Protein AF-X6LJD5-F1 (afdb_monomer)

Solvent-accessible surface area (backbone atoms only — not comparable to full-atom values): 22774 Å² total; per-residue (Å²): 135,84,76,80,78,73,80,87,36,70,39,71,50,74,57,59,37,59,50,50,46,93,69,74,92,61,77,74,78,74,80,47,69,43,42,95,90,68,90,72,65,92,68,79,80,82,81,84,75,85,82,82,77,88,67,82,54,56,49,48,67,54,49,52,54,51,50,50,54,23,37,72,70,34,62,83,60,67,82,80,71,64,46,36,28,45,28,48,35,59,25,42,84,76,27,38,60,53,32,19,40,25,50,44,54,56,55,65,33,93,60,47,68,59,33,41,37,35,39,29,30,8,36,51,85,74,55,70,45,66,94,49,94,23,44,32,32,32,64,65,44,46,30,37,45,39,74,74,50,71,45,42,37,40,56,67,60,49,54,56,49,41,72,70,65,64,33,35,75,34,52,72,66,55,53,65,66,45,49,38,47,54,56,46,46,52,57,50,46,58,54,42,64,95,46,71,55,24,34,41,51,31,35,28,32,88,71,54,75,75,49,45,72,59,48,25,67,67,46,46,65,48,65,71,34,85,35,33,35,39,38,37,26,34,46,50,57,49,73,32,81,92,62,78,33,74,85,50,56,76,77,40,55,66,54,47,50,53,46,50,54,55,51,54,52,56,50,54,55,53,55,48,56,56,54,58,52,61,64,57,66,78,75,73,88,78,88,84,90,87,83,90,83,88,85,82,88,84,86,82,88,84,87,82,84,87,85,88,78,90,88,88,83,86,87,88,87,80,89,79,83,86,78,84,76,80,86,78,88,70,54,92,87,58,56,71,68,58,52,52,48,38,50,48,52,52,51,50,52,25,57,77,66,53,34,36,70,59,36,56,49,49,38,72,75,65,62,61,49,35,62,15,50,50,44,51,43,44,72,39,91

Radius of gyration: 26.69 Å; Cα contacts (8 Å, |Δi|>4): 543; chains: 1; bounding box: 66×70×93 Å

Structure (mmCIF, N/CA/C/O backbone):
data_AF-X6LJD5-F1
#
_entry.id   AF-X6LJD5-F1
#
loop_
_atom_site.group_PDB
_atom_site.id
_atom_site.type_symbol
_atom_site.label_atom_id
_atom_site.label_alt_id
_atom_site.label_comp_id
_atom_site.label_asym_id
_atom_site.label_entity_id
_atom_site.label_seq_id
_atom_site.pdbx_PDB_ins_code
_atom_site.Cartn_x
_atom_site.Cartn_y
_atom_site.Cartn_z
_atom_site.occupancy
_atom_site.B_iso_or_equiv
_atom_site.auth_seq_id
_atom_site.auth_comp_id
_atom_site.auth_asym_id
_atom_site.auth_atom_id
_atom_site.pdbx_PDB_model_num
ATOM 1 N N . MET A 1 1 ? -13.697 -5.268 37.445 1.00 39.12 1 MET A N 1
ATOM 2 C CA . MET A 1 1 ? -13.071 -5.410 36.113 1.00 39.12 1 MET A CA 1
ATOM 3 C C . MET A 1 1 ? -12.189 -4.197 35.870 1.00 39.12 1 MET A C 1
ATOM 5 O O . MET A 1 1 ? -12.675 -3.156 35.453 1.00 39.12 1 MET A O 1
ATOM 9 N N . THR A 1 2 ? -10.912 -4.281 36.231 1.00 38.78 2 THR A N 1
ATOM 10 C CA . THR A 1 2 ? -9.931 -3.222 35.969 1.00 38.78 2 THR A CA 1
ATOM 11 C C . THR A 1 2 ? -9.509 -3.324 34.509 1.00 38.78 2 THR A C 1
ATOM 13 O O . THR A 1 2 ? -8.689 -4.169 34.158 1.00 38.78 2 THR A O 1
ATOM 16 N N . GLY A 1 3 ? -10.136 -2.522 33.646 1.00 41.16 3 GLY A N 1
ATOM 17 C CA . GLY A 1 3 ? -9.721 -2.390 32.254 1.00 41.16 3 GLY A CA 1
ATOM 18 C C . GLY A 1 3 ? -8.264 -1.947 32.214 1.00 41.16 3 GLY A C 1
ATOM 19 O O . GLY A 1 3 ? -7.924 -0.895 32.755 1.00 41.16 3 GLY A O 1
ATOM 20 N N . ILE A 1 4 ? -7.397 -2.770 31.628 1.00 44.53 4 ILE A N 1
ATOM 21 C CA . ILE A 1 4 ? -6.012 -2.397 31.354 1.00 44.53 4 ILE A CA 1
ATOM 22 C C . ILE A 1 4 ? -6.088 -1.174 30.436 1.00 44.53 4 ILE A C 1
ATOM 24 O O . ILE A 1 4 ? -6.460 -1.300 29.271 1.00 44.53 4 ILE A O 1
ATOM 28 N N . LYS A 1 5 ? -5.801 0.020 30.969 1.00 49.12 5 LYS A N 1
ATOM 29 C CA . LYS A 1 5 ? -5.597 1.212 30.145 1.00 49.12 5 LYS A CA 1
ATOM 30 C C . LYS A 1 5 ? -4.369 0.922 29.291 1.00 49.12 5 LYS A C 1
ATOM 32 O O . LYS A 1 5 ? -3.257 0.895 29.809 1.00 49.12 5 LYS A O 1
ATOM 37 N N . HIS A 1 6 ? -4.576 0.623 28.013 1.00 58.28 6 HIS A N 1
ATOM 38 C CA . HIS A 1 6 ? -3.475 0.599 27.066 1.00 58.28 6 HIS A CA 1
ATOM 39 C C . HIS A 1 6 ? -2.863 1.999 27.047 1.00 58.28 6 HIS A C 1
ATOM 41 O O . HIS A 1 6 ? -3.581 2.980 26.862 1.00 58.28 6 HIS A O 1
ATOM 47 N N . GLU A 1 7 ? -1.563 2.082 27.319 1.00 78.62 7 GLU A N 1
ATOM 48 C CA . GLU A 1 7 ? -0.821 3.332 27.228 1.00 78.62 7 GLU A CA 1
ATOM 49 C C . GLU A 1 7 ? -0.948 3.863 25.797 1.00 78.62 7 GLU A C 1
ATOM 51 O O . GLU A 1 7 ? -0.690 3.141 24.829 1.00 78.62 7 GLU A O 1
ATOM 56 N N . GLU A 1 8 ? -1.445 5.092 25.665 1.00 87.94 8 GLU A N 1
ATOM 57 C CA . GLU A 1 8 ? -1.649 5.713 24.364 1.00 87.94 8 GLU A CA 1
ATOM 58 C C . GLU A 1 8 ? -0.285 6.075 23.775 1.00 87.94 8 GLU A C 1
ATOM 60 O O . GLU A 1 8 ? 0.452 6.899 24.311 1.00 87.94 8 GLU A O 1
ATOM 65 N N . VAL A 1 9 ? 0.055 5.434 22.659 1.00 92.69 9 VAL A N 1
ATOM 66 C CA . VAL A 1 9 ? 1.277 5.707 21.898 1.00 92.69 9 VAL A CA 1
ATOM 67 C C . VAL A 1 9 ? 0.865 6.285 20.555 1.00 92.69 9 VAL A C 1
ATOM 69 O O . VAL A 1 9 ? 0.168 5.621 19.779 1.00 92.69 9 VAL A O 1
ATOM 72 N N . ILE A 1 10 ? 1.279 7.519 20.286 1.00 93.19 10 ILE A N 1
ATOM 73 C CA . ILE A 1 10 ? 0.919 8.257 19.075 1.00 93.19 10 ILE A CA 1
ATOM 74 C C . ILE A 1 10 ? 2.155 8.377 18.186 1.00 93.19 10 ILE A C 1
ATOM 76 O O . ILE A 1 10 ? 3.173 8.931 18.605 1.00 93.19 10 ILE A O 1
ATOM 80 N N . ARG A 1 11 ? 2.061 7.887 16.946 1.00 92.81 11 ARG A N 1
ATOM 81 C CA . ARG A 1 11 ? 3.062 8.164 15.912 1.00 92.81 11 ARG A CA 1
ATOM 82 C C . ARG A 1 11 ? 2.845 9.591 15.400 1.00 92.81 11 ARG A C 1
ATOM 84 O O . ARG A 1 11 ? 1.759 9.866 14.878 1.00 92.81 11 ARG A O 1
ATOM 91 N N . PRO A 1 12 ? 3.825 10.500 15.531 1.00 87.06 12 PRO A N 1
ATOM 92 C CA . PRO A 1 12 ? 3.684 11.842 14.993 1.00 87.06 12 PRO A CA 1
ATOM 93 C C . PRO A 1 12 ? 3.614 11.799 13.465 1.00 87.06 12 PRO A C 1
ATOM 95 O O . PRO A 1 12 ? 4.232 10.944 12.829 1.00 87.06 12 PRO A O 1
ATOM 98 N N . ALA A 1 13 ? 2.879 12.740 12.878 1.00 77.50 13 ALA A N 1
ATOM 99 C CA . ALA A 1 13 ? 2.909 12.951 11.439 1.00 77.50 13 ALA A CA 1
ATOM 100 C C . ALA A 1 13 ? 4.280 13.518 11.074 1.00 77.50 13 ALA A C 1
ATOM 102 O O . ALA A 1 13 ? 4.769 14.449 11.731 1.00 77.50 13 ALA A O 1
ATOM 103 N N . ALA A 1 14 ? 4.880 13.046 9.990 1.00 64.50 14 ALA A N 1
ATOM 104 C CA . ALA A 1 14 ? 5.957 13.784 9.370 1.00 64.50 14 ALA A CA 1
ATOM 105 C C . ALA A 1 14 ? 5.403 15.165 8.971 1.00 64.50 14 ALA A C 1
ATOM 107 O O . ALA A 1 14 ? 4.273 15.304 8.485 1.00 64.50 14 ALA A O 1
ATOM 108 N N . LYS A 1 15 ? 6.168 16.232 9.253 1.00 50.97 15 LYS A N 1
ATOM 109 C CA . LYS A 1 15 ? 5.730 17.631 9.046 1.00 50.97 15 LYS A CA 1
ATOM 110 C C . LYS A 1 15 ? 5.130 17.773 7.650 1.00 50.97 15 LYS A C 1
ATOM 112 O O . LYS A 1 15 ? 5.701 17.219 6.726 1.00 50.97 15 LYS A O 1
ATOM 117 N N . ALA A 1 16 ? 4.048 18.525 7.448 1.00 44.28 16 ALA A N 1
ATOM 118 C CA . ALA A 1 16 ? 3.340 18.571 6.159 1.00 44.28 16 ALA A CA 1
ATOM 119 C C . ALA A 1 16 ? 4.232 18.850 4.914 1.00 44.28 16 ALA A C 1
ATOM 121 O O . ALA A 1 16 ? 3.904 18.424 3.816 1.00 44.28 16 ALA A O 1
ATOM 122 N N . GLY A 1 17 ? 5.401 19.491 5.067 1.00 42.09 17 GLY A N 1
ATOM 123 C CA . GLY A 1 17 ? 6.412 19.625 4.002 1.00 42.09 17 GLY A CA 1
ATOM 124 C C . GLY A 1 17 ? 7.191 18.347 3.627 1.00 42.09 17 GLY A C 1
ATOM 125 O O . GLY A 1 17 ? 7.777 18.299 2.551 1.00 42.09 17 GLY A O 1
ATOM 126 N N . SER A 1 18 ? 7.192 17.314 4.471 1.00 49.75 18 SER A N 1
ATOM 127 C CA . SER A 1 18 ? 7.808 15.997 4.228 1.00 49.75 18 SER A CA 1
ATOM 128 C C . SER A 1 18 ? 7.077 15.189 3.147 1.00 49.75 18 SER A C 1
ATOM 130 O O . SER A 1 18 ? 7.711 14.499 2.357 1.00 49.75 18 SER A O 1
ATOM 132 N N . TRP A 1 19 ? 5.761 15.376 3.027 1.00 51.38 19 TRP A N 1
ATOM 133 C CA . TRP A 1 19 ? 4.908 14.781 1.992 1.00 51.38 19 TRP A CA 1
ATOM 134 C C . TRP A 1 19 ? 5.185 15.355 0.599 1.00 51.38 19 TRP A C 1
ATOM 136 O O . TRP A 1 19 ? 4.778 14.779 -0.399 1.00 51.38 19 TRP A O 1
ATOM 146 N N . TYR A 1 20 ? 5.889 16.487 0.521 1.00 50.53 20 TYR A N 1
ATOM 147 C CA . TYR A 1 20 ? 6.281 17.159 -0.721 1.00 50.53 20 TYR A CA 1
ATOM 148 C C . TYR A 1 20 ? 7.810 17.094 -0.941 1.00 50.53 20 TYR A C 1
ATOM 150 O O . TYR A 1 20 ? 8.375 17.963 -1.611 1.00 50.53 20 TYR A O 1
ATOM 158 N N . THR A 1 21 ? 8.492 16.100 -0.350 1.00 41.84 21 THR A N 1
ATOM 159 C CA . THR A 1 21 ? 9.958 15.919 -0.405 1.00 41.84 21 THR A CA 1
ATOM 160 C C . THR A 1 21 ? 10.517 15.663 -1.807 1.00 41.84 21 THR A C 1
ATOM 162 O O . THR A 1 21 ? 9.790 15.467 -2.775 1.00 41.84 21 THR A O 1
ATOM 165 N N . LYS A 1 22 ? 11.848 15.797 -1.901 1.00 39.88 22 LYS A N 1
ATOM 166 C CA . LYS A 1 22 ? 12.652 16.084 -3.099 1.00 39.88 22 LYS A CA 1
ATOM 167 C C . LYS A 1 22 ? 13.256 14.871 -3.808 1.00 39.88 22 LYS A C 1
ATOM 169 O O . LYS A 1 22 ? 13.949 15.084 -4.800 1.00 39.88 22 LYS A O 1
ATOM 174 N N . GLU A 1 23 ? 13.064 13.657 -3.317 1.00 32.75 23 GLU A N 1
ATOM 175 C CA . GLU A 1 23 ? 13.794 12.506 -3.849 1.00 32.75 23 GLU A CA 1
ATOM 176 C C . GLU A 1 23 ? 12.858 11.523 -4.539 1.00 32.75 23 GLU A C 1
ATOM 178 O O . GLU A 1 23 ? 11.751 11.256 -4.082 1.00 32.75 23 GLU A O 1
ATOM 183 N N . SER A 1 24 ? 13.357 11.020 -5.666 1.00 30.23 24 SER A N 1
ATOM 184 C CA . SER A 1 24 ? 12.703 10.177 -6.665 1.00 30.23 24 SER A CA 1
ATOM 185 C C . SER A 1 24 ? 11.920 10.954 -7.729 1.00 30.23 24 SER A C 1
ATOM 187 O O . SER A 1 24 ? 10.724 11.220 -7.619 1.00 30.23 24 SER A O 1
ATOM 189 N N . MET A 1 25 ? 12.604 11.242 -8.844 1.00 25.05 25 MET A N 1
ATOM 190 C CA . MET A 1 25 ? 11.950 11.240 -10.155 1.00 25.05 25 MET A CA 1
ATOM 191 C C . MET A 1 25 ? 11.404 9.824 -10.388 1.00 25.05 25 MET A C 1
ATOM 193 O O . MET A 1 25 ? 12.063 8.990 -10.998 1.00 25.05 25 MET A O 1
ATOM 197 N N . CYS A 1 26 ? 10.221 9.537 -9.854 1.00 29.11 26 CYS A N 1
ATOM 198 C CA . CYS A 1 26 ? 9.515 8.299 -10.132 1.00 29.11 26 CYS A CA 1
ATOM 199 C C . CYS A 1 26 ? 8.613 8.544 -11.344 1.00 29.11 26 CYS A C 1
ATOM 201 O O . CYS A 1 26 ? 7.690 9.362 -11.299 1.00 29.11 26 CYS A O 1
ATOM 203 N N . ILE A 1 27 ? 8.902 7.869 -12.454 1.00 25.69 27 ILE A N 1
ATOM 204 C CA . ILE A 1 27 ? 8.014 7.806 -13.617 1.00 25.69 27 ILE A CA 1
ATOM 205 C C . ILE A 1 27 ? 6.958 6.740 -13.282 1.00 25.69 27 ILE A C 1
ATOM 207 O O . ILE A 1 27 ? 6.940 5.662 -13.853 1.00 25.69 27 ILE A O 1
ATOM 211 N N . SER A 1 28 ? 6.102 7.011 -12.291 1.00 30.06 28 SER A N 1
ATOM 212 C CA . SER A 1 28 ? 4.979 6.127 -11.962 1.00 30.06 28 SER A CA 1
ATOM 213 C C . SER A 1 28 ? 3.838 6.422 -12.929 1.00 30.06 28 SER A C 1
ATOM 215 O O . SER A 1 28 ? 3.144 7.440 -12.833 1.00 30.06 28 SER A O 1
ATOM 217 N N . LEU A 1 29 ? 3.719 5.561 -13.933 1.00 34.31 29 LEU A N 1
ATOM 218 C CA . LEU A 1 29 ? 2.813 5.693 -15.063 1.00 34.31 29 LEU A CA 1
ATOM 219 C C . LEU A 1 29 ? 2.005 4.398 -15.208 1.00 34.31 29 LEU A C 1
ATOM 221 O O . LEU A 1 29 ? 2.274 3.638 -16.132 1.00 34.31 29 LEU A O 1
ATOM 225 N N . THR A 1 30 ? 1.078 4.155 -14.260 1.00 34.88 30 THR A N 1
ATOM 226 C CA . THR A 1 30 ? -0.235 3.462 -14.410 1.00 34.88 30 THR A CA 1
ATOM 227 C C . THR A 1 30 ? -0.776 2.938 -13.051 1.00 34.88 30 THR A C 1
ATOM 229 O O . THR A 1 30 ? -0.007 2.612 -12.151 1.00 34.88 30 THR A O 1
ATOM 232 N N . PHE A 1 31 ? -2.112 2.900 -12.895 1.00 38.41 31 PHE A N 1
ATOM 233 C CA . PHE A 1 31 ? -2.878 2.560 -11.674 1.00 38.41 31 PHE A CA 1
ATOM 234 C C . PHE A 1 31 ? -3.517 1.182 -11.712 1.00 38.41 31 PHE A C 1
ATOM 236 O O . PHE A 1 31 ? -3.938 0.757 -12.783 1.00 38.41 31 PHE A O 1
ATOM 243 N N . PHE A 1 32 ? -3.726 0.573 -10.535 1.00 35.97 32 PHE A N 1
ATOM 244 C CA . PHE A 1 32 ? -4.471 -0.684 -10.395 1.00 35.97 32 PHE A CA 1
ATOM 245 C C . PHE A 1 32 ? -5.455 -0.659 -9.231 1.00 35.97 32 PHE A C 1
ATOM 247 O O . PHE A 1 32 ? -5.144 -0.208 -8.125 1.00 35.97 32 PHE A O 1
ATOM 254 N N . CYS A 1 33 ? -6.630 -1.226 -9.490 1.00 29.69 33 CYS A N 1
ATOM 255 C CA . CYS A 1 33 ? -7.629 -1.605 -8.500 1.00 29.69 33 CYS A CA 1
ATOM 256 C C . CYS A 1 33 ? -8.037 -3.057 -8.749 1.00 29.69 33 CYS A C 1
ATOM 258 O O . CYS A 1 33 ? -8.190 -3.458 -9.899 1.00 29.69 33 CYS A O 1
ATOM 260 N N . PHE A 1 34 ? -8.215 -3.838 -7.682 1.00 31.08 34 PHE A N 1
ATOM 261 C CA . PHE A 1 34 ? -8.641 -5.236 -7.775 1.00 31.08 34 PHE A CA 1
ATOM 262 C C . PHE A 1 34 ? -10.114 -5.387 -7.382 1.00 31.08 34 PHE A C 1
ATOM 264 O O . PHE A 1 34 ? -10.491 -5.043 -6.257 1.00 31.08 34 PHE A O 1
ATOM 271 N N . SER A 1 35 ? -10.927 -5.977 -8.261 1.00 29.59 35 SER A N 1
ATOM 272 C CA . SER A 1 35 ? -12.205 -6.615 -7.912 1.00 29.59 35 SER A CA 1
ATOM 273 C C . SER A 1 35 ? -12.211 -8.056 -8.447 1.00 29.59 35 SER A C 1
ATOM 275 O O . SER A 1 35 ? -11.518 -8.375 -9.415 1.00 29.59 35 SER A O 1
ATOM 277 N N . LYS A 1 36 ? -12.931 -8.969 -7.779 1.00 30.44 36 LYS A N 1
ATOM 278 C CA . LYS A 1 36 ? -13.043 -10.374 -8.206 1.00 30.44 36 LYS A CA 1
ATOM 279 C C . LYS A 1 36 ? -13.657 -10.441 -9.613 1.00 30.44 36 LYS A C 1
ATOM 281 O O . LYS A 1 36 ? -14.845 -10.190 -9.765 1.00 30.44 36 LYS A O 1
ATOM 286 N N . GLY A 1 37 ? -12.872 -10.882 -10.597 1.00 31.94 37 GLY A N 1
ATOM 287 C CA . GLY A 1 37 ? -13.390 -11.462 -11.839 1.00 31.94 37 GLY A CA 1
ATOM 288 C C . GLY A 1 37 ? -13.687 -10.520 -13.010 1.00 31.94 37 GLY A C 1
ATOM 289 O O . GLY A 1 37 ? -14.293 -10.985 -13.972 1.00 31.94 37 GLY A O 1
ATOM 290 N N . GLU A 1 38 ? -13.248 -9.258 -13.002 1.00 31.59 38 GLU A N 1
ATOM 291 C CA . GLU A 1 38 ? -13.459 -8.350 -14.143 1.00 31.59 38 GLU A CA 1
ATOM 292 C C . GLU A 1 38 ? -12.146 -7.839 -14.754 1.00 31.59 38 GLU A C 1
ATOM 294 O O . GLU A 1 38 ? -11.171 -7.553 -14.060 1.00 31.59 38 GLU A O 1
ATOM 299 N N . LYS A 1 39 ? -12.115 -7.762 -16.093 1.00 28.97 39 LYS A N 1
ATOM 300 C CA . LYS A 1 39 ? -10.963 -7.298 -16.877 1.00 28.97 39 LYS A CA 1
ATOM 301 C C . LYS A 1 39 ? -10.792 -5.784 -16.722 1.00 28.97 39 LYS A C 1
ATOM 303 O O . LYS A 1 39 ? -11.724 -5.032 -16.993 1.00 28.97 39 LYS A O 1
ATOM 308 N N . VAL A 1 40 ? -9.58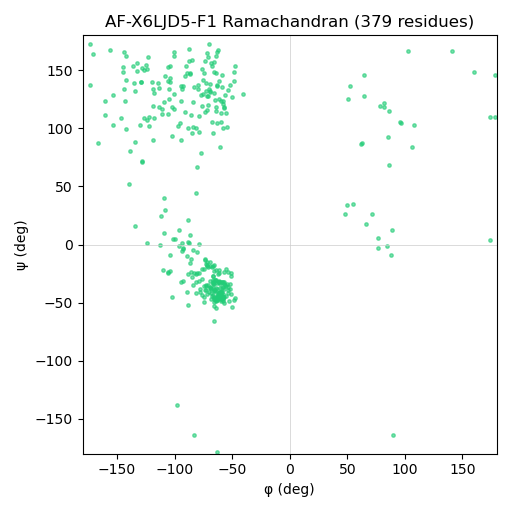8 -5.355 -16.356 1.00 39.88 40 VAL A N 1
ATOM 309 C CA . VAL A 1 40 ? -9.192 -3.944 -16.212 1.00 39.88 40 VAL A CA 1
ATOM 310 C C . VAL A 1 40 ? -8.621 -3.422 -17.539 1.00 39.88 40 VAL A C 1
ATOM 312 O O . VAL A 1 40 ? -7.986 -4.177 -18.274 1.00 39.88 40 VAL A O 1
ATOM 315 N N . GLN A 1 41 ? -8.860 -2.146 -17.873 1.00 29.62 41 GLN A N 1
ATOM 316 C CA . GLN A 1 41 ? -8.243 -1.482 -19.031 1.00 29.62 41 GLN A CA 1
ATOM 317 C C . GLN A 1 41 ? -7.134 -0.505 -18.596 1.00 29.62 41 GLN A C 1
ATOM 319 O O . GLN A 1 41 ? -7.374 0.331 -17.717 1.00 29.62 41 GLN A O 1
ATOM 324 N N . PRO A 1 42 ? -5.949 -0.524 -19.237 1.00 34.81 42 PRO A N 1
ATOM 325 C CA . PRO A 1 42 ? -4.886 0.430 -18.949 1.00 34.81 42 PRO A CA 1
ATOM 326 C C . PRO A 1 42 ? -5.256 1.826 -19.464 1.00 34.81 42 PRO A C 1
ATOM 328 O O . PRO A 1 42 ? -5.571 2.028 -20.636 1.00 34.81 42 PRO A O 1
ATOM 331 N N . LEU A 1 43 ? -5.170 2.828 -18.589 1.00 38.06 43 LEU A N 1
ATOM 332 C CA . LEU A 1 43 ? -5.357 4.230 -18.957 1.00 38.06 43 LEU A CA 1
ATOM 333 C C . LEU A 1 43 ? -3.982 4.891 -19.103 1.00 38.06 43 LEU A C 1
ATOM 335 O O . LEU A 1 43 ? -3.210 4.953 -18.150 1.00 38.06 43 LEU A O 1
ATOM 339 N N . GLY A 1 44 ? -3.685 5.331 -20.330 1.00 29.80 44 GLY A N 1
ATOM 340 C CA . GLY A 1 44 ? -2.371 5.803 -20.773 1.00 29.80 44 GLY A CA 1
ATOM 341 C C . GLY A 1 44 ? -1.814 7.051 -20.076 1.00 29.80 44 GLY A C 1
ATOM 342 O O . GLY A 1 44 ? -2.411 7.631 -19.170 1.00 29.80 44 GLY A O 1
ATOM 343 N N . ALA A 1 45 ? -0.631 7.456 -20.541 1.00 34.56 45 ALA A N 1
ATOM 344 C CA . ALA A 1 45 ? 0.258 8.373 -19.847 1.00 34.56 45 ALA A CA 1
ATOM 345 C C . ALA A 1 45 ? -0.277 9.799 -19.617 1.00 34.56 45 ALA A C 1
ATOM 347 O O . ALA A 1 45 ? -0.815 10.432 -20.526 1.00 34.56 45 ALA A O 1
ATOM 348 N N . LEU A 1 46 ? -0.047 10.348 -18.416 1.00 32.28 46 LEU A N 1
ATOM 349 C CA . LEU A 1 46 ? -0.247 11.772 -18.125 1.00 32.28 46 LEU A CA 1
ATOM 350 C C . LEU A 1 46 ? 0.899 12.605 -18.728 1.00 32.28 46 LEU A C 1
ATOM 352 O O . LEU A 1 46 ? 2.077 12.322 -18.510 1.00 32.28 46 LEU A O 1
ATOM 356 N N . LYS A 1 47 ? 0.555 13.659 -19.482 1.00 30.30 47 LYS A N 1
ATOM 357 C CA . LYS A 1 47 ? 1.527 14.593 -20.076 1.00 30.30 47 LYS A CA 1
ATOM 358 C C . LYS A 1 47 ? 2.321 15.330 -18.987 1.00 30.30 47 LYS A C 1
ATOM 360 O O . LYS A 1 47 ? 1.761 15.841 -18.018 1.00 30.30 47 LYS A O 1
ATOM 365 N N . LYS A 1 48 ? 3.634 15.438 -19.203 1.00 32.28 48 LYS A N 1
ATOM 366 C CA . LYS A 1 48 ? 4.613 16.141 -18.358 1.00 32.28 48 LYS A CA 1
ATOM 367 C C . LYS A 1 48 ? 4.196 17.608 -18.149 1.00 32.28 48 LYS A C 1
ATOM 369 O O . LYS A 1 48 ? 4.241 18.396 -19.092 1.00 32.28 48 LYS A O 1
ATOM 374 N N . LYS A 1 49 ? 3.832 18.011 -16.925 1.00 34.19 49 LYS A N 1
ATOM 375 C CA . LYS A 1 49 ? 3.736 19.439 -16.571 1.00 34.19 49 LYS A CA 1
ATOM 376 C C . LYS A 1 49 ? 5.145 19.979 -16.311 1.00 34.19 49 LYS A C 1
ATOM 378 O O . LYS A 1 49 ? 5.783 19.607 -15.329 1.00 34.19 49 LYS A O 1
ATOM 383 N N . LYS A 1 50 ? 5.642 20.850 -17.197 1.00 35.06 50 LYS A N 1
ATOM 384 C CA . LYS A 1 50 ? 6.811 21.697 -16.915 1.00 35.06 50 LYS A CA 1
ATOM 385 C C . LYS A 1 50 ? 6.387 22.743 -15.870 1.00 35.06 50 LYS A C 1
ATOM 387 O O . LYS A 1 50 ? 5.329 23.343 -16.022 1.00 35.06 50 LYS A O 1
ATOM 392 N N . ASN A 1 51 ? 7.211 22.938 -14.837 1.00 33.12 51 ASN A N 1
ATOM 393 C CA . ASN A 1 51 ? 7.063 23.892 -13.719 1.00 33.12 51 ASN A CA 1
ATOM 394 C C . ASN A 1 51 ? 6.238 23.431 -12.498 1.00 33.12 51 ASN A C 1
ATOM 396 O O . ASN A 1 51 ? 5.215 24.025 -12.164 1.00 33.12 51 ASN A O 1
ATOM 400 N N . LEU A 1 52 ? 6.747 22.454 -11.734 1.00 41.25 52 LEU A N 1
ATOM 401 C CA . LEU A 1 52 ? 6.366 22.317 -10.322 1.00 41.25 52 LEU A CA 1
ATOM 402 C C . LEU A 1 52 ? 7.229 23.253 -9.460 1.00 41.25 52 LEU A C 1
ATOM 404 O O . LEU A 1 52 ? 8.388 22.961 -9.160 1.00 41.25 52 LEU A O 1
ATOM 408 N N . LYS A 1 53 ? 6.671 24.404 -9.064 1.00 38.16 53 LYS A N 1
ATOM 409 C CA . LYS A 1 53 ? 7.295 25.294 -8.070 1.00 38.16 53 LYS A CA 1
ATOM 410 C C . LYS A 1 53 ? 7.329 24.590 -6.705 1.00 38.16 53 LYS A C 1
ATOM 412 O O . LYS A 1 53 ? 6.311 24.082 -6.242 1.00 38.16 53 LYS A O 1
ATOM 417 N N . LYS A 1 54 ? 8.497 24.585 -6.049 1.00 37.53 54 LYS A N 1
ATOM 418 C CA . LYS A 1 54 ? 8.699 24.051 -4.688 1.00 37.53 54 LYS A CA 1
ATOM 419 C C . LYS A 1 54 ? 7.751 24.749 -3.704 1.00 37.53 54 LYS A C 1
ATOM 421 O O . LYS A 1 54 ? 7.894 25.949 -3.486 1.00 37.53 54 LYS A O 1
ATOM 426 N N . LYS A 1 55 ? 6.840 24.010 -3.065 1.00 45.53 55 LYS A N 1
ATOM 427 C CA . LYS A 1 55 ? 6.033 24.521 -1.945 1.00 45.53 55 LYS A CA 1
ATOM 428 C C . LYS A 1 55 ? 6.594 23.988 -0.627 1.00 45.53 55 LYS A C 1
ATOM 430 O O . LYS A 1 55 ? 6.632 22.782 -0.408 1.00 45.53 55 LYS A O 1
ATOM 435 N N . LYS A 1 56 ? 7.051 24.883 0.254 1.00 42.09 56 LYS A N 1
ATOM 436 C CA . LYS A 1 56 ? 7.360 24.542 1.651 1.00 42.09 56 LYS A CA 1
ATOM 437 C C . LYS A 1 56 ? 6.055 24.604 2.451 1.00 42.09 56 LYS A C 1
ATOM 439 O O . LYS A 1 56 ? 5.437 25.659 2.497 1.00 42.09 56 LYS A O 1
ATOM 444 N N . ASN A 1 57 ? 5.701 23.487 3.088 1.00 48.97 57 ASN A N 1
ATOM 445 C CA . ASN A 1 57 ? 4.603 23.317 4.049 1.00 48.97 57 ASN A CA 1
ATOM 446 C C . ASN A 1 57 ? 3.195 23.592 3.494 1.00 48.97 57 ASN A C 1
ATOM 448 O O . ASN A 1 57 ? 2.657 24.682 3.666 1.00 48.97 57 ASN A O 1
ATOM 452 N N . ALA A 1 58 ? 2.565 22.576 2.895 1.00 58.66 58 ALA A N 1
ATOM 453 C CA . ALA A 1 58 ? 1.129 22.629 2.643 1.00 58.66 58 ALA A CA 1
ATOM 454 C C . ALA A 1 58 ? 0.358 22.538 3.971 1.00 58.66 58 ALA A C 1
ATOM 456 O O . ALA A 1 58 ? 0.643 21.690 4.812 1.00 58.66 58 ALA A O 1
ATOM 457 N N . THR A 1 59 ? -0.619 23.412 4.183 1.00 78.31 59 THR A N 1
ATOM 458 C CA . THR A 1 59 ? -1.575 23.281 5.294 1.00 78.31 59 THR A CA 1
ATOM 459 C C . THR A 1 59 ? -2.532 22.113 5.039 1.00 78.31 59 THR A C 1
ATOM 461 O O . THR A 1 59 ? -2.729 21.707 3.894 1.00 78.31 59 THR A O 1
ATOM 464 N N . ALA A 1 60 ? -3.197 21.606 6.083 1.00 83.62 60 ALA A N 1
ATOM 465 C CA . ALA A 1 60 ? -4.250 20.593 5.936 1.00 83.62 60 ALA A CA 1
ATOM 466 C C . ALA A 1 60 ? -5.327 21.001 4.911 1.00 83.62 60 ALA A C 1
ATOM 468 O O . ALA A 1 60 ? -5.773 20.183 4.111 1.00 83.62 60 ALA A O 1
ATOM 469 N N . LYS A 1 61 ? -5.691 22.292 4.887 1.00 86.56 61 LYS A N 1
ATOM 470 C CA . LYS A 1 61 ? -6.641 22.858 3.922 1.00 86.56 61 LYS A CA 1
ATOM 471 C C . LYS A 1 61 ? -6.126 22.757 2.482 1.00 86.56 61 LYS A C 1
ATOM 473 O O . LYS A 1 61 ? -6.851 22.283 1.617 1.00 86.56 61 LYS A O 1
ATOM 478 N N . GLN A 1 62 ? -4.876 23.151 2.239 1.00 87.62 62 GLN A N 1
ATOM 479 C CA . GLN A 1 62 ? -4.266 23.063 0.907 1.00 87.62 62 GLN A CA 1
ATOM 480 C C . GLN A 1 62 ? -4.165 21.614 0.426 1.00 87.62 62 GLN A C 1
ATOM 482 O O . GLN A 1 62 ? -4.504 21.328 -0.718 1.00 87.62 62 GLN A O 1
ATOM 487 N N . LEU A 1 63 ? -3.761 20.693 1.307 1.00 89.81 63 LEU A N 1
ATOM 488 C CA . LEU A 1 63 ? -3.713 19.272 0.971 1.00 89.81 63 LEU A CA 1
ATOM 489 C C . LEU A 1 63 ? -5.107 18.734 0.616 1.00 89.81 63 LEU A C 1
ATOM 491 O O . LEU A 1 63 ? -5.259 18.028 -0.376 1.00 89.81 63 LEU A O 1
ATOM 495 N N . SER A 1 64 ? -6.136 19.111 1.380 1.00 92.50 64 SER A N 1
ATOM 496 C CA . SER A 1 64 ? -7.529 18.760 1.085 1.00 92.50 64 SER A CA 1
ATOM 497 C C . SER A 1 64 ? -8.006 19.287 -0.275 1.00 92.50 64 SER A C 1
ATOM 499 O O . SER A 1 64 ? -8.721 18.582 -0.985 1.00 92.50 64 SER A O 1
ATOM 501 N N . GLU A 1 65 ? -7.636 20.515 -0.649 1.00 94.44 65 GLU A N 1
ATOM 502 C CA . GLU A 1 65 ? -7.977 21.115 -1.948 1.00 94.44 65 GLU A CA 1
ATOM 503 C C . GLU A 1 65 ? -7.278 20.396 -3.113 1.00 94.44 65 GLU A C 1
ATOM 505 O O . GLU A 1 65 ? -7.915 20.092 -4.129 1.00 94.44 65 GLU A O 1
ATOM 510 N N . GLU A 1 66 ? -5.992 20.073 -2.956 1.00 94.56 66 GLU A N 1
ATOM 511 C CA . GLU A 1 66 ? -5.213 19.320 -3.945 1.00 94.56 66 GLU A CA 1
ATOM 512 C C . GLU A 1 66 ? -5.769 17.895 -4.111 1.00 94.56 66 GLU A C 1
ATOM 514 O O . GLU A 1 66 ? -6.089 17.496 -5.233 1.00 94.56 66 GLU A O 1
ATOM 519 N N . MET A 1 67 ? -6.019 17.173 -3.011 1.00 95.56 67 MET A N 1
ATOM 520 C CA . MET A 1 67 ? -6.630 15.838 -3.044 1.00 95.56 67 MET A CA 1
ATOM 521 C C . MET A 1 67 ? -8.013 15.838 -3.690 1.00 95.56 67 MET A C 1
ATOM 523 O O . MET A 1 67 ? -8.286 14.974 -4.521 1.00 95.56 67 MET A O 1
ATOM 527 N N . ASN A 1 68 ? -8.872 16.812 -3.370 1.00 97.00 68 ASN A N 1
ATOM 528 C CA . ASN A 1 68 ? -10.180 16.956 -4.016 1.00 97.00 68 ASN A CA 1
ATOM 529 C C . ASN A 1 68 ? -10.039 17.123 -5.534 1.00 97.00 68 ASN A C 1
ATOM 531 O O . ASN A 1 68 ? -10.757 16.496 -6.309 1.00 97.00 68 ASN A O 1
ATOM 535 N N . THR A 1 69 ? -9.102 17.972 -5.960 1.00 97.56 69 THR A N 1
ATOM 536 C CA . THR A 1 69 ? -8.842 18.245 -7.378 1.00 97.56 69 THR A CA 1
ATOM 537 C C . THR A 1 69 ? -8.363 16.988 -8.099 1.00 97.56 69 THR A C 1
ATOM 539 O O . THR A 1 69 ? -8.861 16.658 -9.179 1.00 97.56 69 THR A O 1
ATOM 542 N N . TRP A 1 70 ? -7.432 16.255 -7.488 1.00 97.81 70 TRP A N 1
ATOM 543 C CA . TRP A 1 70 ? -6.920 15.005 -8.033 1.00 97.81 70 TRP A CA 1
ATOM 544 C C . TRP A 1 70 ? -8.000 13.922 -8.099 1.00 97.81 70 TRP A C 1
ATOM 546 O O . TRP A 1 70 ? -8.167 13.311 -9.148 1.00 97.81 70 TRP A O 1
ATOM 556 N N . LEU A 1 71 ? -8.793 13.733 -7.039 1.00 97.50 71 LEU A N 1
ATOM 557 C CA . LEU A 1 71 ? -9.878 12.743 -6.996 1.00 97.50 71 LEU A CA 1
ATOM 558 C C . LEU A 1 71 ? -10.988 13.038 -8.011 1.00 97.50 71 LEU A C 1
ATOM 560 O O . LEU A 1 71 ? -11.504 12.112 -8.625 1.00 97.50 71 LEU A O 1
ATOM 564 N N . LYS A 1 72 ? -11.331 14.311 -8.237 1.00 96.94 72 LYS A N 1
ATOM 565 C CA . LYS A 1 72 ? -12.295 14.701 -9.283 1.00 96.94 72 LYS A CA 1
ATOM 566 C C . LYS A 1 72 ? -11.798 14.400 -10.696 1.00 96.94 72 LYS A C 1
ATOM 568 O O . LYS A 1 72 ? -12.608 14.146 -11.579 1.00 96.94 72 LYS A O 1
ATOM 573 N N . SER A 1 73 ? -10.484 14.450 -10.903 1.00 95.12 73 SER A N 1
ATOM 574 C CA . SER A 1 73 ? -9.847 14.163 -12.196 1.00 95.12 73 SER A CA 1
ATOM 575 C C . SER A 1 73 ? -9.496 12.680 -12.365 1.00 95.12 73 SER A C 1
ATOM 577 O O . SER A 1 73 ? -9.093 12.258 -13.450 1.00 95.12 73 SER A O 1
ATOM 579 N N . ALA A 1 74 ? -9.614 11.896 -11.291 1.00 94.50 74 ALA A N 1
ATOM 580 C CA . ALA A 1 74 ? -9.260 10.493 -11.275 1.00 94.50 74 ALA A CA 1
ATOM 581 C C . ALA A 1 74 ? -10.240 9.684 -12.128 1.00 94.50 74 ALA A C 1
ATOM 583 O O . ALA A 1 74 ? -11.461 9.777 -12.006 1.00 94.50 74 ALA A O 1
ATOM 584 N N . LYS A 1 75 ? -9.676 8.844 -12.988 1.00 90.44 75 LYS A N 1
ATOM 585 C CA . LYS A 1 75 ? -10.427 7.870 -13.773 1.00 90.44 75 LYS A CA 1
ATOM 586 C C . LYS A 1 75 ? -10.756 6.667 -12.903 1.00 90.44 75 LYS A C 1
ATOM 588 O O . LYS A 1 75 ? -9.880 6.171 -12.200 1.00 90.44 75 LYS A O 1
ATOM 593 N N . VAL A 1 76 ? -11.988 6.188 -13.014 1.00 85.75 76 VAL A N 1
ATOM 594 C CA . VAL A 1 76 ? -12.451 4.966 -12.355 1.00 85.75 76 VAL A CA 1
ATOM 595 C C . VAL A 1 76 ? -12.360 3.843 -13.371 1.00 85.75 76 VAL A C 1
ATOM 597 O O . VAL A 1 76 ? -13.149 3.793 -14.307 1.00 85.75 76 VAL A O 1
ATOM 600 N N . GLY A 1 77 ? -11.319 3.021 -13.241 1.00 75.81 77 GLY A N 1
ATOM 601 C CA . GLY A 1 77 ? -10.958 2.008 -14.243 1.00 75.81 77 GLY A CA 1
ATOM 602 C C . GLY A 1 77 ? -11.564 0.623 -14.007 1.00 75.81 77 GLY A C 1
ATOM 603 O O . GLY A 1 77 ? -11.333 -0.282 -14.799 1.00 75.81 77 GLY A O 1
ATOM 604 N N . VAL A 1 78 ? -12.297 0.452 -12.908 1.00 76.94 78 VAL A N 1
ATOM 605 C CA . VAL A 1 78 ? -12.858 -0.818 -12.435 1.00 76.94 78 VAL A CA 1
ATOM 606 C C . VAL A 1 78 ? -14.227 -0.536 -11.840 1.00 76.94 78 VAL A C 1
ATOM 608 O O . VAL A 1 78 ? -14.349 0.282 -10.922 1.00 76.94 78 VAL A O 1
ATOM 611 N N . GLU A 1 79 ? -15.237 -1.214 -12.370 1.00 70.38 79 GLU A N 1
ATOM 612 C CA . GLU A 1 79 ? -16.583 -1.218 -11.813 1.00 70.38 79 GLU A CA 1
ATOM 613 C C . GLU A 1 79 ? -16.708 -2.329 -10.753 1.00 70.38 79 GLU A C 1
ATOM 615 O O . GLU A 1 79 ? -15.910 -3.264 -10.675 1.00 70.38 79 GLU A O 1
ATOM 620 N N . GLY A 1 80 ? -17.679 -2.194 -9.852 1.00 72.00 80 GLY A N 1
ATOM 621 C CA . GLY A 1 80 ? -17.913 -3.181 -8.794 1.00 72.00 80 GLY A CA 1
ATOM 622 C C . GLY A 1 80 ? -17.147 -2.941 -7.487 1.00 72.00 80 GLY A C 1
ATOM 623 O O . GLY A 1 80 ? -16.717 -1.831 -7.168 1.00 72.00 80 GLY A O 1
ATOM 624 N N . GLN A 1 81 ? -17.087 -3.983 -6.652 1.00 79.62 81 GLN A N 1
ATOM 625 C CA . GLN A 1 81 ? -16.568 -3.888 -5.288 1.00 79.62 81 GLN A CA 1
ATOM 626 C C . GLN A 1 81 ? -15.052 -4.116 -5.267 1.00 79.62 81 GLN A C 1
ATOM 628 O O . GLN A 1 81 ? -14.575 -5.249 -5.325 1.00 79.62 81 GLN A O 1
ATOM 633 N N . VAL A 1 82 ? -14.294 -3.022 -5.186 1.00 90.38 82 VAL A N 1
ATOM 634 C CA . VAL A 1 82 ? -12.832 -3.060 -5.052 1.00 90.38 82 VAL A CA 1
ATOM 635 C C . VAL A 1 82 ? -12.451 -3.402 -3.613 1.00 90.38 82 VAL A C 1
ATOM 637 O O . VAL A 1 82 ? -12.933 -2.763 -2.683 1.00 90.38 82 VAL A O 1
ATOM 640 N N . LYS A 1 83 ? -11.580 -4.398 -3.426 1.00 91.19 83 LYS A N 1
ATOM 641 C CA . LYS A 1 83 ? -11.117 -4.860 -2.097 1.00 91.19 83 LYS A CA 1
ATOM 642 C C . LYS A 1 83 ? -9.691 -4.437 -1.770 1.00 91.19 83 LYS A C 1
ATOM 644 O O . LYS A 1 83 ? -9.321 -4.363 -0.597 1.00 91.19 83 LYS A O 1
ATOM 649 N N . ALA A 1 84 ? -8.905 -4.173 -2.807 1.00 95.94 84 ALA A N 1
ATOM 650 C CA . ALA A 1 84 ? -7.524 -3.765 -2.681 1.00 95.94 84 ALA A CA 1
ATOM 651 C C . ALA A 1 84 ? -7.141 -2.770 -3.773 1.00 95.94 84 ALA A C 1
ATOM 653 O O . ALA A 1 84 ? -7.631 -2.852 -4.903 1.00 95.94 84 ALA A O 1
ATOM 654 N N . VAL A 1 85 ? -6.226 -1.864 -3.440 1.00 96.69 85 VAL A N 1
ATOM 655 C CA . VAL A 1 85 ? -5.637 -0.916 -4.390 1.00 96.69 85 VAL A CA 1
ATOM 656 C C . VAL A 1 85 ? -4.126 -0.879 -4.237 1.00 96.69 85 VAL A C 1
ATOM 658 O O . VAL A 1 85 ? -3.606 -1.046 -3.134 1.00 96.69 85 VAL A O 1
ATOM 661 N N . ILE A 1 86 ? -3.430 -0.614 -5.340 1.00 97.88 86 ILE A N 1
ATOM 662 C CA . ILE A 1 86 ? -1.994 -0.324 -5.330 1.00 97.88 86 ILE A CA 1
ATOM 663 C C . ILE A 1 86 ? -1.841 1.190 -5.431 1.00 97.88 86 ILE A C 1
ATOM 665 O O . ILE A 1 86 ? -2.461 1.809 -6.296 1.00 97.88 86 ILE A O 1
ATOM 669 N N . SER A 1 87 ? -1.058 1.801 -4.547 1.00 96.19 87 SER A N 1
ATOM 670 C CA . SER A 1 87 ? -0.815 3.247 -4.543 1.00 96.19 87 SER A CA 1
ATOM 671 C C . SER A 1 87 ? 0.683 3.538 -4.498 1.00 96.19 87 SER A C 1
ATOM 673 O O . SER A 1 87 ? 1.386 2.885 -3.725 1.00 96.19 87 SER A O 1
ATOM 675 N N . PRO A 1 88 ? 1.167 4.547 -5.245 1.00 95.62 88 PRO A N 1
ATOM 676 C CA . PRO A 1 88 ? 2.529 5.044 -5.083 1.00 95.62 88 PRO A CA 1
ATOM 677 C C . PRO A 1 88 ? 2.743 5.655 -3.693 1.00 95.62 88 PRO A C 1
ATOM 679 O O . PRO A 1 88 ? 1.780 6.052 -3.020 1.00 95.62 88 PRO A O 1
ATOM 682 N N . HIS A 1 89 ? 4.012 5.799 -3.318 1.00 94.44 89 HIS A N 1
ATOM 683 C CA . HIS A 1 89 ? 4.448 6.448 -2.080 1.00 94.44 89 HIS A CA 1
ATOM 684 C C . HIS A 1 89 ? 5.610 7.431 -2.249 1.00 94.44 89 HIS A C 1
ATOM 686 O O . HIS A 1 89 ? 6.200 7.851 -1.257 1.00 94.44 89 HIS A O 1
ATOM 692 N N . ALA A 1 90 ? 5.923 7.879 -3.464 1.00 89.06 90 ALA A N 1
ATOM 693 C CA . ALA A 1 90 ? 6.708 9.103 -3.619 1.00 89.06 90 ALA A CA 1
ATOM 694 C C . ALA A 1 90 ? 5.957 10.323 -3.034 1.00 89.06 90 ALA A C 1
ATOM 696 O O . ALA A 1 90 ? 4.753 10.267 -2.771 1.00 89.06 90 ALA A O 1
ATOM 697 N N . GLY A 1 91 ? 6.638 11.462 -2.873 1.00 87.25 91 GLY A N 1
ATOM 698 C CA . GLY A 1 91 ? 5.992 12.694 -2.405 1.00 87.25 91 GLY A CA 1
ATOM 699 C C . GLY A 1 91 ? 4.844 13.161 -3.319 1.00 87.25 91 GLY A C 1
ATOM 700 O O . GLY A 1 91 ? 4.917 13.042 -4.545 1.00 87.25 91 GLY A O 1
ATOM 701 N N . TYR A 1 92 ? 3.796 13.759 -2.745 1.00 88.88 92 TYR A N 1
ATOM 702 C CA . TYR A 1 92 ? 2.546 14.122 -3.428 1.00 88.88 92 TYR A CA 1
ATOM 703 C C . TYR A 1 92 ? 2.697 15.120 -4.579 1.00 88.88 92 TYR A C 1
ATOM 705 O O . TYR A 1 92 ? 1.868 15.114 -5.488 1.00 88.88 92 TYR A O 1
ATOM 713 N N . SER A 1 93 ? 3.772 15.914 -4.612 1.00 86.44 93 SER A N 1
ATOM 714 C CA . SER A 1 93 ? 4.132 16.705 -5.801 1.00 86.44 93 SER A CA 1
ATOM 715 C C . SER A 1 93 ? 4.251 15.842 -7.064 1.00 86.44 93 SER A C 1
ATOM 717 O O . SER A 1 93 ? 3.949 16.310 -8.158 1.00 86.44 93 SER A O 1
ATOM 719 N N . PHE A 1 94 ? 4.710 14.599 -6.918 1.00 85.06 94 PHE A N 1
ATOM 720 C CA . PHE A 1 94 ? 4.948 13.661 -8.014 1.00 85.06 94 PHE A CA 1
ATOM 721 C C . PHE A 1 94 ? 3.830 12.627 -8.121 1.00 85.06 94 PHE A C 1
ATOM 723 O O . PHE A 1 94 ? 3.334 12.358 -9.210 1.00 85.06 94 PHE A O 1
ATOM 730 N N . SER A 1 95 ? 3.428 12.064 -6.983 1.00 90.88 95 SER A N 1
ATOM 731 C CA . SER A 1 95 ? 2.558 10.889 -6.920 1.00 90.88 95 SER A CA 1
ATOM 732 C C . SER A 1 95 ? 1.114 11.199 -6.533 1.00 90.88 95 SER A C 1
ATOM 734 O O . SER A 1 95 ? 0.282 10.305 -6.613 1.00 90.88 95 SER A O 1
ATOM 736 N N . GLY A 1 96 ? 0.785 12.426 -6.111 1.00 93.38 96 GLY A N 1
ATOM 737 C CA . GLY A 1 96 ? -0.524 12.742 -5.527 1.00 93.38 96 GLY A CA 1
ATOM 738 C C . GLY A 1 96 ? -1.662 12.548 -6.525 1.00 93.38 96 GLY A C 1
ATOM 739 O O . GLY A 1 96 ? -2.569 11.751 -6.299 1.00 93.38 96 GLY A O 1
ATOM 740 N N . ALA A 1 97 ? -1.554 13.196 -7.691 1.00 95.06 97 ALA A N 1
ATOM 741 C CA . ALA A 1 97 ? -2.490 12.999 -8.801 1.00 95.06 97 ALA A CA 1
ATOM 742 C C . ALA A 1 97 ? -2.582 11.531 -9.221 1.00 95.06 97 ALA A C 1
ATOM 744 O O . ALA A 1 97 ? -3.656 11.054 -9.577 1.00 95.06 97 ALA A O 1
ATOM 745 N N . THR A 1 98 ? -1.452 10.832 -9.130 1.00 93.25 98 THR A N 1
ATOM 746 C CA . THR A 1 98 ? -1.343 9.421 -9.439 1.00 93.25 98 THR A CA 1
ATOM 747 C C . THR A 1 98 ? -2.178 8.625 -8.417 1.00 93.25 98 THR A C 1
ATOM 749 O O . THR A 1 98 ? -3.244 8.119 -8.763 1.00 93.25 98 THR A O 1
ATOM 752 N N . GLY A 1 99 ? -1.828 8.614 -7.132 1.00 95.50 99 GLY A N 1
ATOM 753 C CA . GLY A 1 99 ? -2.564 7.883 -6.090 1.00 95.50 99 GLY A CA 1
ATOM 754 C C . GLY A 1 99 ? -4.079 8.141 -6.048 1.00 95.50 99 GLY A C 1
ATOM 755 O O . GLY A 1 99 ? -4.838 7.245 -5.680 1.00 95.50 99 GLY A O 1
ATOM 756 N N . ALA A 1 100 ? -4.564 9.306 -6.494 1.00 97.62 100 ALA A N 1
ATOM 757 C CA . ALA A 1 100 ? -5.998 9.593 -6.611 1.00 97.62 100 ALA A CA 1
ATOM 758 C C . ALA A 1 100 ? -6.788 8.551 -7.421 1.00 97.62 100 ALA A C 1
ATOM 760 O O . ALA A 1 100 ? -7.923 8.234 -7.065 1.00 97.62 100 ALA A O 1
ATOM 761 N N . HIS A 1 101 ? -6.191 7.996 -8.476 1.00 95.75 101 HIS A N 1
ATOM 762 C CA . HIS A 1 101 ? -6.791 6.935 -9.287 1.00 95.75 101 HIS A CA 1
ATOM 763 C C . HIS A 1 101 ? -6.962 5.611 -8.537 1.00 95.75 101 HIS A C 1
ATOM 765 O O . HIS A 1 101 ? -7.777 4.795 -8.943 1.00 95.75 101 HIS A O 1
ATOM 771 N N . SER A 1 102 ? -6.256 5.414 -7.426 1.00 95.44 102 SER A N 1
ATOM 772 C CA . SER A 1 102 ? -6.444 4.278 -6.522 1.00 95.44 102 SER A CA 1
ATOM 773 C C . SER A 1 102 ? -7.514 4.606 -5.478 1.00 95.44 102 SER A C 1
ATOM 775 O O . SER A 1 102 ? -8.507 3.895 -5.321 1.00 95.44 102 SER A O 1
ATOM 777 N N . TYR A 1 103 ? -7.375 5.745 -4.795 1.00 97.38 103 TYR A N 1
ATOM 778 C CA . TYR A 1 103 ? -8.266 6.110 -3.688 1.00 97.38 103 TYR A CA 1
ATOM 779 C C . TYR A 1 103 ? -9.685 6.503 -4.117 1.00 97.38 103 TYR A C 1
ATOM 781 O O . TYR A 1 103 ? -10.601 6.431 -3.294 1.00 97.38 103 TYR A O 1
ATOM 789 N N . ILE A 1 104 ? -9.914 6.847 -5.391 1.00 96.06 104 ILE A N 1
ATOM 790 C CA . ILE A 1 104 ? -11.266 7.081 -5.921 1.00 96.06 104 ILE A CA 1
ATOM 791 C C . ILE A 1 104 ? -12.160 5.840 -5.789 1.00 96.06 104 ILE A C 1
ATOM 793 O O . ILE A 1 104 ? -13.357 5.970 -5.531 1.00 96.06 104 ILE A O 1
ATOM 797 N N . HIS A 1 105 ? -11.584 4.638 -5.882 1.00 94.62 105 HIS A N 1
ATOM 798 C CA . HIS A 1 105 ? -12.322 3.388 -5.717 1.00 94.62 105 HIS A CA 1
ATOM 799 C C . HIS A 1 105 ? -12.734 3.152 -4.266 1.00 94.62 105 HIS A C 1
ATOM 801 O O . HIS A 1 105 ? -13.837 2.671 -4.017 1.00 94.62 105 HIS A O 1
ATOM 807 N N . MET A 1 106 ? -11.902 3.564 -3.305 1.00 94.69 106 MET A N 1
ATOM 808 C CA . MET A 1 106 ? -12.273 3.528 -1.891 1.00 94.69 106 MET A CA 1
ATOM 809 C C . MET A 1 106 ? -13.346 4.580 -1.571 1.00 94.69 106 MET A C 1
ATOM 811 O O . MET A 1 106 ? -14.322 4.278 -0.887 1.00 94.69 106 MET A O 1
ATOM 815 N N . LEU A 1 107 ? -13.226 5.791 -2.132 1.00 95.12 107 LEU A N 1
ATOM 816 C CA . LEU A 1 107 ? -14.216 6.862 -1.970 1.00 95.12 107 LEU A CA 1
ATOM 817 C C . LEU A 1 107 ? -15.600 6.471 -2.515 1.00 95.12 107 LEU A C 1
ATOM 819 O O . LEU A 1 107 ? -16.615 6.781 -1.891 1.00 95.12 107 LEU A O 1
ATOM 823 N N . ARG A 1 108 ? -15.637 5.794 -3.670 1.00 92.88 108 ARG A N 1
ATOM 824 C CA . ARG A 1 108 ? -16.862 5.334 -4.350 1.00 92.88 108 ARG A CA 1
ATOM 825 C C . ARG A 1 108 ? -17.334 3.947 -3.906 1.00 92.88 108 ARG A C 1
ATOM 827 O O . ARG A 1 108 ? -18.316 3.441 -4.449 1.00 92.88 108 ARG A O 1
ATOM 834 N N . HIS A 1 109 ? -16.654 3.316 -2.952 1.00 91.06 109 HIS A N 1
ATOM 835 C CA . HIS A 1 109 ? -16.989 1.968 -2.517 1.00 91.06 109 HIS A CA 1
ATOM 836 C C . HIS A 1 109 ? -18.415 1.921 -1.941 1.00 91.06 109 HIS A C 1
ATOM 838 O O . HIS A 1 109 ? -18.738 2.643 -0.999 1.00 91.06 109 HIS A O 1
ATOM 844 N N . LYS A 1 110 ? -19.276 1.039 -2.470 1.00 90.50 110 LYS A N 1
ATOM 845 C CA . LYS A 1 110 ? -20.708 0.979 -2.097 1.00 90.50 110 LYS A CA 1
ATOM 846 C C . LYS A 1 110 ? -20.941 0.760 -0.599 1.00 90.50 110 LYS A C 1
ATOM 848 O O . LYS A 1 110 ? -21.910 1.264 -0.051 1.00 90.50 110 LYS A O 1
ATOM 853 N N . ARG A 1 111 ? -20.036 0.028 0.054 1.00 92.06 111 ARG A N 1
ATOM 854 C CA . ARG A 1 111 ? -20.081 -0.301 1.490 1.00 92.06 111 ARG A CA 1
ATOM 855 C C . ARG A 1 111 ? -19.010 0.446 2.289 1.00 92.06 111 ARG A C 1
ATOM 857 O O . ARG A 1 111 ? -18.458 -0.087 3.243 1.00 92.06 111 ARG A O 1
ATOM 864 N N . ARG A 1 112 ? -18.621 1.646 1.845 1.00 95.25 112 ARG A N 1
ATOM 865 C CA . ARG A 1 112 ? -17.519 2.433 2.432 1.00 95.25 112 ARG A CA 1
ATOM 866 C C . ARG A 1 112 ? -17.644 2.600 3.952 1.00 95.25 112 ARG A C 1
ATOM 868 O O . ARG A 1 112 ? -16.663 2.409 4.656 1.00 95.25 112 ARG A O 1
ATOM 875 N N . GLU A 1 113 ? -18.840 2.877 4.467 1.00 96.81 113 GLU A N 1
ATOM 876 C CA . GLU A 1 113 ? -19.084 3.054 5.913 1.00 96.81 113 GLU A CA 1
ATOM 877 C C . GLU A 1 113 ? -18.984 1.745 6.725 1.00 96.81 113 GLU A C 1
ATOM 879 O O . GLU A 1 113 ? -18.783 1.752 7.949 1.00 96.81 113 GLU A O 1
ATOM 884 N N . GLU A 1 114 ? -19.095 0.602 6.045 1.00 97.06 114 GLU A N 1
ATOM 885 C CA . GLU A 1 114 ? -18.981 -0.730 6.637 1.00 97.06 114 GLU A CA 1
ATOM 886 C C . GLU A 1 114 ? -17.530 -1.219 6.714 1.00 97.06 114 GLU A C 1
ATOM 888 O O . GLU A 1 114 ? -17.252 -2.139 7.484 1.00 97.06 114 GLU A O 1
ATOM 893 N N . ILE A 1 115 ? -16.597 -0.598 5.981 1.00 97.81 115 ILE A N 1
ATOM 894 C CA . ILE A 1 115 ? -15.163 -0.886 6.096 1.00 97.81 115 ILE A CA 1
ATOM 895 C C . ILE A 1 115 ? -14.708 -0.493 7.505 1.00 97.81 115 ILE A C 1
ATOM 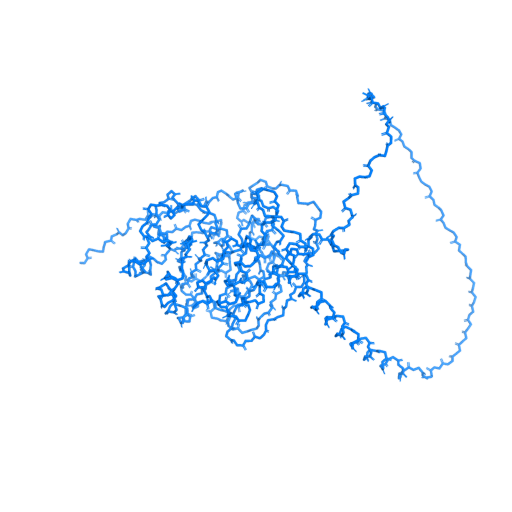897 O O . ILE A 1 115 ? -14.746 0.678 7.884 1.00 97.81 115 ILE A O 1
ATOM 901 N N . LYS A 1 116 ? -14.284 -1.484 8.292 1.00 98.31 116 LYS A N 1
ATOM 902 C CA . LYS A 1 116 ? -13.807 -1.314 9.674 1.00 98.31 116 LYS A CA 1
ATOM 903 C C . LYS A 1 116 ? -12.299 -1.408 9.798 1.00 98.31 116 LYS A C 1
ATOM 905 O O . LYS A 1 116 ? -11.746 -0.858 10.748 1.00 98.31 116 LYS A O 1
ATOM 910 N N . ARG A 1 117 ? -11.644 -2.069 8.847 1.00 98.69 117 ARG A N 1
ATOM 911 C CA . ARG A 1 117 ? -10.210 -2.335 8.888 1.00 98.69 117 ARG A CA 1
ATOM 912 C C . ARG A 1 117 ? -9.570 -2.024 7.550 1.00 98.69 117 ARG A C 1
ATOM 914 O O . ARG A 1 117 ? -10.053 -2.482 6.520 1.00 98.69 117 ARG A O 1
ATOM 921 N N . ILE A 1 118 ? -8.465 -1.291 7.568 1.00 98.88 118 ILE A N 1
ATOM 922 C CA . ILE A 1 118 ? -7.682 -1.017 6.363 1.00 98.88 118 ILE A CA 1
ATOM 923 C C . ILE A 1 118 ? -6.248 -1.477 6.598 1.00 98.88 118 ILE A C 1
ATOM 925 O O . ILE A 1 118 ? -5.508 -0.852 7.355 1.00 98.88 118 ILE A O 1
ATOM 929 N N . PHE A 1 119 ? -5.853 -2.575 5.962 1.00 98.88 119 PHE A N 1
ATOM 930 C CA . PHE A 1 119 ? -4.452 -2.977 5.920 1.00 98.88 119 PHE A CA 1
ATOM 931 C C . PHE A 1 119 ? -3.689 -2.039 4.993 1.00 98.88 119 PHE A C 1
ATOM 933 O O . PHE A 1 119 ? -4.127 -1.792 3.871 1.00 98.88 119 PHE A O 1
ATOM 940 N N . VAL A 1 120 ? -2.549 -1.534 5.455 1.00 98.81 120 VAL A N 1
ATOM 941 C CA . VAL A 1 120 ? -1.639 -0.734 4.632 1.00 98.81 1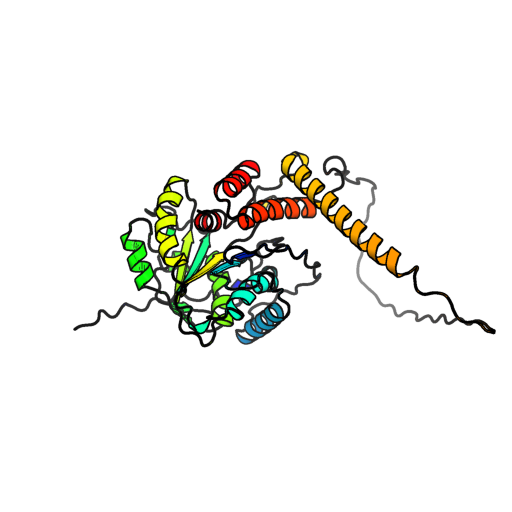20 VAL A CA 1
ATOM 942 C C . VAL A 1 120 ? -0.286 -1.423 4.645 1.00 98.81 120 VAL A C 1
ATOM 944 O O . VAL A 1 120 ? 0.434 -1.364 5.644 1.00 98.81 120 VAL A O 1
ATOM 947 N N . LEU A 1 121 ? 0.016 -2.130 3.558 1.00 98.69 121 LEU A N 1
ATOM 948 C CA . LEU A 1 121 ? 1.260 -2.872 3.394 1.00 98.69 121 LEU A CA 1
ATOM 949 C C . LEU A 1 121 ? 2.258 -1.984 2.662 1.00 98.69 121 LEU A C 1
ATOM 951 O O . LEU A 1 121 ? 1.963 -1.529 1.560 1.00 98.69 121 LEU A O 1
ATOM 955 N N . GLY A 1 122 ? 3.431 -1.753 3.243 1.00 98.00 122 GLY A N 1
ATOM 956 C CA . GLY A 1 122 ? 4.496 -0.986 2.597 1.00 98.00 122 GLY A CA 1
ATOM 957 C C . GLY A 1 122 ? 5.864 -1.635 2.773 1.00 98.00 122 GLY A C 1
ATOM 958 O O . GLY A 1 122 ? 6.055 -2.384 3.733 1.00 98.00 122 GLY A O 1
ATOM 959 N N . PRO A 1 123 ? 6.808 -1.397 1.850 1.00 97.62 123 PRO A N 1
ATOM 960 C CA . PRO A 1 123 ? 8.160 -1.922 1.968 1.00 97.62 123 PRO A CA 1
ATOM 961 C C . PRO A 1 123 ? 8.928 -1.334 3.158 1.00 97.62 123 PRO A C 1
ATOM 963 O O . PRO A 1 123 ? 8.619 -0.239 3.634 1.00 97.62 123 PRO A O 1
ATOM 966 N N . ASP A 1 124 ? 9.940 -2.075 3.610 1.00 96.31 124 ASP A N 1
ATOM 967 C CA . ASP A 1 124 ? 10.960 -1.630 4.567 1.00 96.31 124 ASP A CA 1
ATOM 968 C C . ASP A 1 124 ? 12.103 -0.900 3.836 1.00 96.31 124 ASP A C 1
ATOM 970 O O . ASP A 1 124 ? 13.029 -1.539 3.335 1.00 96.31 124 ASP A O 1
ATOM 974 N N . HIS A 1 125 ? 12.052 0.434 3.782 1.00 92.00 125 HIS A N 1
ATOM 975 C CA . HIS A 1 125 ? 13.122 1.270 3.214 1.00 92.00 125 HIS A CA 1
ATOM 976 C C . HIS A 1 125 ? 14.220 1.586 4.230 1.00 92.00 125 HIS A C 1
ATOM 978 O O . HIS A 1 125 ? 15.348 1.913 3.864 1.00 92.00 125 HIS A O 1
ATOM 984 N N . CYS A 1 126 ? 13.886 1.518 5.518 1.00 90.12 126 CYS A N 1
ATOM 985 C CA . CYS A 1 126 ? 14.760 1.932 6.614 1.00 90.12 126 CYS A CA 1
ATOM 986 C C . CYS A 1 126 ? 15.597 0.785 7.205 1.00 90.12 126 CYS A C 1
ATOM 988 O O . CYS A 1 126 ? 16.424 1.023 8.087 1.00 90.12 126 CYS A O 1
ATOM 990 N N . GLY A 1 127 ? 15.377 -0.453 6.755 1.00 90.50 127 GLY A N 1
ATOM 991 C CA . GLY A 1 127 ? 16.048 -1.650 7.262 1.00 90.50 127 GLY A CA 1
ATOM 992 C C . GLY A 1 127 ? 15.599 -2.047 8.670 1.00 90.50 127 GLY A C 1
ATOM 993 O O . GLY A 1 127 ? 16.363 -2.676 9.405 1.00 90.50 127 GLY A O 1
ATOM 994 N N . ALA A 1 128 ? 14.377 -1.696 9.079 1.00 91.25 128 ALA A N 1
ATOM 995 C CA . ALA A 1 128 ? 13.855 -1.986 10.416 1.00 91.25 128 ALA A CA 1
ATOM 996 C C . ALA A 1 128 ? 13.680 -3.491 10.683 1.00 91.25 128 ALA A C 1
ATOM 998 O O . ALA A 1 128 ? 13.586 -3.913 11.839 1.00 91.25 128 ALA A O 1
ATOM 999 N N . THR A 1 129 ? 13.661 -4.321 9.638 1.00 91.31 129 THR A N 1
ATOM 1000 C CA . THR A 1 129 ? 13.664 -5.786 9.763 1.00 91.31 129 THR A CA 1
ATOM 1001 C C . THR A 1 129 ? 15.018 -6.364 10.176 1.00 91.31 129 THR A C 1
ATOM 1003 O O . THR A 1 129 ? 15.089 -7.533 10.567 1.00 91.31 129 THR A O 1
ATOM 1006 N N . HIS A 1 130 ? 16.102 -5.584 10.131 1.00 87.94 130 HIS A N 1
ATOM 1007 C CA . HIS A 1 130 ? 17.420 -6.043 10.562 1.00 87.94 130 HIS A CA 1
ATOM 1008 C C . HIS A 1 130 ? 17.419 -6.334 12.069 1.00 87.94 130 HIS A C 1
ATOM 1010 O O . HIS A 1 130 ? 17.066 -5.493 12.890 1.00 87.94 130 HIS A O 1
ATOM 1016 N N . GLY A 1 131 ? 17.806 -7.556 12.444 1.00 83.25 131 GLY A N 1
ATOM 1017 C CA . GLY A 1 131 ? 17.815 -7.998 13.843 1.00 83.25 131 GLY A CA 1
ATOM 1018 C C . GLY A 1 131 ? 16.438 -8.349 14.422 1.00 83.25 131 GLY A C 1
ATOM 1019 O O . GLY A 1 131 ? 16.344 -8.648 15.612 1.00 83.25 131 GLY A O 1
ATOM 1020 N N . LYS A 1 132 ? 15.370 -8.349 13.612 1.00 89.31 132 LYS A N 1
ATOM 1021 C CA . LYS A 1 132 ? 14.041 -8.830 14.018 1.00 89.31 132 LYS A CA 1
ATOM 1022 C C . LYS A 1 132 ? 13.891 -10.320 13.720 1.00 89.31 132 LYS A C 1
ATOM 1024 O O . LYS A 1 132 ? 14.513 -10.861 12.808 1.00 89.31 132 LYS A O 1
ATOM 1029 N N . THR A 1 133 ? 13.025 -10.986 14.479 1.00 88.50 133 THR A N 1
ATOM 1030 C CA . THR A 1 133 ? 12.705 -12.407 14.268 1.00 88.50 133 THR A CA 1
ATOM 1031 C C . THR A 1 133 ? 11.777 -12.631 13.074 1.00 88.50 133 THR A C 1
ATOM 1033 O O . THR A 1 133 ? 11.745 -13.730 12.528 1.00 88.50 133 THR A O 1
ATOM 1036 N N . SER A 1 134 ? 11.048 -11.595 12.649 1.00 92.75 134 SER A N 1
ATOM 1037 C CA . SER A 1 134 ? 10.189 -11.600 11.465 1.00 92.75 134 SER A CA 1
ATOM 1038 C C . SER A 1 134 ? 10.541 -10.464 10.502 1.00 92.75 134 SER A C 1
ATOM 1040 O O . SER A 1 134 ? 11.052 -9.419 10.903 1.00 92.75 134 SER A O 1
ATOM 1042 N N . ARG A 1 135 ? 10.222 -10.683 9.223 1.00 96.31 135 ARG A N 1
ATOM 1043 C CA . ARG A 1 135 ? 10.320 -9.717 8.125 1.00 96.31 135 ARG A CA 1
ATOM 1044 C C . ARG A 1 135 ? 9.030 -8.927 7.882 1.00 96.31 135 ARG A C 1
ATOM 1046 O O . ARG A 1 135 ? 9.041 -8.012 7.071 1.00 96.31 135 ARG A O 1
ATOM 1053 N N . CYS A 1 136 ? 7.949 -9.233 8.599 1.00 97.81 136 CYS A N 1
ATOM 1054 C CA . CYS A 1 136 ? 6.721 -8.441 8.600 1.00 97.81 136 CYS A CA 1
ATOM 1055 C C . CYS A 1 136 ? 6.547 -7.768 9.961 1.00 97.81 136 CYS A C 1
ATOM 1057 O O . CYS A 1 136 ? 6.413 -8.440 10.991 1.00 97.81 136 CYS A O 1
ATOM 1059 N N . LEU A 1 137 ? 6.568 -6.437 9.976 1.00 98.12 137 LEU A N 1
ATOM 1060 C CA . LEU A 1 137 ? 6.538 -5.643 11.197 1.00 98.12 137 LEU A CA 1
ATOM 1061 C C . LEU A 1 137 ? 5.238 -4.848 11.298 1.00 98.12 137 LEU A C 1
ATOM 1063 O O . LEU A 1 137 ? 4.799 -4.219 10.340 1.00 98.12 137 LEU A O 1
ATOM 1067 N N . LEU A 1 138 ? 4.625 -4.872 12.474 1.00 98.31 138 LEU A N 1
ATOM 1068 C CA . LEU A 1 138 ? 3.371 -4.183 12.764 1.00 98.31 138 LEU A CA 1
ATOM 1069 C C . LEU A 1 138 ? 3.636 -2.932 13.590 1.00 98.31 138 LEU A C 1
ATOM 1071 O O . LEU A 1 138 ? 4.485 -2.953 14.493 1.00 98.31 138 LEU A O 1
ATOM 1075 N N . SER A 1 139 ? 2.873 -1.868 13.323 1.00 96.69 139 SER A N 1
ATOM 1076 C CA . SER A 1 139 ? 2.953 -0.645 14.127 1.00 96.69 139 SER A CA 1
ATOM 1077 C C . SER A 1 139 ? 2.761 -0.956 15.608 1.00 96.69 139 SER A C 1
ATOM 1079 O O . SER A 1 139 ? 1.844 -1.677 16.019 1.00 96.69 139 SER A O 1
ATOM 1081 N N . GLY A 1 140 ? 3.653 -0.393 16.420 1.00 94.94 140 GLY A N 1
ATOM 1082 C CA . GLY A 1 140 ? 3.566 -0.491 17.866 1.00 94.94 140 GLY A CA 1
ATOM 1083 C C . GLY A 1 140 ? 2.651 0.543 18.516 1.00 94.94 140 GLY A C 1
ATOM 1084 O O . GLY A 1 140 ? 2.473 0.496 19.736 1.00 94.94 140 GLY A O 1
ATOM 1085 N N . CYS A 1 141 ? 2.116 1.459 17.708 1.00 95.75 141 CYS A N 1
ATOM 1086 C CA . CYS A 1 141 ? 1.342 2.616 18.122 1.00 95.75 141 CYS A CA 1
ATOM 1087 C C . CYS A 1 141 ? -0.153 2.289 18.253 1.00 95.75 141 CYS A C 1
ATOM 1089 O O . CYS A 1 141 ? -0.638 1.249 17.815 1.00 95.75 141 CYS A O 1
ATOM 1091 N N . THR A 1 142 ? -0.890 3.217 18.853 1.00 96.56 142 THR A N 1
ATOM 1092 C CA . THR A 1 142 ? -2.357 3.178 18.996 1.00 96.56 142 THR A CA 1
ATOM 1093 C C . THR A 1 142 ? -3.058 4.165 18.062 1.00 96.56 142 THR A C 1
ATOM 1095 O O . THR A 1 142 ? -4.208 3.948 17.679 1.00 96.56 142 THR A O 1
ATOM 1098 N N . ARG A 1 143 ? -2.352 5.227 17.653 1.00 95.75 143 ARG A N 1
ATOM 1099 C CA . ARG A 1 143 ? -2.810 6.235 16.692 1.00 95.75 143 ARG A CA 1
ATOM 1100 C C . ARG A 1 143 ? -1.656 6.732 15.837 1.00 95.75 143 ARG A C 1
ATOM 1102 O O . ARG A 1 143 ? -0.514 6.756 16.299 1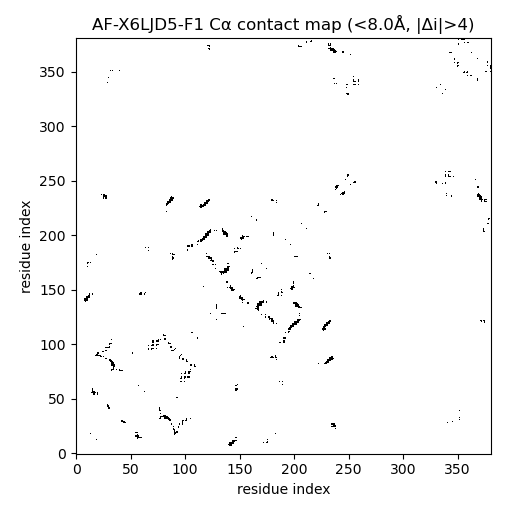.00 95.75 143 ARG A O 1
ATOM 1109 N N . TRP A 1 144 ? -1.966 7.170 14.626 1.00 95.44 144 TRP A N 1
ATOM 1110 C CA . TRP A 1 144 ? -1.061 7.931 13.769 1.00 95.44 144 TRP A CA 1
ATOM 1111 C C . TRP A 1 144 ? -1.668 9.302 13.501 1.00 95.44 144 TRP A C 1
ATOM 1113 O O . TRP A 1 144 ? -2.832 9.398 13.110 1.00 95.44 144 TRP A O 1
ATOM 1123 N N . GLN A 1 145 ? -0.887 10.361 13.692 1.00 92.25 145 GLN A N 1
ATOM 1124 C CA . GLN A 1 145 ? -1.331 11.703 13.331 1.00 92.25 145 GLN A CA 1
ATOM 1125 C C . GLN A 1 145 ? -1.296 11.882 11.816 1.00 92.25 145 GLN A C 1
ATOM 1127 O O . GLN A 1 145 ? -0.422 11.356 11.126 1.00 92.25 145 GLN A O 1
ATOM 1132 N N . THR A 1 146 ? -2.221 12.683 11.298 1.00 90.44 146 THR A N 1
ATOM 1133 C CA . THR A 1 146 ? -2.235 13.089 9.889 1.00 90.44 146 THR A CA 1
ATOM 1134 C C . THR A 1 146 ? -2.673 14.548 9.777 1.00 90.44 146 THR A C 1
ATOM 1136 O O . THR A 1 146 ? -3.325 15.066 10.688 1.00 90.44 146 THR A O 1
ATOM 1139 N N . PRO A 1 147 ? -2.409 15.225 8.645 1.00 87.31 147 PRO A N 1
ATOM 1140 C CA . PRO A 1 147 ? -2.974 16.550 8.396 1.00 87.31 147 PRO A CA 1
ATOM 1141 C C . PRO A 1 147 ? -4.513 16.595 8.437 1.00 87.31 147 PRO A C 1
ATOM 1143 O O . PRO A 1 147 ? -5.080 17.651 8.695 1.00 87.31 147 PRO A O 1
ATOM 1146 N N . HIS A 1 148 ? -5.199 15.471 8.206 1.00 88.44 148 HIS A N 1
ATOM 1147 C CA . HIS A 1 148 ? -6.663 15.363 8.225 1.00 88.44 148 HIS A CA 1
ATOM 1148 C C . HIS A 1 148 ? -7.224 14.855 9.567 1.00 88.44 148 HIS A C 1
ATOM 1150 O O . HIS A 1 148 ? -8.409 14.534 9.650 1.00 88.44 148 HIS A O 1
ATOM 1156 N N . GLY A 1 149 ? -6.393 14.816 10.614 1.00 87.56 149 GLY A N 1
ATOM 1157 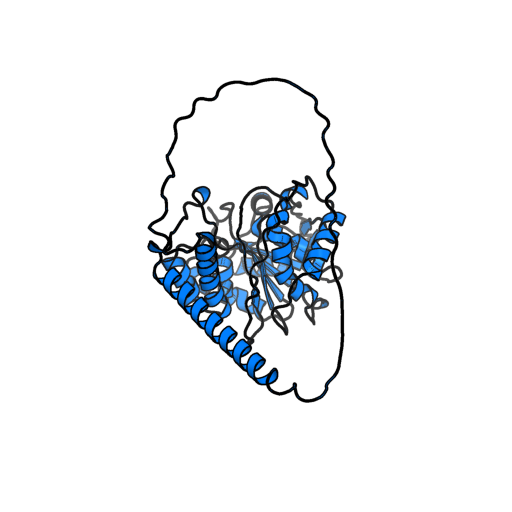C CA . GLY A 1 149 ? -6.728 14.280 11.931 1.00 87.56 149 GLY A CA 1
ATOM 1158 C C . GLY A 1 149 ? -6.143 12.890 12.168 1.00 87.56 149 GLY A C 1
ATOM 1159 O O . GLY A 1 149 ? -5.643 12.236 11.251 1.00 87.56 149 GLY A O 1
ATOM 1160 N N . ASP A 1 150 ? -6.174 12.456 13.422 1.00 92.88 150 ASP A N 1
ATOM 1161 C CA . ASP A 1 150 ? -5.564 11.194 13.832 1.00 92.88 150 ASP A CA 1
ATOM 1162 C C . ASP A 1 150 ? -6.368 9.993 13.332 1.00 92.88 150 ASP A C 1
ATOM 1164 O O . ASP A 1 150 ? -7.597 9.963 13.425 1.00 92.88 150 ASP A O 1
ATOM 1168 N N . VAL A 1 151 ? -5.659 8.965 12.873 1.00 96.19 151 VAL A N 1
ATOM 1169 C CA . VAL A 1 151 ? -6.231 7.659 12.535 1.00 96.19 151 VAL A CA 1
ATOM 1170 C C . VAL A 1 151 ? -5.872 6.642 13.614 1.00 96.19 151 VAL A C 1
ATOM 1172 O O . VAL A 1 151 ? -4.766 6.652 14.157 1.00 96.19 151 VAL A O 1
ATOM 1175 N N . THR A 1 152 ? -6.812 5.767 13.957 1.00 97.94 152 THR A N 1
ATOM 1176 C CA . THR A 1 152 ? -6.629 4.732 14.983 1.00 97.94 152 THR A CA 1
ATOM 1177 C C . THR A 1 152 ? -6.000 3.471 14.397 1.00 97.94 152 THR A C 1
ATOM 1179 O O . THR A 1 152 ? -6.230 3.119 13.239 1.00 97.94 152 THR A O 1
ATOM 1182 N N . ILE A 1 153 ? -5.210 2.776 15.213 1.00 98.25 153 ILE A N 1
ATOM 1183 C CA . ILE A 1 153 ? -4.622 1.476 14.880 1.00 98.25 153 ILE A CA 1
ATOM 1184 C C . ILE A 1 153 ? -5.539 0.362 15.382 1.00 98.25 153 ILE A C 1
ATOM 1186 O O . ILE A 1 153 ? -6.013 0.410 16.519 1.00 98.25 153 ILE A O 1
ATOM 1190 N N . ASP A 1 154 ? -5.762 -0.668 14.565 1.00 98.44 154 ASP A N 1
ATOM 1191 C CA . ASP A 1 154 ? -6.455 -1.891 14.981 1.00 98.44 154 ASP A CA 1
ATOM 1192 C C . ASP A 1 154 ? -5.498 -2.763 15.815 1.00 98.44 154 ASP A C 1
ATOM 1194 O O . ASP A 1 154 ? -4.867 -3.718 15.352 1.00 98.44 154 ASP A O 1
ATOM 1198 N N . VAL A 1 155 ? -5.348 -2.369 17.080 1.00 97.56 155 VAL A N 1
ATOM 1199 C CA . VAL A 1 155 ? -4.429 -2.994 18.040 1.00 97.56 155 VAL A CA 1
ATOM 1200 C C . VAL A 1 155 ? -4.777 -4.465 18.281 1.00 97.56 155 VAL A C 1
ATOM 1202 O O . VAL A 1 155 ? -3.880 -5.271 18.533 1.00 97.56 155 VAL A O 1
ATOM 1205 N N . ASP A 1 156 ? -6.053 -4.838 18.205 1.00 97.62 156 ASP A N 1
ATOM 1206 C CA . ASP A 1 156 ? -6.477 -6.215 18.449 1.00 97.62 156 ASP A CA 1
ATOM 1207 C C . ASP A 1 156 ? -6.104 -7.134 17.287 1.00 97.62 156 ASP A C 1
ATOM 1209 O O . ASP A 1 156 ? -5.577 -8.225 17.525 1.00 97.62 156 ASP A O 1
ATOM 1213 N N . THR A 1 157 ? -6.229 -6.658 16.048 1.00 98.38 157 THR A N 1
ATOM 1214 C CA . THR A 1 157 ? -5.682 -7.360 14.880 1.00 98.38 157 THR A CA 1
ATOM 1215 C C . THR A 1 157 ? -4.160 -7.467 14.964 1.00 98.38 157 THR A C 1
ATOM 1217 O O . THR A 1 157 ? -3.615 -8.547 14.738 1.00 98.38 157 THR A O 1
ATOM 1220 N N . ASN A 1 158 ? -3.455 -6.410 15.393 1.00 98.25 158 ASN A N 1
ATOM 1221 C CA . ASN A 1 158 ? -2.005 -6.496 15.607 1.00 98.25 158 ASN A CA 1
ATOM 1222 C C . ASN A 1 158 ? -1.642 -7.568 16.645 1.00 98.25 158 ASN A C 1
ATOM 1224 O O . ASN A 1 158 ? -0.719 -8.349 16.422 1.00 98.25 158 ASN A O 1
ATOM 1228 N N . LYS A 1 159 ? -2.371 -7.653 17.767 1.00 97.81 159 LYS A N 1
ATOM 1229 C CA . LYS A 1 159 ? -2.165 -8.706 18.778 1.00 97.81 159 LYS A CA 1
ATOM 1230 C C . LYS A 1 159 ? -2.408 -10.100 18.201 1.00 97.81 159 LYS A C 1
ATOM 1232 O O . LYS A 1 159 ? -1.662 -11.020 18.525 1.00 97.81 159 LYS A O 1
ATOM 1237 N N . GLU A 1 160 ? -3.450 -10.274 17.392 1.00 98.12 160 GLU A N 1
ATOM 1238 C CA . GLU A 1 160 ? -3.760 -11.552 16.749 1.00 98.12 160 GLU A CA 1
ATOM 1239 C C . GLU A 1 160 ? -2.645 -11.986 15.791 1.00 98.12 160 GLU A C 1
ATOM 1241 O O . GLU A 1 160 ? -2.169 -13.118 15.875 1.00 98.12 160 GLU A O 1
ATOM 1246 N N . LEU A 1 161 ? -2.171 -11.072 14.946 1.00 98.31 161 LEU A N 1
ATOM 1247 C CA . LEU A 1 161 ? -1.065 -11.320 14.025 1.00 98.31 161 LEU A CA 1
ATOM 1248 C C . LEU A 1 161 ? 0.236 -11.636 14.777 1.00 98.31 161 LEU A C 1
ATOM 1250 O O . LEU A 1 161 ? 0.892 -12.628 14.467 1.00 98.31 161 LEU A O 1
ATOM 1254 N N . LEU A 1 162 ? 0.582 -10.875 15.820 1.00 97.75 162 LEU A N 1
ATOM 1255 C CA . LEU A 1 162 ? 1.778 -11.127 16.640 1.00 97.75 162 LEU A CA 1
ATOM 1256 C C . LEU A 1 162 ? 1.772 -12.527 17.277 1.00 97.75 162 LEU A C 1
ATOM 1258 O O . LEU A 1 162 ? 2.818 -13.171 17.342 1.00 97.75 162 LEU A O 1
ATOM 1262 N N . LYS A 1 163 ? 0.606 -13.038 17.698 1.00 97.56 163 LYS A N 1
ATOM 1263 C CA . LYS A 1 163 ? 0.476 -14.384 18.290 1.00 97.56 163 LYS A CA 1
ATOM 1264 C C . LYS A 1 163 ? 0.823 -15.520 17.328 1.00 97.56 163 LYS A C 1
ATOM 1266 O O . LYS A 1 163 ? 1.150 -16.605 17.795 1.00 97.56 163 LYS A O 1
ATOM 1271 N N . THR A 1 164 ? 0.769 -15.292 16.015 1.00 96.75 164 THR A N 1
ATOM 1272 C CA . THR A 1 164 ? 1.167 -16.310 15.024 1.00 96.75 164 THR A CA 1
ATOM 1273 C C . THR A 1 164 ? 2.669 -16.607 15.055 1.00 96.75 164 THR A C 1
ATOM 1275 O O . THR A 1 164 ? 3.101 -17.636 14.546 1.00 96.75 164 THR A O 1
ATOM 1278 N N . GLY A 1 165 ? 3.479 -15.705 15.625 1.00 96.12 165 GLY A N 1
ATOM 1279 C CA . GLY A 1 165 ? 4.940 -15.784 15.589 1.00 96.12 165 GLY A CA 1
ATOM 1280 C C . GLY A 1 165 ? 5.556 -15.361 14.250 1.00 96.12 165 GLY A C 1
ATOM 1281 O O . GLY A 1 165 ? 6.778 -15.308 14.141 1.00 96.12 165 GLY A O 1
ATOM 1282 N N . TYR A 1 166 ? 4.744 -15.019 13.242 1.00 96.69 166 TYR A N 1
ATOM 1283 C CA . TYR A 1 166 ? 5.217 -14.578 11.923 1.00 96.69 166 TYR A CA 1
ATOM 1284 C C . TYR A 1 166 ? 5.335 -13.065 11.789 1.00 96.69 166 TYR A C 1
ATOM 1286 O O . TYR A 1 166 ? 5.726 -12.584 10.732 1.00 96.69 166 TYR A O 1
ATOM 1294 N N . PHE A 1 167 ? 5.043 -12.305 12.843 1.00 98.00 167 PHE A N 1
ATOM 1295 C CA . PHE A 1 167 ? 5.117 -10.847 12.848 1.00 98.00 167 PHE A CA 1
ATOM 1296 C C . PHE A 1 167 ? 5.941 -10.362 14.036 1.00 98.00 167 PHE A C 1
ATOM 1298 O O . PHE A 1 167 ? 6.003 -11.010 15.080 1.00 98.00 167 PHE A O 1
ATOM 1305 N N . SER A 1 168 ? 6.571 -9.204 13.883 1.00 97.38 168 SER A N 1
ATOM 1306 C CA . SER A 1 168 ? 7.283 -8.508 14.957 1.00 97.38 168 SER A CA 1
ATOM 1307 C C . SER A 1 168 ? 6.733 -7.095 15.140 1.00 97.38 168 SER A C 1
ATOM 1309 O O . SER A 1 168 ? 6.042 -6.564 14.276 1.00 97.38 168 SER A O 1
ATOM 1311 N N . LYS A 1 169 ? 6.999 -6.481 16.294 1.00 96.56 169 LYS A N 1
ATOM 1312 C CA . LYS A 1 169 ? 6.518 -5.131 16.614 1.00 96.56 169 LYS A CA 1
ATOM 1313 C C . LYS A 1 169 ? 7.579 -4.082 16.260 1.00 96.56 169 LYS A C 1
ATOM 1315 O O . LYS A 1 169 ? 8.755 -4.261 16.593 1.00 96.56 169 LYS A O 1
ATOM 1320 N N . LEU A 1 170 ? 7.153 -2.983 15.641 1.00 95.38 170 LEU A N 1
ATOM 1321 C CA . LEU A 1 170 ? 7.970 -1.779 15.474 1.00 95.38 170 LEU A CA 1
ATOM 1322 C C . LEU A 1 170 ? 8.070 -1.005 16.794 1.00 95.38 170 LEU A C 1
ATOM 1324 O O . LEU A 1 170 ? 7.098 -0.867 17.543 1.00 95.38 170 LEU A O 1
ATOM 1328 N N . THR A 1 171 ? 9.248 -0.456 17.061 1.00 94.38 171 THR A N 1
ATOM 1329 C CA . THR A 1 171 ? 9.415 0.649 18.011 1.00 94.38 171 THR A CA 1
ATOM 1330 C C . THR A 1 171 ? 8.885 1.944 17.394 1.00 94.38 171 THR A C 1
ATOM 1332 O O . THR A 1 171 ? 8.853 2.083 16.174 1.00 94.38 171 THR A O 1
ATOM 1335 N N . LEU A 1 172 ? 8.529 2.932 18.223 1.00 93.50 172 LEU A N 1
ATOM 1336 C CA . LEU A 1 172 ? 8.062 4.239 17.736 1.00 93.50 172 LEU A CA 1
ATOM 1337 C C . LEU A 1 172 ? 9.072 4.910 16.790 1.00 93.50 172 LEU A C 1
ATOM 1339 O O . LEU A 1 172 ? 8.676 5.558 15.829 1.00 93.50 172 LEU A O 1
ATOM 1343 N N . LYS A 1 173 ? 10.376 4.744 17.046 1.00 92.50 173 LYS A N 1
ATOM 1344 C CA . LYS A 1 173 ? 11.434 5.317 16.207 1.00 92.50 173 LYS A CA 1
ATOM 1345 C C . LYS A 1 173 ? 11.489 4.658 14.828 1.00 92.50 173 LYS A C 1
ATOM 1347 O O . LYS A 1 173 ? 11.577 5.372 13.837 1.00 92.50 173 LYS A O 1
ATOM 1352 N N . GLU A 1 174 ? 11.457 3.326 14.773 1.00 93.62 174 GLU A N 1
ATOM 1353 C CA . GLU A 1 174 ? 11.444 2.582 13.503 1.00 93.62 174 GLU A CA 1
ATOM 1354 C C . GLU A 1 174 ? 10.195 2.946 12.694 1.00 93.62 174 GLU A C 1
ATOM 1356 O O . GLU A 1 174 ? 10.290 3.283 11.520 1.00 93.62 174 GLU A O 1
ATOM 1361 N N . ASP A 1 175 ? 9.042 2.977 13.365 1.00 93.56 175 ASP A N 1
ATOM 1362 C CA . ASP A 1 175 ? 7.749 3.322 12.778 1.00 93.56 175 ASP A CA 1
ATOM 1363 C C . ASP A 1 175 ? 7.747 4.746 12.189 1.00 93.56 175 ASP A C 1
ATOM 1365 O O . ASP A 1 175 ? 7.354 4.962 11.045 1.00 93.56 175 ASP A O 1
ATOM 1369 N N . ALA A 1 176 ? 8.254 5.729 12.940 1.00 91.12 176 ALA A N 1
ATOM 1370 C CA . ALA A 1 176 ? 8.337 7.126 12.506 1.00 91.12 176 ALA A CA 1
ATOM 1371 C C . ALA A 1 176 ? 9.425 7.405 11.450 1.00 91.12 176 ALA A C 1
ATOM 1373 O O . ALA A 1 176 ? 9.440 8.495 10.885 1.00 91.12 176 ALA A O 1
ATOM 1374 N N . SER A 1 177 ? 10.344 6.464 11.210 1.00 90.25 177 SER A N 1
ATOM 1375 C CA . SER A 1 177 ? 11.397 6.618 10.194 1.00 90.25 177 SER A CA 1
ATOM 1376 C C . SER A 1 177 ? 10.947 6.137 8.813 1.00 90.25 177 SER A C 1
ATOM 1378 O O . SER A 1 177 ? 11.458 6.628 7.811 1.00 90.25 177 SER A O 1
ATOM 1380 N N . GLU A 1 178 ? 9.983 5.213 8.751 1.00 91.19 178 GLU A N 1
ATOM 1381 C CA . GLU A 1 178 ? 9.460 4.673 7.495 1.00 91.19 178 GLU A CA 1
ATOM 1382 C C . GLU A 1 178 ? 8.389 5.578 6.879 1.00 91.19 178 GLU A C 1
ATOM 1384 O O . GLU A 1 178 ? 7.464 6.013 7.566 1.00 91.19 178 GLU A O 1
ATOM 1389 N N . HIS A 1 179 ? 8.469 5.806 5.567 1.00 91.50 179 HIS A N 1
ATOM 1390 C CA . HIS A 1 179 ? 7.562 6.699 4.848 1.00 91.50 179 HIS A CA 1
ATOM 1391 C C . HIS A 1 179 ? 6.599 5.970 3.902 1.00 91.50 179 HIS A C 1
ATOM 1393 O O . HIS A 1 179 ? 5.545 6.521 3.588 1.00 91.50 179 HIS A O 1
ATOM 1399 N N . SER A 1 180 ? 6.901 4.745 3.460 1.00 93.56 180 SER A N 1
ATOM 1400 C CA . SER A 1 180 ? 6.112 4.045 2.436 1.00 93.56 180 SER A CA 1
ATOM 1401 C C . SER A 1 180 ? 4.642 3.877 2.836 1.00 93.56 180 SER A C 1
ATOM 1403 O O . SER A 1 180 ? 3.725 4.120 2.049 1.00 93.56 180 SER A O 1
ATOM 1405 N N . ILE A 1 181 ? 4.401 3.519 4.095 1.00 96.44 181 ILE A N 1
ATOM 1406 C CA . ILE A 1 181 ? 3.058 3.399 4.665 1.00 96.44 181 ILE A CA 1
ATOM 1407 C C . ILE A 1 181 ? 2.480 4.780 4.959 1.00 96.44 181 ILE A C 1
ATOM 1409 O O . ILE A 1 181 ? 1.316 5.039 4.654 1.00 96.44 181 ILE A O 1
ATOM 1413 N N . GLU A 1 182 ? 3.298 5.672 5.526 1.00 94.44 182 GLU A N 1
ATOM 1414 C CA . GLU A 1 182 ? 2.903 7.028 5.892 1.00 94.44 182 GLU A CA 1
ATOM 1415 C C . GLU A 1 182 ? 2.262 7.754 4.710 1.00 94.44 182 GLU A C 1
ATOM 1417 O O . GLU A 1 182 ? 1.131 8.214 4.855 1.00 94.44 182 GLU A O 1
ATOM 1422 N N . MET A 1 183 ? 2.891 7.727 3.528 1.00 93.88 183 MET A N 1
ATOM 1423 C CA . MET A 1 183 ? 2.421 8.371 2.289 1.00 93.88 183 MET A CA 1
ATOM 1424 C C . MET A 1 183 ? 1.003 7.959 1.851 1.00 93.88 183 MET A C 1
ATOM 1426 O O . MET A 1 183 ? 0.330 8.716 1.150 1.00 93.88 183 MET A O 1
ATOM 1430 N N . CYS A 1 184 ? 0.487 6.819 2.313 1.00 96.56 184 CYS A N 1
ATOM 1431 C CA . CYS A 1 184 ? -0.882 6.375 2.033 1.00 96.56 184 CYS A CA 1
ATOM 1432 C C . CYS A 1 184 ? -1.929 6.970 2.996 1.00 96.56 184 CYS A C 1
ATOM 1434 O O . CYS A 1 184 ? -3.101 7.133 2.644 1.00 96.56 184 CYS A O 1
ATOM 1436 N N . ILE A 1 185 ? -1.529 7.308 4.224 1.00 96.00 185 ILE A N 1
ATOM 1437 C CA . ILE A 1 185 ? -2.462 7.564 5.327 1.00 96.00 185 ILE A CA 1
ATOM 1438 C C . ILE A 1 185 ? -3.300 8.844 5.153 1.00 96.00 185 ILE A C 1
ATOM 1440 O O . ILE A 1 185 ? -4.504 8.777 5.409 1.00 96.00 185 ILE A O 1
ATOM 1444 N N . PRO A 1 186 ? -2.776 9.999 4.696 1.00 95.12 186 PRO A N 1
ATOM 1445 C CA . PRO A 1 186 ? -3.597 11.193 4.506 1.00 95.12 186 PRO A CA 1
ATOM 1446 C C . PRO A 1 186 ? -4.683 11.009 3.455 1.00 95.12 186 PRO A C 1
ATOM 1448 O O . PRO A 1 186 ? -5.763 11.575 3.619 1.00 95.12 186 PRO A O 1
ATOM 1451 N N . TYR A 1 187 ? -4.416 10.214 2.415 1.00 96.88 187 TYR A N 1
ATOM 1452 C CA . TYR A 1 187 ? -5.410 9.857 1.408 1.00 96.88 187 TYR A CA 1
ATOM 1453 C C . TYR A 1 187 ? -6.519 9.003 2.018 1.00 96.88 187 TYR A C 1
ATOM 1455 O O . TYR A 1 187 ? -7.692 9.323 1.836 1.00 96.88 187 TYR A O 1
ATOM 1463 N N . ILE A 1 188 ? -6.158 7.979 2.802 1.00 98.06 188 ILE A N 1
ATOM 1464 C CA . ILE A 1 188 ? -7.112 7.153 3.556 1.00 98.06 188 ILE A CA 1
ATOM 1465 C C . ILE A 1 188 ? -7.958 8.030 4.486 1.00 98.06 188 ILE A C 1
ATOM 1467 O O . ILE A 1 188 ? -9.181 7.969 4.427 1.00 98.06 188 ILE A O 1
ATOM 1471 N N . ALA A 1 189 ? -7.329 8.891 5.290 1.00 97.12 189 ALA A N 1
ATOM 1472 C CA . ALA A 1 189 ? -8.019 9.805 6.201 1.00 97.12 189 ALA A CA 1
ATOM 1473 C C . ALA A 1 189 ? -8.977 10.752 5.466 1.00 97.12 189 ALA A C 1
ATOM 1475 O O . ALA A 1 189 ? -10.104 10.976 5.911 1.00 97.12 189 ALA A O 1
ATOM 1476 N N . TYR A 1 190 ? -8.562 11.264 4.307 1.00 96.88 190 TYR A N 1
ATOM 1477 C CA . TYR A 1 190 ? -9.386 12.133 3.479 1.00 96.88 190 TYR A CA 1
ATOM 1478 C C . TY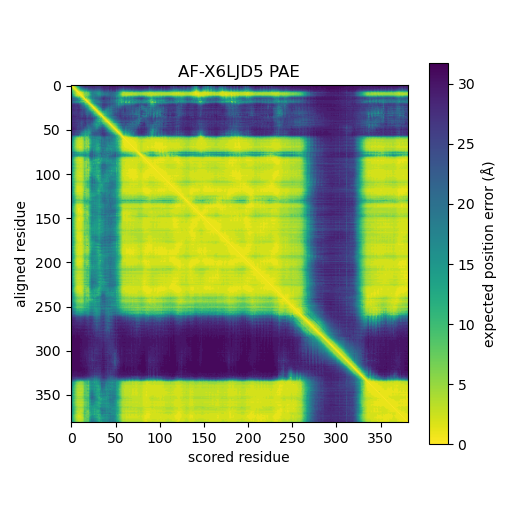R A 1 190 ? -10.602 11.392 2.910 1.00 96.88 190 TYR A C 1
ATOM 1480 O O . TYR A 1 190 ? -11.744 11.817 3.105 1.00 96.88 190 TYR A O 1
ATOM 1488 N N . VAL A 1 191 ? -10.381 10.254 2.245 1.00 97.25 191 VAL A N 1
ATOM 1489 C CA . VAL A 1 191 ? -11.457 9.504 1.585 1.00 97.25 191 VAL A CA 1
ATOM 1490 C C . VAL A 1 191 ? -12.256 8.626 2.538 1.00 97.25 191 VAL A C 1
ATOM 1492 O O . VAL A 1 191 ? -13.269 8.102 2.116 1.00 97.25 191 VAL A O 1
ATOM 1495 N N . MET A 1 192 ? -11.887 8.471 3.810 1.00 97.75 192 MET A N 1
ATOM 1496 C CA . MET A 1 192 ? -12.695 7.792 4.841 1.00 97.75 192 MET A CA 1
ATOM 1497 C C . MET A 1 192 ? -13.269 8.760 5.872 1.00 97.75 192 MET A C 1
ATOM 1499 O O . MET A 1 192 ? -13.849 8.330 6.866 1.00 97.75 192 MET A O 1
ATOM 1503 N N . LYS A 1 193 ? -13.166 10.073 5.635 1.00 95.50 193 LYS A N 1
ATOM 1504 C CA . LYS A 1 193 ? -13.758 11.087 6.509 1.00 95.50 193 LYS A CA 1
ATOM 1505 C C . LYS A 1 193 ? -15.233 10.772 6.796 1.00 95.50 193 LYS A C 1
ATOM 1507 O O . LYS A 1 193 ? -16.016 10.578 5.867 1.00 95.50 193 LYS A O 1
ATOM 1512 N N . GLY A 1 194 ? -15.586 10.739 8.082 1.00 95.12 194 GLY A N 1
ATOM 1513 C CA . GLY A 1 194 ? -16.930 10.409 8.574 1.00 95.12 194 GLY A CA 1
ATOM 1514 C C . GLY A 1 194 ? -17.189 8.914 8.804 1.00 95.12 194 GLY A C 1
ATOM 1515 O O . GLY A 1 194 ? -18.195 8.571 9.413 1.00 95.12 194 GLY A O 1
ATOM 1516 N N . CYS A 1 195 ? -16.289 8.025 8.377 1.00 96.94 195 CYS A N 1
ATOM 1517 C CA . CYS A 1 195 ? -16.395 6.588 8.625 1.00 96.94 195 CYS A CA 1
ATOM 1518 C C . CYS A 1 195 ? -15.713 6.208 9.949 1.00 96.94 195 CYS A C 1
ATOM 1520 O O . CYS A 1 195 ? -14.697 6.790 10.323 1.00 96.94 195 CYS A O 1
ATOM 1522 N N . ASN A 1 196 ? -16.234 5.185 10.631 1.00 97.31 196 ASN A N 1
ATOM 1523 C CA . ASN A 1 196 ? -15.571 4.573 11.786 1.00 97.31 196 ASN A CA 1
ATOM 1524 C C . ASN A 1 196 ? -14.764 3.347 11.336 1.00 97.31 196 ASN A C 1
ATOM 1526 O O . ASN A 1 196 ? -15.359 2.299 11.061 1.00 97.31 196 ASN A O 1
ATOM 1530 N N . TYR A 1 197 ? -13.442 3.504 11.268 1.00 98.25 197 TYR A N 1
ATOM 1531 C CA . TYR A 1 197 ? -12.475 2.505 10.817 1.00 98.25 197 TYR A CA 1
ATOM 1532 C C . TYR A 1 197 ? -11.178 2.601 11.633 1.00 98.25 197 TYR A C 1
ATOM 1534 O O . TYR A 1 197 ? -10.926 3.605 12.299 1.00 98.25 197 TYR A O 1
ATOM 1542 N N . ALA A 1 198 ? -10.344 1.571 11.536 1.00 98.62 198 ALA A N 1
ATOM 1543 C CA . ALA A 1 198 ? -8.971 1.566 12.024 1.00 98.62 198 ALA A CA 1
ATOM 1544 C C . ALA A 1 198 ? -8.028 1.011 10.944 1.00 98.62 198 ALA A C 1
ATOM 1546 O O . ALA A 1 198 ? -8.454 0.279 10.044 1.00 98.62 198 ALA A O 1
ATOM 1547 N N . ILE A 1 199 ? -6.747 1.366 11.016 1.00 98.75 199 ILE A N 1
ATOM 1548 C CA . ILE A 1 199 ? -5.727 0.885 10.077 1.00 98.75 199 ILE A CA 1
ATOM 1549 C C . ILE A 1 199 ? -4.843 -0.197 10.712 1.00 98.75 199 ILE A C 1
ATOM 1551 O O . ILE A 1 199 ? -4.635 -0.218 11.926 1.00 98.75 199 ILE A O 1
ATOM 1555 N N . VAL A 1 200 ? -4.288 -1.072 9.875 1.00 98.81 200 VAL A N 1
ATOM 1556 C CA . VAL A 1 200 ? -3.248 -2.049 10.227 1.00 98.81 200 VAL A CA 1
ATOM 1557 C C . VAL A 1 200 ? -2.003 -1.737 9.390 1.00 98.81 200 VAL A C 1
ATOM 1559 O O . VAL A 1 200 ? -1.887 -2.231 8.264 1.00 98.81 200 VAL A O 1
ATOM 1562 N N . PRO A 1 201 ? -1.084 -0.885 9.887 1.00 98.38 201 PRO A N 1
ATOM 1563 C CA . PRO A 1 201 ? 0.182 -0.603 9.222 1.00 98.38 201 PRO A CA 1
ATOM 1564 C C . PRO A 1 201 ? 1.089 -1.826 9.313 1.00 98.38 201 PRO A C 1
ATOM 1566 O O . PRO A 1 201 ? 1.438 -2.265 10.416 1.00 98.38 201 PRO A O 1
ATOM 1569 N N . MET A 1 202 ? 1.466 -2.360 8.157 1.00 98.44 202 MET A N 1
ATOM 1570 C CA . MET A 1 202 ? 2.311 -3.537 8.037 1.00 98.44 202 MET A CA 1
ATOM 1571 C C . MET A 1 202 ? 3.498 -3.231 7.135 1.00 98.44 202 MET A C 1
ATOM 1573 O O . MET A 1 202 ? 3.368 -3.109 5.920 1.00 98.44 202 MET A O 1
ATOM 1577 N N . MET A 1 203 ? 4.672 -3.132 7.740 1.00 98.25 203 MET A N 1
ATOM 1578 C CA . MET A 1 203 ? 5.922 -3.054 7.006 1.00 98.25 203 MET A CA 1
ATOM 1579 C C . MET A 1 203 ? 6.331 -4.459 6.565 1.00 98.25 203 MET A C 1
ATOM 1581 O O . MET A 1 203 ? 6.300 -5.399 7.363 1.00 98.25 203 MET A O 1
ATOM 1585 N N . VAL A 1 204 ? 6.725 -4.599 5.306 1.00 98.44 204 VAL A N 1
ATOM 1586 C CA . VAL A 1 204 ? 7.129 -5.862 4.691 1.00 98.44 204 VAL A CA 1
ATOM 1587 C C . VAL A 1 204 ? 8.552 -5.703 4.167 1.00 98.44 204 VAL A C 1
ATOM 1589 O O . VAL A 1 204 ? 8.796 -4.967 3.216 1.00 98.44 204 VAL A O 1
ATOM 1592 N N . GLY A 1 205 ? 9.503 -6.375 4.809 1.00 97.44 205 GLY A N 1
ATOM 1593 C CA . GLY A 1 205 ? 10.875 -6.455 4.322 1.00 97.44 205 GLY A CA 1
ATOM 1594 C C . GLY A 1 205 ? 11.057 -7.544 3.270 1.00 97.44 205 GLY A C 1
ATOM 1595 O O . GLY A 1 205 ? 10.098 -8.081 2.722 1.00 97.44 205 GLY A O 1
ATOM 1596 N N . HIS A 1 206 ? 12.315 -7.898 3.023 1.00 95.81 206 HIS A N 1
ATOM 1597 C CA . HIS A 1 206 ? 12.679 -8.948 2.076 1.00 95.81 206 HIS A CA 1
ATOM 1598 C C . HIS A 1 206 ? 12.149 -10.319 2.528 1.00 95.81 206 HIS A C 1
ATOM 1600 O O . HIS A 1 206 ? 12.530 -10.811 3.598 1.00 95.81 206 HIS A O 1
ATOM 1606 N N . LEU A 1 207 ? 11.283 -10.931 1.715 1.00 95.88 207 LEU A N 1
ATOM 1607 C CA . LEU A 1 207 ? 10.668 -12.237 1.972 1.00 95.88 207 LEU A CA 1
ATOM 1608 C C . LEU A 1 207 ? 11.242 -13.315 1.051 1.00 95.88 207 LEU A C 1
ATOM 1610 O O . LEU A 1 207 ? 11.506 -13.069 -0.122 1.00 95.88 207 LEU A O 1
ATOM 1614 N N . HIS A 1 208 ? 11.354 -14.533 1.575 1.00 93.62 208 HIS A N 1
ATOM 1615 C CA . HIS A 1 208 ? 11.643 -15.733 0.788 1.00 93.62 208 HIS A CA 1
ATOM 1616 C C . HIS A 1 208 ? 10.351 -16.522 0.527 1.00 93.62 208 HIS A C 1
ATOM 1618 O O . HIS A 1 208 ? 9.358 -16.337 1.230 1.00 93.62 208 HIS A O 1
ATOM 1624 N N . ASP A 1 209 ? 10.377 -17.476 -0.407 1.00 91.75 209 ASP A N 1
ATOM 1625 C CA . ASP A 1 209 ? 9.222 -18.322 -0.770 1.00 91.75 209 ASP A CA 1
ATOM 1626 C C . ASP A 1 209 ? 8.495 -18.924 0.442 1.00 91.75 209 ASP A C 1
ATOM 1628 O O . ASP A 1 209 ? 7.277 -18.808 0.583 1.00 91.75 209 ASP A O 1
ATOM 1632 N N . ARG A 1 210 ? 9.262 -19.463 1.396 1.00 93.44 210 ARG A N 1
ATOM 1633 C CA . ARG A 1 210 ? 8.732 -20.047 2.638 1.00 93.44 210 ARG A CA 1
ATOM 1634 C C . ARG A 1 210 ? 7.986 -19.049 3.533 1.00 93.44 210 ARG A C 1
ATOM 1636 O O . ARG A 1 210 ? 7.230 -19.466 4.410 1.00 93.44 210 ARG A O 1
ATOM 1643 N N . ASP A 1 211 ? 8.303 -17.760 3.422 1.00 95.94 211 ASP A N 1
ATOM 1644 C CA . ASP A 1 211 ? 7.682 -16.711 4.224 1.00 95.94 211 ASP A CA 1
ATOM 1645 C C . ASP A 1 211 ? 6.297 -16.403 3.640 1.00 95.94 211 ASP A C 1
ATOM 1647 O O . ASP A 1 211 ? 5.328 -16.320 4.396 1.00 95.94 211 ASP A O 1
ATOM 1651 N N . PHE A 1 212 ? 6.166 -16.365 2.307 1.00 96.69 212 PHE A N 1
ATOM 1652 C CA . PHE A 1 212 ? 4.875 -16.224 1.626 1.00 96.69 212 PHE A CA 1
ATOM 1653 C C . PHE A 1 212 ? 3.905 -17.358 1.979 1.00 96.69 212 PHE A C 1
ATOM 1655 O O . PHE A 1 212 ? 2.758 -17.082 2.323 1.00 96.69 212 PHE A O 1
ATOM 1662 N N . ASP A 1 213 ? 4.367 -18.614 1.991 1.00 95.38 213 ASP A N 1
ATOM 1663 C CA . ASP A 1 213 ? 3.529 -19.774 2.346 1.00 95.38 213 ASP A CA 1
ATOM 1664 C C . ASP A 1 213 ? 2.975 -19.710 3.783 1.00 95.38 213 ASP A C 1
ATOM 1666 O O . ASP A 1 213 ? 1.937 -20.298 4.082 1.00 95.38 213 ASP A O 1
ATOM 1670 N N . LYS A 1 214 ? 3.648 -18.983 4.684 1.00 95.69 214 LYS A N 1
ATOM 1671 C CA . LYS A 1 214 ? 3.205 -18.778 6.072 1.00 95.69 214 LYS A CA 1
ATOM 1672 C C . LYS A 1 214 ? 2.312 -17.553 6.226 1.00 95.69 214 LYS A C 1
ATOM 1674 O O . LYS A 1 214 ? 1.352 -17.585 6.992 1.00 95.69 214 LYS A O 1
ATOM 1679 N N . LEU A 1 215 ? 2.654 -16.464 5.543 1.00 97.75 215 LEU A N 1
ATOM 1680 C CA . LEU A 1 215 ? 2.010 -15.163 5.707 1.00 97.75 215 LEU A CA 1
ATOM 1681 C C . LEU A 1 215 ? 0.703 -15.062 4.912 1.00 97.75 215 LEU A C 1
ATOM 1683 O O . LEU A 1 215 ? -0.283 -14.562 5.452 1.00 97.75 215 LEU A O 1
ATOM 1687 N N . ALA A 1 216 ? 0.665 -15.562 3.673 1.00 97.00 216 ALA A N 1
ATOM 1688 C CA . ALA A 1 216 ? -0.502 -15.428 2.801 1.00 97.00 216 ALA A CA 1
ATOM 1689 C C . ALA A 1 216 ? -1.771 -16.063 3.401 1.00 97.00 216 ALA A C 1
ATOM 1691 O O . ALA A 1 216 ? -2.774 -15.357 3.507 1.00 97.00 216 ALA A O 1
ATOM 1692 N N . PRO A 1 217 ? -1.756 -17.302 3.948 1.00 97.00 217 PRO A N 1
ATOM 1693 C CA . PRO A 1 217 ? -2.947 -17.871 4.589 1.00 97.00 217 PRO A CA 1
ATOM 1694 C C . PRO A 1 217 ? -3.431 -17.068 5.806 1.00 97.00 217 PRO A C 1
ATOM 1696 O O . PRO A 1 217 ? -4.630 -16.989 6.074 1.00 97.00 217 PRO A O 1
ATOM 1699 N N . VAL A 1 218 ? -2.505 -16.445 6.546 1.00 97.69 218 VAL A N 1
ATOM 1700 C CA . VAL A 1 218 ? -2.845 -15.592 7.695 1.00 97.69 218 VAL A CA 1
ATOM 1701 C C . VAL A 1 218 ? -3.526 -14.302 7.242 1.00 97.69 218 VAL A C 1
ATOM 1703 O O . VAL A 1 218 ? -4.428 -13.833 7.935 1.00 97.69 218 VAL A O 1
ATOM 1706 N N . LEU A 1 219 ? -3.123 -13.731 6.104 1.00 98.00 219 LEU A N 1
ATOM 1707 C CA . LEU A 1 219 ? -3.739 -12.524 5.545 1.00 98.00 219 LEU A CA 1
ATOM 1708 C C . LEU A 1 219 ? -5.028 -12.808 4.772 1.00 98.00 219 LEU A C 1
ATOM 1710 O O . LEU A 1 219 ? -5.947 -11.991 4.835 1.00 98.00 219 LEU A O 1
ATOM 1714 N N . ALA A 1 220 ? -5.139 -13.971 4.127 1.00 96.88 220 ALA A N 1
ATOM 1715 C CA . ALA A 1 220 ? -6.307 -14.383 3.351 1.00 96.88 220 ALA A CA 1
ATOM 1716 C C . ALA A 1 220 ? -7.604 -14.299 4.171 1.00 96.88 220 ALA A C 1
ATOM 1718 O O . ALA A 1 220 ? -8.589 -13.729 3.708 1.00 96.88 220 ALA A O 1
ATOM 1719 N N . LYS A 1 221 ? -7.578 -14.725 5.444 1.00 96.19 221 LYS A N 1
ATOM 1720 C CA . LYS A 1 221 ? -8.752 -14.619 6.334 1.00 96.19 221 LYS A CA 1
ATOM 1721 C C . LYS A 1 221 ? -9.250 -13.176 6.511 1.00 96.19 221 LYS A C 1
ATOM 1723 O O . LYS A 1 221 ? -10.437 -12.958 6.729 1.00 96.19 221 LYS A O 1
ATOM 1728 N N . TYR A 1 222 ? -8.348 -12.192 6.466 1.00 97.81 222 TYR A N 1
ATOM 1729 C CA . TYR A 1 222 ? -8.715 -10.780 6.554 1.00 97.81 222 TYR A CA 1
ATOM 1730 C C . TYR A 1 222 ? -9.133 -10.232 5.195 1.00 97.81 222 TYR A C 1
ATOM 1732 O O . TYR A 1 222 ? -10.028 -9.393 5.148 1.00 97.81 222 TYR A O 1
ATOM 1740 N N . PHE A 1 223 ? -8.517 -10.700 4.109 1.00 95.88 223 PHE A N 1
ATOM 1741 C CA . PHE A 1 223 ? -8.919 -10.365 2.744 1.00 95.88 223 PHE A CA 1
ATOM 1742 C C . PHE A 1 223 ? -10.366 -10.783 2.453 1.00 95.88 223 PHE A C 1
ATOM 1744 O O . PHE A 1 223 ? -11.133 -9.992 1.897 1.00 95.88 223 PHE A O 1
ATOM 1751 N N . ASP A 1 224 ? -10.760 -11.968 2.926 1.00 94.94 224 ASP A N 1
ATOM 1752 C CA . ASP A 1 224 ? -12.117 -12.505 2.799 1.00 94.94 224 ASP A CA 1
ATOM 1753 C C . ASP A 1 224 ? -13.153 -11.813 3.710 1.00 94.94 224 ASP A C 1
ATOM 1755 O O . ASP A 1 224 ? -14.353 -11.910 3.454 1.00 94.94 224 ASP A O 1
ATOM 1759 N N . ASP A 1 225 ? -12.740 -11.067 4.746 1.00 96.25 225 ASP A N 1
ATOM 1760 C CA . ASP A 1 225 ? -13.673 -10.251 5.539 1.00 96.25 225 ASP A CA 1
ATOM 1761 C C . ASP A 1 225 ? -14.094 -9.023 4.725 1.00 96.25 225 ASP A C 1
ATOM 1763 O O . ASP A 1 225 ? -13.295 -8.124 4.449 1.00 96.25 225 ASP A O 1
ATOM 1767 N N . GLU A 1 226 ? -15.375 -8.949 4.368 1.00 93.88 226 GLU A N 1
ATOM 1768 C CA . GLU A 1 226 ? -15.989 -7.846 3.622 1.00 93.88 226 GLU A CA 1
ATOM 1769 C C . GLU A 1 226 ? -15.771 -6.457 4.247 1.00 93.88 226 GLU A C 1
ATOM 1771 O O . GLU A 1 226 ? -15.772 -5.456 3.532 1.00 93.88 226 GLU A O 1
ATOM 1776 N N . ARG A 1 227 ? -15.517 -6.384 5.557 1.00 97.12 227 ARG A N 1
ATOM 1777 C CA . ARG A 1 227 ? -15.249 -5.133 6.288 1.00 97.12 227 ARG A CA 1
ATOM 1778 C C . ARG A 1 227 ? -13.774 -4.729 6.268 1.00 97.12 227 ARG A C 1
ATOM 1780 O O . ARG A 1 227 ? -13.416 -3.725 6.887 1.00 97.12 227 ARG A O 1
ATOM 1787 N N . THR A 1 228 ? -12.919 -5.497 5.599 1.00 98.19 228 THR A N 1
ATOM 1788 C CA . THR A 1 228 ? -11.495 -5.199 5.442 1.00 98.19 228 THR A CA 1
ATOM 1789 C C . THR A 1 228 ? -11.200 -4.668 4.040 1.00 98.19 228 THR A C 1
ATOM 1791 O O . THR A 1 228 ? -11.716 -5.184 3.050 1.00 98.19 228 THR A O 1
ATOM 1794 N N . PHE A 1 229 ? -10.335 -3.664 3.946 1.00 98.50 229 PHE A N 1
ATOM 1795 C CA . PHE A 1 229 ? -9.785 -3.140 2.697 1.00 98.50 229 PHE A CA 1
ATOM 1796 C C . PHE A 1 229 ? -8.254 -3.193 2.738 1.00 98.50 229 PHE A C 1
ATOM 1798 O O . PHE A 1 229 ? -7.666 -3.090 3.815 1.00 98.50 229 PHE A O 1
ATOM 1805 N N . PHE A 1 230 ? -7.602 -3.340 1.587 1.00 98.69 230 PHE A N 1
ATOM 1806 C CA . PHE A 1 230 ? -6.142 -3.393 1.490 1.00 98.69 230 PHE A CA 1
ATOM 1807 C C . PHE A 1 230 ? -5.592 -2.250 0.630 1.00 98.69 230 PHE A C 1
ATOM 1809 O O . PHE A 1 230 ? -6.070 -1.979 -0.470 1.00 98.69 230 PHE A O 1
ATOM 1816 N N . VAL A 1 231 ? -4.553 -1.588 1.121 1.00 98.75 231 VAL A N 1
ATOM 1817 C CA . VAL A 1 231 ? -3.763 -0.604 0.381 1.00 98.75 231 VAL A CA 1
ATOM 1818 C C . VAL A 1 231 ? -2.336 -1.123 0.313 1.00 98.75 231 VAL A C 1
ATOM 1820 O O . VAL A 1 231 ? -1.700 -1.347 1.342 1.00 98.75 231 VAL A O 1
ATOM 1823 N N . ILE A 1 232 ? -1.849 -1.348 -0.902 1.00 98.62 232 ILE A N 1
ATOM 1824 C CA . ILE A 1 232 ? -0.514 -1.876 -1.154 1.00 98.62 232 ILE A CA 1
ATOM 1825 C C . ILE A 1 232 ? 0.324 -0.715 -1.663 1.00 98.62 232 ILE A C 1
ATOM 1827 O O . ILE A 1 232 ? 0.078 -0.170 -2.739 1.00 98.62 232 ILE A O 1
ATOM 1831 N N . SER A 1 233 ? 1.288 -0.312 -0.853 1.00 98.31 233 SER A N 1
ATOM 1832 C CA . SER A 1 233 ? 2.152 0.820 -1.120 1.00 98.31 233 SER A CA 1
ATOM 1833 C C . SER A 1 233 ? 3.335 0.385 -1.983 1.00 98.31 233 SER A C 1
ATOM 1835 O O . SER A 1 233 ? 4.199 -0.362 -1.522 1.00 98.31 233 SER A O 1
ATOM 1837 N N . SER A 1 234 ? 3.377 0.842 -3.235 1.00 97.81 234 SER A N 1
ATOM 1838 C CA . SER A 1 234 ? 4.457 0.533 -4.176 1.00 97.81 234 SER A CA 1
ATOM 1839 C C . SER A 1 234 ? 4.623 1.623 -5.225 1.00 97.81 234 SER A C 1
ATOM 1841 O O . SER A 1 234 ? 3.687 1.951 -5.953 1.00 97.81 234 SER A O 1
ATOM 1843 N N . ASP A 1 235 ? 5.855 2.090 -5.369 1.00 94.38 235 ASP A N 1
ATOM 1844 C CA . ASP A 1 235 ? 6.353 2.681 -6.603 1.00 94.38 235 ASP A CA 1
ATOM 1845 C C . ASP A 1 235 ? 6.859 1.559 -7.539 1.00 94.38 235 ASP A C 1
ATOM 1847 O O . ASP A 1 23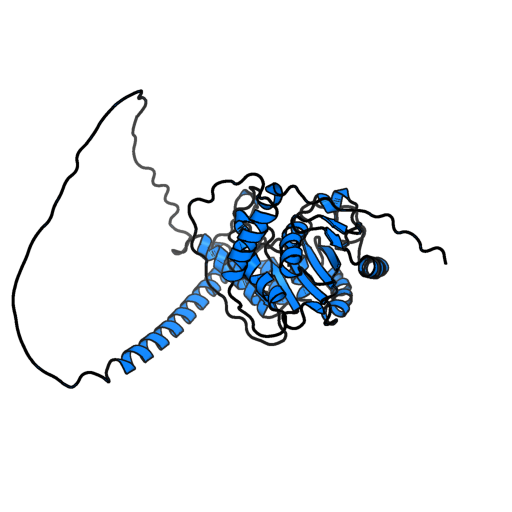5 ? 7.093 0.427 -7.100 1.00 94.38 235 ASP A O 1
ATOM 1851 N N . PHE A 1 236 ? 6.944 1.847 -8.841 1.00 94.75 236 PHE A N 1
ATOM 1852 C CA . PHE A 1 236 ? 7.399 0.904 -9.876 1.00 94.75 236 PHE A CA 1
ATOM 1853 C C . PHE A 1 236 ? 8.886 1.142 -10.197 1.00 94.75 236 PHE A C 1
ATOM 1855 O O . PHE A 1 236 ? 9.660 1.318 -9.263 1.00 94.75 236 PHE A O 1
ATOM 1862 N N . CYS A 1 237 ? 9.327 1.124 -11.459 1.00 93.19 237 CYS A N 1
ATOM 1863 C CA . CYS A 1 237 ? 10.747 1.188 -11.797 1.00 93.19 237 CYS A CA 1
ATOM 1864 C C . CYS A 1 237 ? 11.448 2.447 -11.257 1.00 93.19 237 CYS A C 1
ATOM 1866 O O . CYS A 1 237 ? 11.166 3.582 -11.656 1.00 93.19 237 CYS A O 1
ATOM 1868 N N . HIS A 1 238 ? 12.467 2.233 -10.428 1.00 88.94 238 HIS A N 1
ATOM 1869 C CA . HIS A 1 238 ? 13.455 3.236 -10.051 1.00 88.94 238 HIS A CA 1
ATOM 1870 C C . HIS A 1 238 ? 14.662 3.099 -10.987 1.00 88.94 238 HIS A C 1
ATOM 1872 O O . HIS A 1 238 ? 15.586 2.326 -10.734 1.00 88.94 238 HIS A O 1
ATOM 1878 N N . TRP A 1 239 ? 14.627 3.817 -12.112 1.00 90.94 239 TRP A N 1
ATOM 1879 C CA . TRP A 1 239 ? 15.682 3.772 -13.128 1.00 90.94 239 TRP A CA 1
ATOM 1880 C C . TRP A 1 239 ? 16.711 4.882 -12.907 1.00 90.94 239 TRP A C 1
ATOM 1882 O O . TRP A 1 239 ? 16.360 6.050 -12.727 1.00 90.94 239 TRP A O 1
ATOM 1892 N N . GLY A 1 240 ? 17.992 4.545 -12.984 1.00 83.38 240 GLY A N 1
ATOM 1893 C CA . GLY A 1 240 ? 19.085 5.508 -12.975 1.00 83.38 240 GLY A CA 1
ATOM 1894 C C . GLY A 1 240 ? 20.291 5.037 -12.178 1.00 83.38 240 GLY A C 1
ATOM 1895 O O . GLY A 1 240 ? 20.224 4.110 -11.376 1.00 83.38 240 GLY A O 1
ATOM 1896 N N . LYS A 1 241 ? 21.410 5.742 -12.365 1.00 84.62 241 LYS A N 1
ATOM 1897 C CA . LYS A 1 241 ? 22.695 5.417 -11.730 1.00 84.62 241 LYS A CA 1
ATOM 1898 C C . LYS A 1 241 ? 22.609 5.386 -10.201 1.00 84.62 241 LYS A C 1
ATOM 1900 O O . LYS A 1 241 ? 23.280 4.585 -9.569 1.00 84.62 241 LYS A O 1
ATOM 1905 N N . HIS A 1 242 ? 21.779 6.247 -9.612 1.00 80.25 242 HIS A N 1
ATOM 1906 C CA . HIS A 1 242 ? 21.566 6.296 -8.161 1.00 80.25 242 HIS A CA 1
ATOM 1907 C C . HIS A 1 242 ? 20.890 5.045 -7.594 1.00 80.25 242 HIS A C 1
ATOM 1909 O O . HIS A 1 242 ? 21.035 4.776 -6.408 1.00 80.25 242 HIS A O 1
ATOM 1915 N N . TYR A 1 243 ? 20.173 4.300 -8.433 1.00 84.62 243 TYR A N 1
ATOM 1916 C CA . TYR A 1 243 ? 19.482 3.071 -8.060 1.00 84.62 243 TYR A CA 1
ATOM 1917 C C . TYR A 1 243 ? 20.246 1.817 -8.495 1.00 84.62 243 TYR A C 1
ATOM 1919 O O . TYR A 1 243 ? 19.721 0.722 -8.354 1.00 84.62 243 TYR A O 1
ATOM 1927 N N . ASP A 1 244 ? 21.451 1.983 -9.058 1.00 91.81 244 ASP A N 1
ATOM 1928 C CA . ASP A 1 244 ? 22.241 0.908 -9.673 1.00 91.81 244 ASP A CA 1
ATOM 1929 C C . ASP A 1 244 ? 21.433 0.058 -10.673 1.00 91.81 244 ASP A C 1
ATOM 1931 O O . ASP A 1 244 ? 21.603 -1.150 -10.805 1.00 91.81 244 ASP A O 1
ATOM 1935 N N . TYR A 1 245 ? 20.501 0.708 -11.380 1.00 92.19 245 TYR A N 1
ATOM 1936 C CA . TYR A 1 245 ? 19.566 0.035 -12.271 1.00 92.19 245 TYR A CA 1
ATOM 1937 C C . TYR A 1 245 ? 19.323 0.868 -13.526 1.00 92.19 245 TYR A C 1
ATOM 1939 O O . TYR A 1 245 ? 18.578 1.849 -13.520 1.00 92.19 245 TYR A O 1
ATOM 1947 N N . MET A 1 246 ? 20.002 0.507 -14.615 1.00 91.19 246 MET A N 1
ATOM 1948 C CA . MET A 1 246 ? 19.911 1.198 -15.905 1.00 91.19 246 MET A CA 1
ATOM 1949 C C . MET A 1 246 ? 19.900 0.219 -17.091 1.00 91.19 246 MET A C 1
ATOM 1951 O O . MET A 1 246 ? 20.712 0.381 -18.005 1.00 91.19 246 MET A O 1
ATOM 1955 N N . PRO A 1 247 ? 19.025 -0.807 -17.105 1.00 90.06 247 PRO A N 1
ATOM 1956 C CA . PRO A 1 247 ? 18.974 -1.718 -18.240 1.00 90.06 247 PRO A CA 1
ATOM 1957 C C . PRO A 1 247 ? 18.593 -0.956 -19.512 1.00 90.06 247 PRO A C 1
ATOM 1959 O O . PRO A 1 247 ? 17.733 -0.066 -19.501 1.00 90.06 247 PRO A O 1
ATOM 1962 N N . LEU A 1 248 ? 19.237 -1.327 -20.611 1.00 87.06 248 LEU A N 1
ATOM 1963 C CA . LEU A 1 248 ? 18.915 -0.900 -21.964 1.00 87.06 248 LEU A CA 1
ATOM 1964 C C . LEU A 1 248 ? 18.119 -2.007 -22.680 1.00 87.06 248 LEU A C 1
ATOM 1966 O O . LEU A 1 248 ? 18.176 -3.171 -22.282 1.00 87.06 248 LEU A O 1
ATOM 1970 N N . PRO A 1 249 ? 17.415 -1.701 -23.785 1.00 84.69 249 PRO A N 1
ATOM 1971 C CA . PRO A 1 249 ? 16.651 -2.692 -24.547 1.00 84.69 249 PRO A CA 1
ATOM 1972 C C . PRO A 1 249 ? 17.436 -3.947 -24.945 1.00 84.69 249 PRO A C 1
ATOM 1974 O O . PRO A 1 249 ? 16.878 -5.042 -24.974 1.00 84.69 249 PRO A O 1
ATOM 1977 N N . LYS A 1 250 ? 18.736 -3.797 -25.226 1.00 84.88 250 LYS A N 1
ATOM 1978 C CA . LYS A 1 250 ? 19.642 -4.911 -25.543 1.00 84.88 250 LYS A CA 1
ATOM 1979 C C . LYS A 1 250 ? 19.888 -5.855 -24.357 1.00 84.88 250 LYS A C 1
ATOM 1981 O O . LYS A 1 250 ? 20.174 -7.025 -24.584 1.00 84.88 250 LYS A O 1
ATOM 1986 N N . ASP A 1 251 ? 19.771 -5.354 -23.127 1.00 87.81 251 ASP A N 1
ATOM 1987 C CA . ASP A 1 251 ? 20.028 -6.115 -21.901 1.00 87.81 251 ASP A CA 1
ATOM 1988 C C . ASP A 1 251 ? 18.810 -6.975 -21.524 1.00 87.81 251 ASP A C 1
ATOM 1990 O O . ASP A 1 251 ? 18.964 -8.035 -20.926 1.00 87.81 251 ASP A O 1
ATOM 1994 N N . LEU A 1 252 ? 17.599 -6.574 -21.949 1.00 90.31 252 LEU A N 1
ATOM 1995 C CA . LEU A 1 252 ? 16.354 -7.333 -21.759 1.00 90.31 252 LEU A CA 1
ATOM 1996 C C . LEU A 1 252 ? 15.585 -7.521 -23.089 1.00 90.31 252 LEU A C 1
ATOM 1998 O O . LEU A 1 252 ? 14.509 -6.940 -23.283 1.00 90.31 252 LEU A O 1
ATOM 2002 N N . PRO A 1 253 ? 16.072 -8.376 -24.014 1.00 84.50 253 PRO A N 1
ATOM 2003 C CA . PRO A 1 253 ? 15.466 -8.546 -25.339 1.00 84.50 253 PRO A CA 1
ATOM 2004 C C . PRO A 1 253 ? 13.996 -8.985 -25.308 1.00 84.50 253 PRO A C 1
ATOM 2006 O O . PRO A 1 253 ? 13.217 -8.595 -26.177 1.00 84.50 253 PRO A O 1
ATOM 2009 N N . PHE A 1 254 ? 13.588 -9.771 -24.306 1.00 84.69 254 PHE A N 1
ATOM 2010 C CA . PHE A 1 254 ? 12.204 -10.237 -24.181 1.00 84.69 254 PHE A CA 1
ATOM 2011 C C . PHE A 1 254 ? 11.232 -9.094 -23.843 1.00 84.69 254 PHE A C 1
ATOM 2013 O O . PHE A 1 254 ? 10.134 -9.044 -24.398 1.00 84.69 254 PHE A O 1
ATOM 2020 N N . VAL A 1 255 ? 11.646 -8.145 -22.989 1.00 82.38 255 VAL A N 1
ATOM 2021 C CA . VAL A 1 255 ? 10.870 -6.935 -22.668 1.00 82.38 255 VAL A CA 1
ATOM 2022 C C . VAL A 1 255 ? 10.685 -6.118 -23.937 1.00 82.38 255 VAL A C 1
ATOM 2024 O O . VAL A 1 255 ? 9.568 -5.719 -24.263 1.00 82.38 255 VAL A O 1
ATOM 2027 N N . PHE A 1 256 ? 11.764 -5.933 -24.701 1.00 79.00 256 PHE A N 1
ATOM 2028 C CA . PHE A 1 256 ? 11.720 -5.203 -25.964 1.00 79.00 256 PHE A CA 1
ATOM 2029 C C . PHE A 1 256 ? 10.778 -5.858 -26.992 1.00 79.00 256 PHE A C 1
ATOM 2031 O O . PHE A 1 256 ? 9.979 -5.164 -27.625 1.00 79.00 256 PHE A O 1
ATOM 2038 N N . GLN A 1 257 ? 10.816 -7.187 -27.130 1.00 79.50 257 GLN A N 1
ATOM 2039 C CA . GLN A 1 257 ? 9.923 -7.929 -28.029 1.00 79.50 257 GLN A CA 1
ATOM 2040 C C . GLN A 1 257 ? 8.448 -7.803 -27.619 1.00 79.50 257 GLN A C 1
ATOM 2042 O O . GLN A 1 257 ? 7.605 -7.473 -28.455 1.00 79.50 257 GLN A O 1
ATOM 2047 N N . LEU A 1 258 ? 8.130 -8.006 -26.336 1.00 74.00 258 LEU A N 1
ATOM 2048 C CA . LEU A 1 258 ? 6.763 -7.876 -25.814 1.00 74.00 258 LEU A CA 1
ATOM 2049 C C . LEU A 1 258 ? 6.221 -6.450 -25.983 1.00 74.00 258 LEU A C 1
ATOM 2051 O O . LEU A 1 258 ? 5.086 -6.269 -26.428 1.00 74.00 258 LEU A O 1
ATOM 2055 N N . ALA A 1 259 ? 7.054 -5.440 -25.718 1.00 70.50 259 ALA A N 1
ATOM 2056 C CA . ALA A 1 259 ? 6.713 -4.033 -25.914 1.00 70.50 259 ALA A CA 1
ATOM 2057 C C . ALA A 1 259 ? 6.329 -3.716 -27.370 1.00 70.50 259 ALA A C 1
ATOM 2059 O O . ALA A 1 259 ? 5.441 -2.903 -27.623 1.00 70.50 259 ALA A O 1
ATOM 2060 N N . ASN A 1 260 ? 7.001 -4.338 -28.343 1.00 70.69 260 ASN A N 1
ATOM 2061 C CA . ASN A 1 260 ? 6.732 -4.124 -29.768 1.00 70.69 260 ASN A CA 1
ATOM 2062 C C . ASN A 1 260 ? 5.493 -4.880 -30.254 1.00 70.69 260 ASN A C 1
ATOM 2064 O O . ASN A 1 260 ? 4.708 -4.336 -31.031 1.00 70.69 260 ASN A O 1
ATOM 2068 N N . ASN A 1 261 ? 5.277 -6.102 -29.767 1.00 66.56 261 ASN A N 1
ATOM 2069 C CA . ASN A 1 261 ? 4.109 -6.900 -30.137 1.00 66.56 261 ASN A CA 1
ATOM 2070 C C . ASN A 1 261 ? 2.799 -6.262 -29.647 1.00 66.56 261 ASN A C 1
ATOM 2072 O O . ASN A 1 261 ? 1.824 -6.217 -30.398 1.00 66.56 261 ASN A O 1
ATOM 2076 N N . ASN A 1 262 ? 2.790 -5.691 -28.438 1.00 57.84 262 ASN A N 1
ATOM 2077 C CA . ASN A 1 262 ? 1.621 -4.986 -27.902 1.00 57.84 262 ASN A CA 1
ATOM 2078 C C . ASN A 1 262 ? 1.297 -3.701 -28.689 1.00 57.84 262 ASN A C 1
ATOM 2080 O O . ASN A 1 262 ? 0.128 -3.425 -28.955 1.00 57.84 262 ASN A O 1
ATOM 2084 N N . ASN A 1 263 ? 2.312 -2.954 -29.140 1.00 55.88 263 ASN A N 1
ATOM 2085 C CA . ASN A 1 263 ? 2.107 -1.775 -29.992 1.00 55.88 263 ASN A CA 1
ATOM 2086 C C . ASN A 1 263 ? 1.537 -2.137 -31.373 1.00 55.88 263 ASN A C 1
ATOM 2088 O O . ASN A 1 263 ? 0.645 -1.449 -31.869 1.00 55.88 263 ASN A O 1
ATOM 2092 N N . ASN A 1 264 ? 1.998 -3.237 -31.976 1.00 50.31 264 ASN A N 1
ATOM 2093 C CA . ASN A 1 264 ? 1.488 -3.702 -33.268 1.00 50.31 264 ASN A CA 1
ATOM 2094 C C . ASN A 1 264 ? 0.027 -4.175 -33.197 1.00 50.31 264 ASN A C 1
ATOM 2096 O O . ASN A 1 264 ? -0.723 -3.966 -34.148 1.00 50.31 264 ASN A O 1
ATOM 2100 N N . ASN A 1 265 ? -0.397 -4.773 -32.080 1.00 45.97 265 ASN A N 1
ATOM 2101 C CA . ASN A 1 265 ? -1.797 -5.155 -31.877 1.00 45.97 265 ASN A CA 1
ATOM 2102 C C . ASN A 1 265 ? -2.699 -3.930 -31.646 1.00 45.97 265 ASN A C 1
ATOM 2104 O O . ASN A 1 265 ? -3.738 -3.821 -32.290 1.00 45.97 265 ASN A O 1
ATOM 2108 N N . ASN A 1 266 ? -2.254 -2.951 -30.851 1.00 43.44 266 ASN A N 1
ATOM 2109 C CA . ASN A 1 266 ? -2.998 -1.701 -30.640 1.00 43.44 266 ASN A CA 1
ATOM 2110 C C . ASN A 1 266 ? -3.150 -0.858 -31.922 1.00 43.44 266 ASN A C 1
ATOM 2112 O O . ASN A 1 266 ? -4.147 -0.155 -32.079 1.00 43.44 266 ASN A O 1
ATOM 2116 N N . ASN A 1 267 ? -2.186 -0.917 -32.850 1.00 43.78 267 ASN A N 1
ATOM 2117 C CA . ASN A 1 267 ? -2.317 -0.265 -34.159 1.00 43.78 267 ASN A CA 1
ATOM 2118 C C . ASN A 1 267 ? -3.303 -0.998 -35.083 1.00 43.78 267 ASN A C 1
ATOM 2120 O O . ASN A 1 267 ? -4.056 -0.340 -35.794 1.00 43.78 267 ASN A O 1
ATOM 2124 N N . LYS A 1 268 ? -3.372 -2.336 -35.028 1.00 39.09 268 LYS A N 1
ATOM 2125 C CA . LYS A 1 268 ? -4.356 -3.114 -35.804 1.00 39.09 268 LYS A CA 1
ATOM 2126 C C . LYS A 1 268 ? -5.799 -2.865 -35.366 1.00 39.09 268 LYS A C 1
ATOM 2128 O O . LYS A 1 268 ? -6.684 -2.876 -36.218 1.00 39.09 268 LYS A O 1
ATOM 2133 N N . ASP A 1 269 ? -6.035 -2.634 -34.077 1.00 45.22 269 ASP A N 1
ATOM 2134 C CA . ASP A 1 269 ? -7.377 -2.317 -33.576 1.00 45.22 269 ASP A CA 1
ATOM 2135 C C . ASP A 1 269 ? -7.790 -0.876 -33.932 1.00 45.22 269 ASP A C 1
ATOM 2137 O O . ASP A 1 269 ? -8.918 -0.651 -34.363 1.00 45.22 269 ASP A O 1
ATOM 2141 N N . LYS A 1 270 ? -6.851 0.083 -33.925 1.00 39.72 270 LYS A N 1
ATOM 2142 C CA . LYS A 1 270 ? -7.102 1.454 -34.418 1.00 39.72 270 LYS A CA 1
ATOM 2143 C C . LYS A 1 270 ? -7.361 1.535 -35.927 1.00 39.72 270 LYS A C 1
ATOM 2145 O O . LYS A 1 270 ? -8.141 2.379 -36.366 1.00 39.72 270 LYS A O 1
ATOM 2150 N N . ASP A 1 271 ? -6.727 0.674 -36.723 1.00 47.53 271 ASP A N 1
ATOM 2151 C CA . ASP A 1 271 ? -6.974 0.596 -38.169 1.00 47.53 271 ASP A CA 1
ATOM 2152 C C . ASP A 1 271 ? -8.313 -0.083 -38.511 1.00 47.53 271 ASP A C 1
ATOM 2154 O O . ASP A 1 271 ? -8.857 0.146 -39.594 1.00 47.53 271 ASP A O 1
ATOM 2158 N N . LYS A 1 272 ? -8.888 -0.882 -37.601 1.00 42.34 272 LYS A N 1
ATOM 2159 C CA . LYS A 1 272 ? -10.258 -1.401 -37.749 1.00 42.34 272 LYS A CA 1
ATOM 2160 C C . LYS A 1 272 ? -11.302 -0.319 -37.480 1.00 42.34 272 LYS A C 1
ATOM 2162 O O . LYS A 1 272 ? -12.177 -0.138 -38.323 1.00 42.34 272 LYS A O 1
ATOM 2167 N N . ASP A 1 273 ? -11.141 0.461 -36.411 1.00 44.97 273 ASP A N 1
ATOM 2168 C CA . ASP A 1 273 ? -12.061 1.564 -36.087 1.00 44.97 273 ASP A CA 1
ATOM 2169 C C . ASP A 1 273 ? -12.061 2.653 -37.179 1.00 44.97 273 ASP A C 1
ATOM 2171 O O . ASP A 1 273 ? -13.117 3.131 -37.595 1.00 44.97 273 ASP A O 1
ATOM 2175 N N . ARG A 1 274 ? -10.893 2.973 -37.761 1.00 42.66 274 ARG A N 1
ATOM 2176 C CA . ARG A 1 274 ? -10.794 3.906 -38.904 1.00 42.66 274 ARG A CA 1
ATOM 2177 C C . ARG A 1 274 ? -11.432 3.393 -40.199 1.00 42.66 274 ARG A C 1
ATOM 2179 O O . ARG A 1 274 ? -11.825 4.202 -41.041 1.00 42.66 274 ARG A O 1
ATOM 2186 N N . ASN A 1 275 ? -11.512 2.078 -40.397 1.00 42.62 275 ASN A N 1
ATOM 2187 C CA . ASN A 1 275 ? -12.142 1.497 -41.585 1.00 42.62 275 ASN A CA 1
ATOM 2188 C C . ASN A 1 275 ? -13.672 1.390 -41.453 1.00 42.62 275 ASN A C 1
ATOM 2190 O O . ASN A 1 275 ? -14.365 1.444 -42.474 1.00 42.62 275 ASN A O 1
ATOM 2194 N N . GLU A 1 276 ? -14.209 1.325 -40.231 1.00 42.31 276 GLU A N 1
ATOM 2195 C CA . GLU A 1 276 ? -15.654 1.434 -39.971 1.00 42.31 276 GLU A CA 1
ATOM 2196 C C . GLU A 1 276 ? -16.170 2.882 -40.076 1.00 42.31 276 GLU A C 1
ATOM 2198 O O . GLU A 1 276 ? -17.301 3.109 -40.511 1.00 42.31 276 GLU A O 1
ATOM 2203 N N . GLU A 1 277 ? -15.335 3.880 -39.772 1.00 40.44 277 GLU A N 1
ATOM 2204 C CA . GLU A 1 277 ? -15.694 5.300 -39.915 1.00 40.44 277 GLU A CA 1
ATOM 2205 C C . GLU A 1 277 ? -15.734 5.737 -41.396 1.00 40.44 277 GLU A C 1
ATOM 2207 O O . GLU A 1 277 ? -16.688 6.376 -41.845 1.00 40.44 277 GLU A O 1
ATOM 2212 N N . LYS A 1 278 ? -14.797 5.243 -42.222 1.00 39.94 278 LYS A N 1
ATOM 2213 C CA . LYS A 1 278 ? -14.783 5.487 -43.681 1.00 39.94 278 LYS A CA 1
ATOM 2214 C C . LYS A 1 278 ? -15.906 4.795 -44.460 1.00 39.94 278 LYS A C 1
ATOM 2216 O O . LYS A 1 278 ? -16.190 5.183 -45.594 1.00 39.94 278 LYS A O 1
ATOM 2221 N N . THR A 1 279 ? -16.553 3.774 -43.894 1.00 42.00 279 THR A N 1
ATOM 2222 C CA . THR A 1 279 ? -17.730 3.138 -44.518 1.00 42.00 279 THR A CA 1
ATOM 2223 C C . THR A 1 279 ? -19.044 3.852 -44.187 1.00 42.00 279 THR A C 1
ATOM 2225 O O . THR A 1 279 ? -20.041 3.609 -44.872 1.00 42.00 279 THR A O 1
ATOM 2228 N N . LYS A 1 280 ? -19.054 4.778 -43.215 1.00 42.12 280 LYS A N 1
ATOM 2229 C CA . LYS A 1 280 ? -20.216 5.625 -42.893 1.00 42.12 280 LYS A CA 1
ATOM 2230 C C . LYS A 1 280 ? -20.217 6.969 -43.633 1.00 42.12 280 LYS A C 1
ATOM 2232 O O . LYS A 1 280 ? -21.292 7.415 -44.020 1.00 42.12 280 LYS A O 1
ATOM 2237 N N . GLU A 1 281 ? -19.055 7.546 -43.945 1.00 37.78 281 GLU A N 1
ATOM 2238 C CA . GLU A 1 281 ? -18.964 8.810 -44.710 1.00 37.78 281 GLU A CA 1
ATOM 2239 C C . GLU A 1 281 ? -19.313 8.688 -46.204 1.00 37.78 281 GLU A C 1
ATOM 2241 O O . GLU A 1 281 ? -19.611 9.685 -46.849 1.00 37.78 281 GLU A O 1
ATOM 2246 N N . LYS A 1 282 ? -19.369 7.478 -46.776 1.00 39.44 282 LYS A N 1
ATOM 2247 C CA . LYS A 1 282 ? -19.781 7.273 -48.182 1.00 39.44 282 LYS A CA 1
ATOM 2248 C C . LYS A 1 282 ? -21.294 7.123 -48.402 1.00 39.44 282 LYS A C 1
ATOM 2250 O O . LYS A 1 282 ? -21.703 6.756 -49.500 1.00 39.44 282 LYS A O 1
ATOM 2255 N N . ARG A 1 283 ? -22.135 7.352 -47.384 1.00 39.50 283 ARG A N 1
ATOM 2256 C CA . ARG A 1 283 ? -23.603 7.186 -47.492 1.00 39.50 283 ARG A CA 1
ATOM 2257 C C . ARG A 1 283 ? -24.424 8.473 -47.396 1.00 39.50 283 ARG A C 1
ATOM 2259 O O . ARG A 1 283 ? -25.641 8.388 -47.524 1.00 39.50 283 ARG A O 1
ATOM 2266 N N . HIS A 1 284 ? -23.805 9.636 -47.222 1.00 40.03 284 HIS A N 1
ATOM 2267 C CA . HIS A 1 284 ? -24.498 10.928 -47.238 1.00 40.03 284 HIS A CA 1
ATOM 2268 C C . HIS A 1 284 ? -23.705 11.913 -48.088 1.00 40.03 284 HIS A C 1
ATOM 2270 O O . HIS A 1 284 ? -22.834 12.580 -47.553 1.00 40.03 284 HIS A O 1
ATOM 2276 N N . HIS A 1 285 ? -23.967 11.937 -49.393 1.00 37.41 285 HIS A N 1
ATOM 2277 C CA . HIS A 1 285 ? -23.814 13.100 -50.278 1.00 37.41 285 HIS A CA 1
ATOM 2278 C C . HIS A 1 285 ? -24.544 12.753 -51.581 1.00 37.41 285 HIS A C 1
ATOM 2280 O O . HIS A 1 285 ? -23.974 12.138 -52.476 1.00 37.41 285 HIS A O 1
ATOM 2286 N N . ASN A 1 286 ? -25.838 13.046 -51.594 1.00 34.38 286 ASN A N 1
ATOM 2287 C CA . ASN A 1 286 ? -26.638 13.400 -52.760 1.00 34.38 286 ASN A CA 1
ATOM 2288 C C . ASN A 1 286 ? -27.599 14.483 -52.249 1.00 34.38 286 ASN A C 1
ATOM 2290 O O . ASN A 1 286 ? -28.068 14.345 -51.115 1.00 34.38 286 ASN A O 1
ATOM 2294 N N . ASP A 1 287 ? -27.854 15.483 -53.094 1.00 32.88 287 ASP A N 1
ATOM 2295 C CA . ASP A 1 287 ? -28.773 16.621 -52.912 1.00 32.88 287 ASP A CA 1
ATOM 2296 C C . ASP A 1 287 ? -28.112 17.753 -52.075 1.00 32.88 287 ASP A C 1
ATOM 2298 O O . ASP A 1 287 ? -27.627 17.501 -50.974 1.00 32.88 287 ASP A O 1
ATOM 2302 N N . ASP A 1 288 ? -27.942 19.012 -52.496 1.00 34.66 288 ASP A N 1
ATOM 2303 C CA . ASP A 1 288 ? -28.489 19.818 -53.596 1.00 34.66 288 ASP A CA 1
ATOM 2304 C C . ASP A 1 288 ? -27.526 20.983 -53.951 1.00 34.66 288 ASP A C 1
ATOM 2306 O O . ASP A 1 288 ? -26.583 21.284 -53.214 1.00 34.66 288 ASP A O 1
ATOM 2310 N N . ASP A 1 289 ? -27.816 21.593 -55.101 1.00 35.19 289 ASP A N 1
ATOM 2311 C CA . ASP A 1 289 ? -27.131 22.640 -55.867 1.00 35.19 289 ASP A CA 1
ATOM 2312 C C . ASP A 1 289 ? -27.112 24.084 -55.280 1.00 35.19 289 ASP A C 1
ATOM 2314 O O . ASP A 1 289 ? -27.838 24.424 -54.346 1.00 35.19 289 ASP A O 1
ATOM 2318 N N . ASP A 1 290 ? -26.320 24.915 -55.980 1.00 34.59 290 ASP A N 1
ATOM 2319 C CA . ASP A 1 290 ? -26.463 26.356 -56.294 1.00 34.59 290 ASP A CA 1
ATOM 2320 C C . ASP A 1 290 ? -25.763 27.464 -55.456 1.00 34.59 290 ASP A C 1
ATOM 2322 O O . ASP A 1 290 ? -26.207 27.890 -54.391 1.00 34.59 290 ASP A O 1
ATOM 2326 N N . ASP A 1 291 ? -24.700 27.980 -56.102 1.00 35.75 291 ASP A N 1
ATOM 2327 C CA . ASP A 1 291 ? -24.464 29.370 -56.553 1.00 35.75 291 ASP A CA 1
ATOM 2328 C C . ASP A 1 291 ? -23.850 30.477 -55.656 1.00 35.75 291 ASP A C 1
ATOM 2330 O O . ASP A 1 291 ? -24.499 31.019 -54.764 1.00 35.75 291 ASP A O 1
ATOM 2334 N N . ASN A 1 292 ? -22.644 30.894 -56.111 1.00 36.25 292 ASN A N 1
ATOM 2335 C CA . ASN A 1 292 ? -22.096 32.258 -56.332 1.00 36.25 292 ASN A CA 1
ATOM 2336 C C . ASN A 1 292 ? -21.888 33.191 -55.117 1.00 36.25 292 ASN A C 1
ATOM 2338 O O . ASN A 1 292 ? -22.705 33.249 -54.209 1.00 36.25 292 ASN A O 1
ATOM 2342 N N . ASP A 1 293 ? -20.888 34.068 -55.026 1.00 35.00 293 ASP A N 1
ATOM 2343 C CA . ASP A 1 293 ? -19.667 34.409 -55.772 1.00 35.00 293 ASP A CA 1
ATOM 2344 C C . ASP A 1 293 ? -18.897 35.426 -54.883 1.00 35.00 293 ASP A C 1
ATOM 2346 O O . ASP A 1 293 ? -19.485 36.048 -53.993 1.00 35.00 293 ASP A O 1
ATOM 2350 N N . ASP A 1 294 ? -17.615 35.609 -55.202 1.00 34.34 294 ASP A N 1
ATOM 2351 C CA . ASP A 1 294 ? -16.801 36.832 -55.071 1.00 34.34 294 ASP A CA 1
ATOM 2352 C C . ASP A 1 294 ? -16.181 37.327 -53.735 1.00 34.34 294 ASP A C 1
ATOM 2354 O O . ASP A 1 294 ? -16.830 37.766 -52.786 1.00 34.34 294 ASP A O 1
ATOM 2358 N N . ASP A 1 295 ? -14.841 37.371 -53.827 1.00 33.88 295 ASP A N 1
ATOM 2359 C CA . ASP A 1 295 ? -13.923 38.497 -53.581 1.00 33.88 295 ASP A CA 1
ATOM 2360 C C . ASP A 1 295 ? -13.211 38.711 -52.224 1.00 33.88 295 ASP A C 1
ATOM 2362 O O . ASP A 1 295 ? -13.756 39.223 -51.252 1.00 33.88 295 ASP A O 1
ATOM 2366 N N . ASN A 1 296 ? -11.909 38.378 -52.295 1.00 33.12 296 ASN A N 1
ATOM 2367 C CA . ASN A 1 296 ? -10.694 39.181 -52.056 1.00 33.12 296 ASN A CA 1
ATOM 2368 C C . ASN A 1 296 ? -10.354 39.765 -50.671 1.00 33.12 296 ASN A C 1
ATOM 2370 O O . ASN A 1 296 ? -11.116 40.510 -50.068 1.00 33.12 296 ASN A O 1
ATOM 2374 N N . ASP A 1 297 ? -9.107 39.437 -50.298 1.00 33.59 297 ASP A N 1
ATOM 2375 C CA . ASP A 1 297 ? -8.017 40.274 -49.772 1.00 33.59 297 ASP A CA 1
ATOM 2376 C C . ASP A 1 297 ? -8.281 41.223 -48.589 1.00 33.59 297 ASP A C 1
ATOM 2378 O O . ASP A 1 297 ? -9.131 42.103 -48.633 1.00 33.59 297 ASP A O 1
ATOM 2382 N N . ASP A 1 298 ? -7.476 41.088 -47.529 1.00 32.53 298 ASP A N 1
ATOM 2383 C CA . ASP A 1 298 ? -6.422 42.077 -47.251 1.00 32.53 298 ASP A CA 1
ATOM 2384 C C . ASP A 1 298 ? -5.637 41.772 -45.959 1.00 32.53 298 ASP A C 1
ATOM 2386 O O . ASP A 1 298 ? -6.145 41.239 -44.968 1.00 32.53 298 ASP A O 1
ATOM 2390 N N . ASP A 1 299 ? -4.359 42.134 -46.055 1.00 33.09 299 ASP A N 1
ATOM 2391 C CA . ASP A 1 299 ? -3.278 42.177 -45.074 1.00 33.09 299 ASP A CA 1
ATOM 2392 C C . ASP A 1 299 ? -3.627 42.843 -43.736 1.00 33.09 299 ASP A C 1
ATOM 2394 O O . ASP A 1 299 ? -4.401 43.790 -43.703 1.00 33.09 299 ASP A O 1
ATOM 2398 N N . TYR A 1 300 ? -2.922 42.444 -42.668 1.00 33.88 300 TYR A N 1
ATOM 2399 C CA . TYR A 1 300 ? -2.399 43.384 -41.663 1.00 33.88 300 TYR A CA 1
ATOM 2400 C C . TYR A 1 300 ? -1.145 42.804 -40.984 1.00 33.88 300 TYR A C 1
ATOM 2402 O O . TYR A 1 300 ? -1.231 41.926 -40.120 1.00 33.88 300 TYR A O 1
ATOM 2410 N N . ASP A 1 301 ? 0.011 43.324 -41.403 1.00 32.75 301 ASP A N 1
ATOM 2411 C CA . ASP A 1 301 ? 1.201 43.511 -40.568 1.00 32.75 301 ASP A CA 1
ATOM 2412 C C . ASP A 1 301 ? 0.886 44.523 -39.452 1.00 32.75 301 ASP A C 1
ATOM 2414 O O . ASP A 1 301 ? 0.117 45.457 -39.676 1.00 32.75 301 ASP A O 1
ATOM 2418 N N . ASP A 1 302 ? 1.505 44.366 -38.278 1.00 34.62 302 ASP A N 1
ATOM 2419 C CA . ASP A 1 302 ? 1.920 45.522 -37.474 1.00 34.62 302 ASP A CA 1
ATOM 2420 C C . ASP A 1 302 ? 3.001 45.137 -36.448 1.00 34.62 302 ASP A C 1
ATOM 2422 O O . ASP A 1 302 ? 2.842 44.244 -35.606 1.00 34.62 302 ASP A O 1
ATOM 2426 N N . ASP A 1 303 ? 4.106 45.865 -36.578 1.00 28.86 303 ASP A N 1
ATOM 2427 C CA . ASP A 1 303 ? 5.296 45.932 -35.743 1.00 28.86 303 ASP A CA 1
ATOM 2428 C C . ASP A 1 303 ? 5.014 46.544 -34.361 1.00 28.86 303 ASP A C 1
ATOM 2430 O O . ASP A 1 303 ? 4.164 47.419 -34.217 1.00 28.86 303 ASP A O 1
ATOM 2434 N N . TYR A 1 304 ? 5.819 46.172 -33.358 1.00 33.22 304 TYR A N 1
ATOM 2435 C CA . TYR A 1 304 ? 6.219 47.104 -32.296 1.00 33.22 304 TYR A CA 1
ATOM 2436 C C . TYR A 1 304 ? 7.649 46.800 -31.818 1.00 33.22 304 TYR A C 1
ATOM 2438 O O . TYR A 1 304 ? 7.907 45.797 -31.146 1.00 33.22 304 TYR A O 1
ATOM 2446 N N . ASP A 1 305 ? 8.531 47.724 -32.202 1.00 30.64 305 ASP A N 1
ATOM 2447 C CA . ASP A 1 305 ? 9.869 48.047 -31.690 1.00 30.64 305 ASP A CA 1
ATOM 2448 C C . ASP A 1 305 ? 9.869 48.261 -30.158 1.00 30.64 305 ASP A C 1
ATOM 2450 O O . ASP A 1 305 ? 8.868 48.682 -29.576 1.00 30.64 305 ASP A O 1
ATOM 2454 N N . ASP A 1 306 ? 10.862 47.731 -29.440 1.00 31.17 306 ASP A N 1
ATOM 2455 C CA . ASP A 1 306 ? 12.148 48.349 -29.042 1.00 31.17 306 ASP A CA 1
ATOM 2456 C C . ASP A 1 306 ? 12.016 49.238 -27.795 1.00 31.17 306 ASP A C 1
ATOM 2458 O O . ASP A 1 306 ? 11.282 50.217 -27.779 1.00 31.17 306 ASP A O 1
ATOM 2462 N N . ASP A 1 307 ? 12.735 48.846 -26.745 1.00 31.56 307 ASP A N 1
ATOM 2463 C CA . ASP A 1 307 ? 13.336 49.758 -25.775 1.00 31.56 307 ASP A CA 1
ATOM 2464 C C . ASP A 1 307 ? 14.448 48.990 -25.042 1.00 31.56 307 ASP A C 1
ATOM 2466 O O . ASP A 1 307 ? 14.221 48.024 -24.300 1.00 31.56 307 ASP A O 1
ATOM 2470 N N . ASN A 1 308 ? 15.667 49.432 -25.341 1.00 30.92 308 ASN A N 1
ATOM 2471 C CA . ASN A 1 308 ? 16.937 49.055 -24.741 1.00 30.92 308 ASN A CA 1
ATOM 2472 C C . ASN A 1 308 ? 17.051 49.551 -23.290 1.00 30.92 308 ASN A C 1
ATOM 2474 O O . ASN A 1 308 ? 16.392 50.509 -22.895 1.00 30.92 308 ASN A O 1
ATOM 2478 N N . ASP A 1 309 ? 17.893 48.869 -22.509 1.00 30.86 309 ASP A N 1
ATOM 2479 C CA . ASP A 1 309 ? 19.032 49.469 -21.789 1.00 30.86 309 ASP A CA 1
ATOM 2480 C C . ASP A 1 309 ? 19.681 48.401 -20.874 1.00 30.86 309 ASP A C 1
ATOM 2482 O O . ASP A 1 309 ? 19.064 47.917 -19.922 1.00 30.86 309 ASP A O 1
ATOM 2486 N N . ASP A 1 310 ? 20.897 47.976 -21.257 1.00 32.28 310 ASP A N 1
ATOM 2487 C CA . ASP A 1 310 ? 22.174 48.159 -20.529 1.00 32.28 310 ASP A CA 1
ATOM 2488 C C . ASP A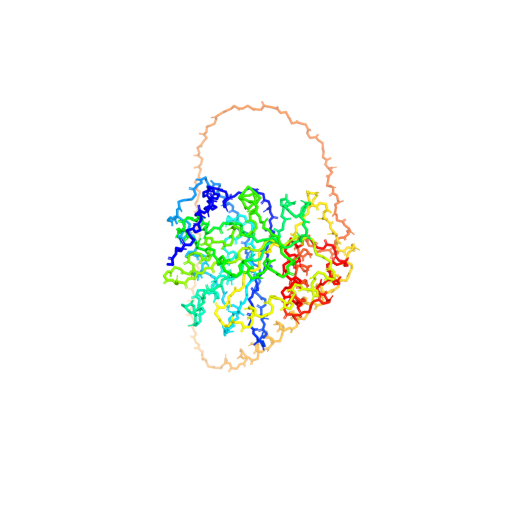 1 310 ? 22.237 47.729 -19.033 1.00 32.28 310 ASP A C 1
ATOM 2490 O O . ASP A 1 310 ? 21.372 48.046 -18.226 1.00 32.28 310 ASP A O 1
ATOM 2494 N N . ASP A 1 311 ? 23.250 47.051 -18.480 1.00 28.23 311 ASP A N 1
ATOM 2495 C CA . ASP A 1 311 ? 24.643 46.780 -18.858 1.00 28.23 311 ASP A CA 1
ATOM 2496 C C . ASP A 1 311 ? 25.248 45.763 -17.841 1.00 28.23 311 ASP A C 1
ATOM 2498 O O . ASP A 1 311 ? 24.669 45.514 -16.774 1.00 28.23 311 ASP A O 1
ATOM 2502 N N . TYR A 1 312 ? 26.462 45.290 -18.146 1.00 27.59 312 TYR A N 1
ATOM 2503 C CA . TYR A 1 312 ? 27.493 44.626 -17.323 1.00 27.59 312 TYR A CA 1
ATOM 2504 C C . TYR A 1 312 ? 27.727 43.109 -17.478 1.00 27.59 312 TYR A C 1
ATOM 2506 O O . TYR A 1 312 ? 27.301 42.271 -16.677 1.00 27.59 312 TYR A O 1
ATOM 2514 N N . ASP A 1 313 ? 28.549 42.848 -18.502 1.00 27.80 313 ASP A N 1
ATOM 2515 C CA . ASP A 1 313 ? 29.904 42.262 -18.435 1.00 27.80 313 ASP A CA 1
ATOM 2516 C C . ASP A 1 313 ? 30.137 40.811 -18.911 1.00 27.80 313 ASP A C 1
ATOM 2518 O O . ASP A 1 313 ? 29.898 39.813 -18.224 1.00 27.80 313 ASP A O 1
ATOM 2522 N N . GLU A 1 314 ? 30.704 40.781 -20.126 1.00 27.77 314 GLU A N 1
ATOM 2523 C CA . GLU A 1 314 ? 31.592 39.806 -20.779 1.00 27.77 314 GLU A CA 1
ATOM 2524 C C . GLU A 1 314 ? 32.768 39.407 -19.848 1.00 27.77 314 GLU A C 1
ATOM 2526 O O . GLU A 1 314 ? 33.172 40.165 -18.975 1.00 27.77 314 GLU A O 1
ATOM 2531 N N . ASP A 1 315 ? 33.343 38.203 -19.855 1.00 28.39 315 ASP A N 1
ATOM 2532 C CA . ASP A 1 315 ? 34.086 37.559 -20.939 1.00 28.39 315 ASP A CA 1
ATOM 2533 C C . ASP A 1 315 ? 34.411 36.107 -20.517 1.00 28.39 315 ASP A C 1
ATOM 2535 O O . ASP A 1 315 ? 34.792 35.857 -19.372 1.00 28.39 315 ASP A O 1
ATOM 2539 N N . ASP A 1 316 ? 34.253 35.130 -21.416 1.00 29.08 316 ASP A N 1
ATOM 2540 C CA . ASP A 1 316 ? 35.394 34.522 -22.124 1.00 29.08 316 ASP A CA 1
ATOM 2541 C C . ASP A 1 316 ? 34.879 33.407 -23.056 1.00 29.08 316 ASP A C 1
ATOM 2543 O O . ASP A 1 316 ? 34.389 32.348 -22.642 1.00 29.08 316 ASP A O 1
ATOM 2547 N N . ASN A 1 317 ? 34.955 33.671 -24.357 1.00 30.91 317 ASN A N 1
ATOM 2548 C CA . ASN A 1 317 ? 34.469 32.814 -25.426 1.00 30.91 317 ASN A CA 1
ATOM 2549 C C . ASN A 1 317 ? 35.657 32.404 -26.296 1.00 30.91 317 ASN A C 1
ATOM 2551 O O . ASN A 1 317 ? 36.142 33.201 -27.095 1.00 30.91 317 ASN A O 1
ATOM 2555 N N . GLN A 1 318 ? 36.074 31.138 -26.238 1.00 29.98 318 GLN A N 1
ATOM 2556 C CA . GLN A 1 318 ? 36.785 30.530 -27.364 1.00 29.98 318 GLN A CA 1
ATOM 2557 C C . GLN A 1 318 ? 36.186 29.180 -27.753 1.00 29.98 318 GLN A C 1
ATOM 2559 O O . GLN A 1 318 ? 36.413 28.127 -27.159 1.00 29.98 318 GLN A O 1
ATOM 2564 N N . ARG A 1 319 ? 35.423 29.262 -28.847 1.00 29.72 319 ARG A N 1
ATOM 2565 C CA . ARG A 1 319 ? 35.039 28.193 -29.766 1.00 29.72 319 ARG A CA 1
ATOM 2566 C C . ARG A 1 319 ? 36.197 27.231 -30.054 1.00 29.72 319 ARG A C 1
ATOM 2568 O O . ARG A 1 319 ? 37.211 27.610 -30.635 1.00 29.72 319 ARG A O 1
ATOM 2575 N N . SER A 1 320 ? 35.927 25.940 -29.901 1.00 28.84 320 SER A N 1
ATOM 2576 C CA . SER A 1 320 ? 36.210 25.001 -30.985 1.00 28.84 320 SER A CA 1
ATOM 2577 C C . SER A 1 320 ? 35.153 23.911 -31.052 1.00 28.84 320 SER A C 1
ATOM 2579 O O . SER A 1 320 ? 34.679 23.378 -30.054 1.00 28.84 320 SER A O 1
ATOM 2581 N N . ALA A 1 321 ? 34.723 23.694 -32.285 1.00 27.16 321 ALA A N 1
ATOM 2582 C CA . ALA A 1 321 ? 33.530 22.992 -32.688 1.00 27.16 321 ALA A CA 1
ATOM 2583 C C . ALA A 1 321 ? 33.598 21.471 -32.479 1.00 27.16 321 ALA A C 1
ATOM 2585 O O . ALA A 1 321 ? 34.661 20.867 -32.386 1.00 27.16 321 ALA A O 1
ATOM 2586 N N . ASN A 1 322 ? 32.410 20.867 -32.552 1.00 34.00 322 ASN A N 1
ATOM 2587 C CA . ASN A 1 322 ? 32.166 19.461 -32.865 1.00 34.00 322 ASN A CA 1
ATOM 2588 C C . ASN A 1 322 ? 32.724 18.414 -31.893 1.00 34.00 322 ASN A C 1
ATOM 2590 O O . ASN A 1 322 ? 33.697 17.715 -32.163 1.00 34.00 322 ASN A O 1
ATOM 2594 N N . LYS A 1 323 ? 31.916 18.113 -30.874 1.00 29.89 323 LYS A N 1
ATOM 2595 C CA . LYS A 1 323 ? 31.701 16.714 -30.492 1.00 29.89 323 LYS A CA 1
ATOM 2596 C C . LYS A 1 323 ? 30.229 16.492 -30.160 1.00 29.89 323 LYS A C 1
ATOM 2598 O O . LYS A 1 323 ? 29.828 16.470 -29.004 1.00 29.89 323 LYS A O 1
ATOM 2603 N N . LYS A 1 324 ? 29.413 16.320 -31.211 1.00 29.05 324 LYS A N 1
ATOM 2604 C CA . LYS A 1 324 ? 28.196 15.504 -31.112 1.00 29.05 324 LYS A CA 1
ATOM 2605 C C . LYS A 1 324 ? 28.657 14.149 -30.581 1.00 29.05 324 LYS A C 1
ATOM 2607 O O . LYS A 1 324 ? 29.246 13.365 -31.320 1.00 29.05 324 LYS A O 1
ATOM 2612 N N . THR A 1 325 ? 28.474 13.902 -29.293 1.00 30.81 325 THR A N 1
ATOM 2613 C CA . THR A 1 325 ? 28.600 12.564 -28.733 1.00 30.81 325 THR A CA 1
ATOM 2614 C C . THR A 1 325 ? 27.462 11.743 -29.319 1.00 30.81 325 THR A C 1
ATOM 2616 O O . THR A 1 325 ? 26.321 11.795 -28.871 1.00 30.81 325 THR A O 1
ATOM 2619 N N . SER A 1 326 ? 27.768 11.016 -30.390 1.00 34.66 326 SER A N 1
ATOM 2620 C CA . SER A 1 326 ? 26.927 9.952 -30.913 1.00 34.66 326 SER A CA 1
ATOM 2621 C C . SER A 1 326 ? 26.728 8.914 -29.805 1.00 34.66 326 SER A C 1
ATOM 2623 O O . SER A 1 326 ? 27.616 8.120 -29.504 1.00 34.66 326 SER A O 1
ATOM 2625 N N . HIS A 1 327 ? 25.578 8.962 -29.141 1.00 36.38 327 HIS A N 1
ATOM 2626 C CA . HIS A 1 327 ? 24.995 7.835 -28.407 1.00 36.38 327 HIS A CA 1
ATOM 2627 C C . HIS A 1 327 ? 23.750 7.343 -29.160 1.00 36.38 327 HIS A C 1
ATOM 2629 O O . HIS A 1 327 ? 22.730 7.019 -28.568 1.00 36.38 327 HIS A O 1
ATOM 2635 N N . ASN A 1 328 ? 23.833 7.312 -30.488 1.00 42.84 328 ASN A N 1
ATOM 2636 C CA . ASN A 1 328 ? 22.875 6.632 -31.347 1.00 42.84 328 ASN A CA 1
ATOM 2637 C C . ASN A 1 328 ? 23.616 5.443 -31.937 1.00 42.84 328 ASN A C 1
ATOM 2639 O O . ASN A 1 328 ? 24.594 5.680 -32.630 1.00 42.84 328 ASN A O 1
ATOM 2643 N N . ASP A 1 329 ? 23.205 4.232 -31.542 1.00 43.91 329 ASP A N 1
ATOM 2644 C CA . ASP A 1 329 ? 23.325 2.979 -32.319 1.00 43.91 329 ASP A CA 1
ATOM 2645 C C . ASP A 1 329 ? 22.890 1.717 -31.532 1.00 43.91 329 ASP A C 1
ATOM 2647 O O . ASP A 1 329 ? 22.960 0.614 -32.060 1.00 43.91 329 ASP A O 1
ATOM 2651 N N . SER A 1 330 ? 22.377 1.821 -30.291 1.00 51.44 330 SER A N 1
ATOM 2652 C CA . SER A 1 330 ? 21.954 0.624 -29.519 1.00 51.44 330 SER A CA 1
ATOM 2653 C C . SER A 1 330 ? 20.508 0.592 -29.001 1.00 51.44 330 SER A C 1
ATOM 2655 O O . SER A 1 330 ? 20.122 -0.401 -28.389 1.00 51.44 330 SER A O 1
ATOM 2657 N N . ASN A 1 331 ? 19.683 1.613 -29.272 1.00 52.97 331 ASN A N 1
ATOM 2658 C CA . ASN A 1 331 ? 18.308 1.692 -28.742 1.00 52.97 331 ASN A CA 1
ATOM 2659 C C . ASN A 1 331 ? 17.197 1.273 -29.722 1.00 52.97 331 ASN A C 1
ATOM 2661 O O . ASN A 1 331 ? 16.019 1.414 -29.398 1.00 52.97 331 ASN A O 1
ATOM 2665 N N . ASN A 1 332 ? 17.539 0.784 -30.924 1.00 59.16 332 ASN A N 1
ATOM 2666 C CA . ASN A 1 332 ? 16.569 0.414 -31.971 1.00 59.16 332 ASN A CA 1
ATOM 2667 C C . ASN A 1 332 ? 15.480 1.490 -32.236 1.00 59.16 332 ASN A C 1
ATOM 2669 O O . ASN A 1 332 ? 14.372 1.172 -32.661 1.00 59.16 332 ASN A O 1
ATOM 2673 N N . GLY A 1 333 ? 15.787 2.766 -31.964 1.00 64.31 333 GLY A N 1
ATOM 2674 C CA . GLY A 1 333 ? 14.888 3.908 -32.156 1.00 64.31 333 GLY A CA 1
ATOM 2675 C C . GLY A 1 333 ? 13.888 4.210 -31.029 1.00 64.31 333 GLY A C 1
ATOM 2676 O O . GLY A 1 333 ? 13.162 5.187 -31.166 1.00 64.31 333 GLY A O 1
ATOM 2677 N N . LYS A 1 334 ? 13.833 3.438 -29.930 1.00 66.50 334 LYS A N 1
ATOM 2678 C CA . LYS A 1 334 ? 12.972 3.773 -28.775 1.00 66.50 334 LYS A CA 1
ATOM 2679 C C . LYS A 1 334 ? 13.666 4.703 -27.792 1.00 66.50 334 LYS A C 1
ATOM 2681 O O . LYS A 1 334 ? 14.870 4.592 -27.568 1.00 66.50 334 LYS A O 1
ATOM 2686 N N . GLU A 1 335 ? 12.901 5.572 -27.149 1.00 80.25 335 GLU A N 1
ATOM 2687 C CA . GLU A 1 335 ? 13.387 6.376 -26.030 1.00 80.25 335 GLU A CA 1
ATOM 2688 C C . GLU A 1 335 ? 13.476 5.525 -24.748 1.00 80.25 335 GLU A C 1
ATOM 2690 O O . GLU A 1 335 ? 12.697 4.592 -24.540 1.00 80.25 335 GLU A O 1
ATOM 2695 N N . ILE A 1 336 ? 14.398 5.854 -23.834 1.00 82.94 336 ILE A N 1
ATOM 2696 C CA . ILE A 1 336 ? 14.587 5.099 -22.574 1.00 82.94 336 ILE A CA 1
ATOM 2697 C C . ILE A 1 336 ? 13.286 5.036 -21.754 1.00 82.94 336 ILE A C 1
ATOM 2699 O O . ILE A 1 336 ? 12.960 4.000 -21.179 1.00 82.94 336 ILE A O 1
ATOM 2703 N N . TRP A 1 337 ? 12.510 6.123 -21.724 1.00 81.69 337 TRP A N 1
ATOM 2704 C CA . TRP A 1 337 ? 11.259 6.172 -20.964 1.00 81.69 337 TRP A CA 1
ATOM 2705 C C . TRP A 1 337 ? 10.179 5.234 -21.527 1.00 81.69 337 TRP A C 1
ATOM 2707 O O . TRP A 1 337 ? 9.385 4.710 -20.751 1.00 81.69 337 TRP A O 1
ATOM 2717 N N . GLU A 1 338 ? 10.160 4.978 -22.841 1.00 82.31 338 GLU A N 1
ATOM 2718 C CA . GLU A 1 338 ? 9.225 4.024 -23.460 1.00 82.31 338 GLU A CA 1
ATOM 2719 C C . GLU A 1 338 ? 9.563 2.591 -23.055 1.00 82.31 338 GLU A C 1
ATOM 2721 O O . GLU A 1 338 ? 8.678 1.764 -22.835 1.00 82.31 338 GLU A O 1
ATOM 2726 N N . PHE A 1 339 ? 10.857 2.296 -22.942 1.00 83.81 339 PHE A N 1
ATOM 2727 C CA . PHE A 1 339 ? 11.333 1.003 -22.477 1.00 83.81 339 PHE A CA 1
ATOM 2728 C C . PHE A 1 339 ? 11.003 0.774 -20.995 1.00 83.81 339 PHE A C 1
ATOM 2730 O O . PHE A 1 339 ? 10.478 -0.287 -20.657 1.00 83.81 339 PHE A O 1
ATOM 2737 N N . ILE A 1 340 ? 11.218 1.781 -20.139 1.00 87.19 340 ILE A N 1
ATOM 2738 C CA . ILE A 1 340 ? 10.815 1.740 -18.721 1.00 87.19 340 ILE A CA 1
ATOM 2739 C C . ILE A 1 340 ? 9.306 1.507 -18.604 1.00 87.19 340 ILE A C 1
ATOM 2741 O O . ILE A 1 340 ? 8.879 0.592 -17.905 1.00 87.19 340 ILE A O 1
ATOM 2745 N N . GLN A 1 341 ? 8.501 2.275 -19.346 1.00 86.50 341 GLN A N 1
ATOM 2746 C CA . GLN A 1 341 ? 7.047 2.120 -19.347 1.00 86.50 341 GLN A CA 1
ATOM 2747 C C . GLN A 1 341 ? 6.626 0.702 -19.749 1.00 86.50 341 GLN A C 1
ATOM 2749 O O . GLN A 1 341 ? 5.769 0.109 -19.099 1.00 86.50 341 GLN A O 1
ATOM 2754 N N . ALA A 1 342 ? 7.222 0.145 -20.804 1.00 87.81 342 ALA A N 1
ATOM 2755 C CA . ALA A 1 342 ? 6.890 -1.202 -21.244 1.00 87.81 342 ALA A CA 1
ATOM 2756 C C . ALA A 1 342 ? 7.278 -2.266 -20.210 1.00 87.81 342 ALA A C 1
ATOM 2758 O O . ALA A 1 342 ? 6.517 -3.205 -19.981 1.00 87.81 342 ALA A O 1
ATOM 2759 N N . MET A 1 343 ? 8.440 -2.117 -19.573 1.00 92.06 343 MET A N 1
ATOM 2760 C CA . MET A 1 343 ? 8.877 -2.999 -18.497 1.00 92.06 343 MET A CA 1
ATOM 2761 C C . MET A 1 343 ? 7.888 -2.968 -17.331 1.00 92.06 343 MET A C 1
ATOM 2763 O O . MET A 1 343 ? 7.452 -4.035 -16.898 1.00 92.06 343 MET A O 1
ATOM 2767 N N . ASP A 1 344 ? 7.485 -1.782 -16.875 1.00 93.62 344 ASP A N 1
ATOM 2768 C CA . ASP A 1 344 ? 6.491 -1.629 -15.810 1.00 93.62 344 ASP A CA 1
ATOM 2769 C C . ASP A 1 344 ? 5.145 -2.241 -16.207 1.00 93.62 344 ASP A C 1
ATOM 2771 O O . ASP A 1 344 ? 4.588 -3.034 -15.449 1.00 93.62 344 ASP A O 1
ATOM 2775 N N . HIS A 1 345 ? 4.659 -1.979 -17.425 1.00 91.62 345 HIS A N 1
ATOM 2776 C CA . HIS A 1 345 ? 3.399 -2.538 -17.932 1.00 91.62 345 HIS A CA 1
ATOM 2777 C C . HIS A 1 345 ? 3.408 -4.069 -18.023 1.00 91.62 345 HIS A C 1
ATOM 2779 O O . HIS A 1 345 ? 2.373 -4.698 -17.804 1.00 91.62 345 HIS A O 1
ATOM 2785 N N . ILE A 1 346 ? 4.554 -4.700 -18.292 1.00 92.44 346 ILE A N 1
ATOM 2786 C CA . ILE A 1 346 ? 4.671 -6.167 -18.239 1.00 92.44 346 ILE A CA 1
ATOM 2787 C C . ILE A 1 346 ? 4.480 -6.666 -16.803 1.00 92.44 346 ILE A C 1
ATOM 2789 O O . ILE A 1 346 ? 3.664 -7.565 -16.582 1.00 92.44 346 ILE A O 1
ATOM 2793 N N . GLY A 1 347 ? 5.182 -6.071 -15.832 1.00 94.62 347 GLY A N 1
ATOM 2794 C CA . GLY A 1 347 ? 5.050 -6.415 -14.411 1.00 94.62 347 GLY A CA 1
ATOM 2795 C C . GLY A 1 347 ? 3.613 -6.241 -13.919 1.00 94.62 347 GLY A C 1
ATOM 2796 O O . GLY A 1 347 ? 3.026 -7.155 -13.341 1.00 94.62 347 GLY A O 1
ATOM 2797 N N . MET A 1 348 ? 3.011 -5.103 -14.258 1.00 93.75 348 MET A N 1
ATOM 2798 C CA . MET A 1 348 ? 1.600 -4.799 -14.034 1.00 93.75 348 MET A CA 1
ATOM 2799 C C . MET A 1 348 ? 0.662 -5.848 -14.642 1.00 93.75 348 MET A C 1
ATOM 2801 O O . MET A 1 348 ? -0.248 -6.316 -13.968 1.00 93.75 348 MET A O 1
ATOM 2805 N N . GLY A 1 349 ? 0.913 -6.297 -15.872 1.00 92.06 349 GLY A N 1
ATOM 2806 C CA . GLY A 1 349 ? 0.101 -7.334 -16.505 1.00 92.06 349 GLY A CA 1
ATOM 2807 C C . GLY A 1 349 ? 0.139 -8.676 -15.762 1.00 92.06 349 GLY A C 1
ATOM 2808 O O . GLY A 1 349 ? -0.851 -9.406 -15.760 1.00 92.06 349 GLY A O 1
ATOM 2809 N N . HIS A 1 350 ? 1.255 -9.032 -15.114 1.00 94.25 350 HIS A N 1
ATOM 2810 C CA . HIS A 1 350 ? 1.309 -10.224 -14.254 1.00 94.25 350 HIS A CA 1
ATOM 2811 C C . HIS A 1 350 ? 0.467 -10.053 -12.985 1.00 94.25 350 HIS A C 1
ATOM 2813 O O . HIS A 1 350 ? -0.216 -10.994 -12.575 1.00 94.25 350 HIS A O 1
ATOM 2819 N N . ILE A 1 351 ? 0.470 -8.844 -12.418 1.00 94.88 351 ILE A N 1
ATOM 2820 C CA . ILE A 1 351 ? -0.362 -8.470 -11.273 1.00 94.88 351 ILE A CA 1
ATOM 2821 C C . ILE A 1 351 ? -1.855 -8.546 -11.642 1.00 94.88 351 ILE A C 1
ATOM 2823 O O . ILE A 1 351 ? -2.629 -9.161 -10.914 1.00 94.88 351 ILE A O 1
ATOM 2827 N N . GLU A 1 352 ? -2.265 -7.999 -12.791 1.00 89.56 352 GLU A N 1
ATOM 2828 C CA . GLU A 1 352 ? -3.657 -8.049 -13.279 1.00 89.56 352 GLU A CA 1
ATOM 2829 C C . GLU A 1 352 ? -4.167 -9.480 -13.492 1.00 89.56 352 GLU A C 1
ATOM 2831 O O . GLU A 1 352 ? -5.342 -9.771 -13.274 1.00 89.56 352 GLU A O 1
ATOM 2836 N N . ARG A 1 353 ? -3.279 -10.392 -13.900 1.00 92.50 353 ARG A N 1
ATOM 2837 C CA . ARG A 1 353 ? -3.592 -11.821 -14.052 1.00 92.50 353 ARG A CA 1
ATOM 2838 C C . ARG A 1 353 ? -3.610 -12.587 -12.729 1.00 92.50 353 ARG A C 1
ATOM 2840 O O . ARG A 1 353 ? -3.834 -13.793 -12.755 1.00 92.50 353 ARG A O 1
ATOM 2847 N N . LEU A 1 354 ? -3.365 -11.913 -11.602 1.00 92.94 354 LEU A N 1
ATOM 2848 C CA . LEU A 1 354 ? -3.275 -12.511 -10.269 1.00 92.94 354 LEU A CA 1
ATOM 2849 C C . LEU A 1 354 ? -2.245 -13.655 -10.203 1.00 92.94 354 LEU A C 1
ATOM 2851 O O . LEU A 1 354 ? -2.445 -14.648 -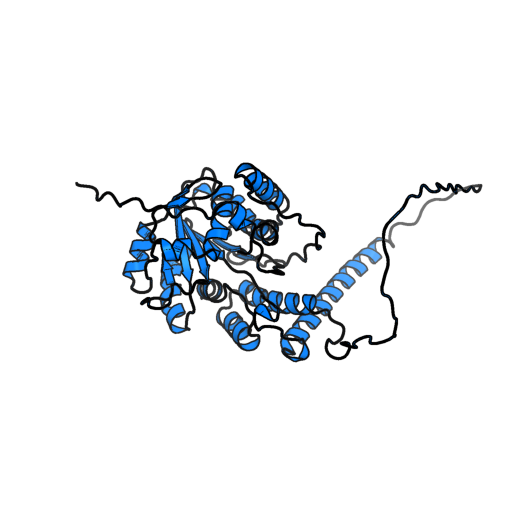9.509 1.00 92.94 354 LEU A O 1
ATOM 2855 N N . SER A 1 355 ? -1.146 -13.538 -10.957 1.00 95.62 355 SER A N 1
ATOM 2856 C CA . SER A 1 355 ? -0.147 -14.604 -11.070 1.00 95.62 355 SER A CA 1
ATOM 2857 C C . SER A 1 355 ? 1.079 -14.306 -10.212 1.00 95.62 355 SER A C 1
ATOM 2859 O O . SER A 1 355 ? 2.027 -13.656 -10.659 1.00 95.62 355 SER A O 1
ATOM 2861 N N . PHE A 1 356 ? 1.082 -14.830 -8.982 1.00 95.88 356 PHE A N 1
ATOM 2862 C CA . PHE A 1 356 ? 2.270 -14.862 -8.121 1.00 95.88 356 PHE A CA 1
ATOM 2863 C C . PHE A 1 356 ? 3.521 -15.430 -8.826 1.00 95.88 356 PHE A C 1
ATOM 2865 O O . PHE A 1 356 ? 4.540 -14.734 -8.848 1.00 95.88 356 PHE A O 1
ATOM 2872 N N . PRO A 1 357 ? 3.495 -16.643 -9.427 1.00 97.38 357 PRO A N 1
ATOM 2873 C CA . PRO A 1 357 ? 4.707 -17.234 -9.990 1.00 97.38 357 PRO A CA 1
ATOM 2874 C C . PRO A 1 357 ? 5.250 -16.433 -11.175 1.00 97.38 357 PRO A C 1
ATOM 2876 O O . PRO A 1 357 ? 6.463 -16.240 -11.271 1.00 97.38 357 PRO A O 1
ATOM 2879 N N . ASP A 1 358 ? 4.382 -15.912 -12.049 1.00 96.56 358 ASP A N 1
ATOM 2880 C CA . ASP A 1 358 ? 4.859 -15.146 -13.199 1.00 96.56 358 ASP A CA 1
ATOM 2881 C C . ASP A 1 358 ? 5.394 -13.772 -12.789 1.00 96.56 358 ASP A C 1
ATOM 2883 O O . ASP A 1 358 ? 6.368 -13.307 -13.377 1.00 96.56 358 ASP A O 1
ATOM 2887 N N . PHE A 1 359 ? 4.799 -13.130 -11.776 1.00 97.19 359 PHE A N 1
ATOM 2888 C CA . PHE A 1 359 ? 5.297 -11.855 -11.258 1.00 97.19 359 PHE A CA 1
ATOM 2889 C C . PHE A 1 359 ? 6.681 -12.008 -10.612 1.00 97.19 359 PHE A C 1
ATOM 2891 O O . PHE A 1 359 ? 7.588 -11.235 -10.923 1.00 97.19 359 PHE A O 1
ATOM 2898 N N . ARG A 1 360 ? 6.890 -13.045 -9.782 1.00 97.00 360 ARG A N 1
ATOM 2899 C CA . ARG A 1 360 ? 8.213 -13.344 -9.199 1.00 97.00 360 ARG A CA 1
ATOM 2900 C C . ARG A 1 360 ? 9.244 -13.677 -10.272 1.00 97.00 360 ARG A C 1
ATOM 2902 O O . ARG A 1 360 ? 10.345 -13.136 -10.238 1.00 97.00 360 ARG A O 1
ATOM 2909 N N . LYS A 1 361 ? 8.871 -14.493 -11.263 1.00 96.31 361 LYS A N 1
ATOM 2910 C CA . LYS A 1 361 ? 9.745 -14.812 -12.397 1.00 96.31 361 LYS A CA 1
ATOM 2911 C C . LYS A 1 361 ? 10.116 -13.555 -13.185 1.00 96.31 361 LYS A C 1
ATOM 2913 O O . LYS A 1 361 ? 11.279 -13.375 -13.528 1.00 96.31 361 LYS A O 1
ATOM 2918 N N . TYR A 1 362 ? 9.161 -12.666 -13.450 1.00 96.38 362 TYR A N 1
ATOM 2919 C CA . TYR A 1 362 ? 9.418 -11.385 -14.108 1.00 96.38 362 TYR A CA 1
ATOM 2920 C C . TYR A 1 362 ? 10.441 -10.534 -13.336 1.00 96.38 362 TYR A C 1
ATOM 2922 O O . TYR A 1 362 ? 11.378 -10.016 -13.948 1.00 96.38 362 TYR A O 1
ATOM 2930 N N . LEU A 1 363 ? 10.302 -10.426 -12.012 1.00 96.69 363 LEU A N 1
ATOM 2931 C CA . LEU A 1 363 ? 11.240 -9.682 -11.166 1.00 96.69 363 LEU A CA 1
ATOM 2932 C C . LEU A 1 363 ? 12.644 -10.294 -11.210 1.00 96.69 363 LEU A C 1
ATOM 2934 O O . LEU A 1 363 ? 13.610 -9.567 -11.410 1.00 96.69 363 LEU A O 1
ATOM 2938 N N . GLU A 1 364 ? 12.757 -11.621 -11.128 1.00 95.19 364 GLU A N 1
ATOM 2939 C CA . GLU A 1 364 ? 14.038 -12.336 -11.236 1.00 95.19 364 GLU A CA 1
ATOM 2940 C C . GLU A 1 364 ? 14.727 -12.104 -12.591 1.00 95.19 364 GLU A C 1
ATOM 2942 O O . GLU A 1 364 ? 15.937 -11.904 -12.647 1.00 95.19 364 GLU A O 1
ATOM 2947 N N . HIS A 1 365 ? 13.964 -12.098 -13.689 1.00 93.94 365 HIS A N 1
ATOM 2948 C CA . HIS A 1 365 ? 14.524 -11.952 -15.038 1.00 93.94 365 HIS A CA 1
ATOM 2949 C C . HIS A 1 365 ? 14.869 -10.503 -15.396 1.00 93.94 365 HIS A C 1
ATOM 2951 O O . HIS A 1 365 ? 15.764 -10.280 -16.209 1.00 93.94 365 HIS A O 1
ATOM 2957 N N . THR A 1 366 ? 14.130 -9.526 -14.867 1.00 95.38 366 THR A N 1
ATOM 2958 C CA . THR A 1 366 ? 14.346 -8.103 -15.186 1.00 95.38 366 THR A CA 1
ATOM 2959 C C . THR A 1 366 ? 15.239 -7.393 -14.185 1.00 95.38 366 THR A C 1
ATOM 2961 O O . THR A 1 366 ? 15.935 -6.459 -14.565 1.00 95.38 366 THR A O 1
ATOM 2964 N N . GLY A 1 367 ? 15.201 -7.797 -12.915 1.00 95.62 367 GLY A N 1
ATOM 2965 C CA . GLY A 1 367 ? 15.727 -7.001 -11.813 1.00 95.62 367 GLY A CA 1
ATOM 2966 C C . GLY A 1 367 ? 14.942 -5.707 -11.569 1.00 95.62 367 GLY A C 1
ATOM 2967 O O . GLY A 1 367 ? 15.490 -4.804 -10.943 1.00 95.62 367 GLY A O 1
ATOM 2968 N N . ASN A 1 368 ? 13.700 -5.575 -12.071 1.00 95.81 368 ASN A N 1
ATOM 2969 C CA . ASN A 1 368 ? 12.949 -4.323 -11.956 1.00 95.81 368 ASN A CA 1
ATOM 2970 C C . ASN A 1 368 ? 12.810 -3.889 -10.492 1.00 95.81 368 ASN A C 1
ATOM 2972 O O . ASN A 1 368 ? 12.365 -4.651 -9.635 1.00 95.81 368 ASN A O 1
ATOM 2976 N N . THR A 1 369 ? 13.162 -2.636 -10.223 1.00 94.94 369 THR A N 1
ATOM 2977 C CA . THR A 1 369 ? 13.285 -2.038 -8.891 1.00 94.94 369 THR A CA 1
ATOM 2978 C C . THR A 1 369 ? 11.937 -1.582 -8.320 1.00 94.94 369 THR A C 1
ATOM 2980 O O . THR A 1 369 ? 11.826 -0.500 -7.748 1.00 94.94 369 THR A O 1
ATOM 2983 N N . ILE A 1 370 ? 10.903 -2.420 -8.459 1.00 96.62 370 ILE A N 1
ATOM 2984 C CA . ILE A 1 370 ? 9.571 -2.202 -7.877 1.00 96.62 370 ILE A CA 1
ATOM 2985 C C . ILE A 1 370 ? 9.689 -2.312 -6.356 1.00 96.62 370 ILE A C 1
ATOM 2987 O O . ILE A 1 370 ? 9.801 -3.410 -5.810 1.00 96.62 370 ILE A O 1
ATOM 2991 N N . CYS A 1 371 ? 9.647 -1.187 -5.646 1.00 95.88 371 CYS A N 1
ATOM 2992 C CA . CYS A 1 371 ? 9.956 -1.180 -4.216 1.00 95.88 371 CYS A CA 1
ATOM 2993 C C . CYS A 1 371 ? 8.959 -1.988 -3.367 1.00 95.88 371 CYS A C 1
ATOM 2995 O O . CYS A 1 371 ? 9.343 -2.566 -2.356 1.00 95.88 371 CYS A O 1
ATOM 2997 N N . GLY A 1 372 ? 7.692 -2.070 -3.779 1.00 96.88 372 GLY A N 1
ATOM 2998 C CA . GLY A 1 372 ? 6.661 -2.869 -3.121 1.00 96.88 372 GLY A CA 1
ATOM 2999 C C . GLY A 1 372 ? 6.574 -4.310 -3.626 1.00 96.88 372 GLY A C 1
ATOM 3000 O O . GLY A 1 372 ? 5.527 -4.932 -3.447 1.00 96.88 372 GLY A O 1
ATOM 3001 N N . GLU A 1 373 ? 7.626 -4.865 -4.243 1.00 97.88 373 GLU A N 1
ATOM 3002 C CA . GLU A 1 373 ? 7.598 -6.226 -4.796 1.00 97.88 373 GLU A CA 1
ATOM 3003 C C . GLU A 1 373 ? 7.152 -7.293 -3.780 1.00 97.88 373 GLU A C 1
ATOM 3005 O O . GLU A 1 373 ? 6.369 -8.173 -4.139 1.00 97.88 373 GLU A O 1
ATOM 3010 N N . TYR A 1 374 ? 7.573 -7.207 -2.511 1.00 98.38 374 TYR A N 1
ATOM 3011 C CA . TYR A 1 374 ? 7.188 -8.163 -1.465 1.00 98.38 374 TYR A CA 1
ATOM 3012 C C . TYR A 1 374 ? 5.742 -7.969 -0.986 1.00 98.38 374 TYR A C 1
ATOM 3014 O O . TYR A 1 374 ? 5.008 -8.959 -0.994 1.00 98.38 374 TYR A O 1
ATOM 3022 N N . PRO A 1 375 ? 5.274 -6.748 -0.632 1.00 98.31 375 PRO A N 1
ATOM 3023 C CA . PRO A 1 375 ? 3.849 -6.476 -0.432 1.00 98.31 375 PRO A CA 1
ATOM 3024 C C . PRO A 1 375 ? 2.951 -6.987 -1.566 1.00 98.31 375 PRO A C 1
ATOM 3026 O O . PRO A 1 375 ? 1.951 -7.650 -1.306 1.00 98.31 375 PRO A O 1
ATOM 3029 N N . LEU A 1 376 ? 3.316 -6.709 -2.821 1.00 98.19 376 LEU A N 1
ATOM 3030 C CA . LEU A 1 376 ? 2.556 -7.130 -4.000 1.00 98.19 376 LEU A CA 1
ATOM 3031 C C . LEU A 1 376 ? 2.536 -8.650 -4.135 1.00 98.19 376 LEU A C 1
ATOM 3033 O O . LEU A 1 376 ? 1.473 -9.243 -4.289 1.00 98.19 376 LEU A O 1
ATOM 3037 N N . SER A 1 377 ? 3.700 -9.286 -4.016 1.00 98.12 377 SER A N 1
ATOM 3038 C CA . SER A 1 377 ? 3.821 -10.744 -4.084 1.00 98.12 377 SER A CA 1
ATOM 3039 C C . SER A 1 377 ? 3.012 -11.428 -2.982 1.00 98.12 377 SER A C 1
ATOM 3041 O O . SER A 1 377 ? 2.384 -12.449 -3.233 1.00 98.12 377 SER A O 1
ATOM 3043 N N . LEU A 1 378 ? 2.961 -10.845 -1.782 1.00 97.25 378 LEU A N 1
ATOM 3044 C CA . LEU A 1 378 ? 2.172 -11.378 -0.676 1.00 97.25 378 LEU A CA 1
ATOM 3045 C C . LEU A 1 378 ? 0.664 -11.302 -0.936 1.00 97.25 378 LEU A C 1
ATOM 3047 O O . LEU A 1 378 ? -0.058 -12.180 -0.488 1.00 97.25 378 LEU A O 1
ATOM 3051 N N . MET A 1 379 ? 0.198 -10.283 -1.661 1.00 96.00 379 MET A N 1
ATOM 3052 C CA . MET A 1 379 ? -1.212 -10.155 -2.043 1.00 96.00 379 MET A CA 1
ATOM 3053 C C . MET A 1 379 ? -1.611 -11.033 -3.232 1.00 96.00 379 MET A C 1
ATOM 3055 O O . MET A 1 379 ? -2.791 -11.329 -3.393 1.00 96.00 379 MET A O 1
ATOM 3059 N N . LEU A 1 380 ? -0.654 -11.399 -4.088 1.00 95.69 380 LEU A N 1
ATOM 3060 C CA . LEU A 1 380 ? -0.879 -12.311 -5.215 1.00 95.69 380 LEU A CA 1
ATOM 3061 C C . LEU A 1 380 ? -0.874 -13.786 -4.798 1.00 95.69 380 LEU A C 1
ATOM 3063 O O . LEU A 1 380 ? -1.400 -14.621 -5.532 1.00 95.69 380 LEU A O 1
ATOM 3067 N N . LYS A 1 381 ? -0.207 -14.101 -3.686 1.00 94.31 381 LYS A N 1
ATOM 3068 C CA . LYS A 1 381 ? -0.113 -15.443 -3.112 1.00 94.31 381 LYS A CA 1
ATOM 3069 C C . LYS A 1 381 ? -1.376 -15.780 -2.331 1.00 94.31 381 LYS A C 1
ATOM 3071 O O . LYS A 1 381 ? -1.824 -16.941 -2.469 1.00 94.31 381 LYS A O 1
#

InterPro domains:
  IPR002737 MEMO1 family [PF01875] (60-381)
  IPR002737 MEMO1 family [PTHR11060] (10-381)
  IPR002737 MEMO1 family [cd07361] (12-381)

Organism: Reticulomyxa filosa (NCBI:txid46433)

Mean predicted aligned error: 13.78 Å

Foldseek 3Di:
DPPPPDDAFEQEADAQQVLQDDDDPFPQWWWDFDDPDDFWDTDGGDDDDDDDDRDGGDALVNLLVLLVVLLVVADAGDDDATFEIEAEQHRCSRGVSVRSNGLNNLLPHPCNLLQAEEEEEFEQPPPQCVPPQAQKEWEPHQWYQDSLGIAGAPVVLVVVVVVLVRYHYDDSVSVNVDRQRSSCVSSVSSSSPPHNYHYIYMYGYDDDPVSLVSQLVVCVVQSPPPSYGYYQRKGWFPDDVVVVHHDACVLQVVLVVQLVVVVVVVVVVVVVVVVVVVVVVVPDDDDDDDDDDDDDDDDDDDDDDDDDDDDDDDDDDDDDDDDPPPPPDRRPPDDSVSSSVSLRVVLVVCLSVLHLVVNVVSCVSRVGPISSSRVSSSNSD

Nearest PDB structures (foldseek):
  7m8h-assembly4_D  TM=9.332E-01  e=8.279E-23  Homo sapiens
  3bd0-assembly1_A  TM=9.277E-01  e=5.010E-21  Homo sapiens
  1u1g-assembly1_A  TM=3.876E-01  e=3.737E+00  Escherichia coli

Secondary structure (DSSP, 8-state):
---------EEPPPPTTGGG-S---------EEE-TT-------PPP--S--PPPS---HHHHHHHHHHHHHH------S---EEEE--S-HHHHHHHHHHHHHHHHT-TTGGG--EEEEEEE-SS-TTTT-S-SEEE---SEE--TT--EEB-HHHHHHHHHTSS-EEPPHHHHHH--TTGGGHHHHHHHTTT---EEEEEEE----HHHHHHHHHHHHHHHSSTTEEEEEE------BGGGTB---TTT-HHHHHHHHHHHHHHHHHHHHHHHHHTTTGGG---------------------------------------------SSSTT--HHHHHHHHHHHHHHHHHTT-HHHHHHHHHHH----TTHHHHHHHH-

pLDDT: mean 75.07, std 26.69, range [25.05, 98.88]

Sequence (381 aa):
MTGIKHEEVIRPAAKAGSWYTKESMCISLTFFCFSKGEKVQPLGALKKKKNLKKKKNATAKQLSEEMNTWLKSAKVGVEGQVKAVISPHAGYSFSGATGAHSYIHMLRHKRREEIKRIFVLGPDHCGATHGKTSRCLLSGCTRWQTPHGDVTIDVDTNKELLKTGYFSKLTLKEDASEHSIEMCIPYIAYVMKGCNYAIVPMMVGHLHDRDFDKLAPVLAKYFDDERTFFVISSDFCHWGKHYDYMPLPKDLPFVFQLANNNNNNNNKDKDKDRNEEKTKEKRHHNDDDDDNDDDNDDDYDDDYDDDNDDDYDEDDNQRSANKKTSHNDSNNGKEIWEFIQAMDHIGMGHIERLSFPDFRKYLEHTGNTICGEYPLSLMLK